Protein 3DAD (pdb70)

Nearest PDB structures (foldseek):
  3dad-assembly2_B  TM=1.003E+00  e=1.725E-46  Homo sapiens
  3dad-assembly1_A  TM=9.978E-01  e=1.145E-41  Homo sapiens
  6xf1-assembly1_B  TM=9.702E-01  e=5.766E-37  Homo sapiens
  6xf2-assembly2_D  TM=9.726E-01  e=6.032E-38  Homo sapiens
  3eg5-assembly1_D  TM=8.215E-01  e=2.370E-05  Mus musculus

GO terms:
  GO:0005737 cytoplasm (C, TAS)
  GO:0005515 protein binding (F, IPI)
  GO:0042802 identical protein binding (F, IPI)
  GO:0001725 stress fiber (C, IDA)
  GO:0005634 nucleus (C, IDA)
  GO:0045944 positive regulation of transcription by RNA polymerase II (P, IDA)
  GO:0051496 positive regulation of stress fiber assembly (P, IDA)
  GO:0005829 cytosol (C, IDA)
  GO:0045944 positive regulation of transcription by RNA polymerase II (P, IMP)
  GO:0051492 regulation of stress fiber assembly (P, IMP)
  GO:0016020 membrane (C, HDA)

CATH classification: 1.25.10.10

Secondary structure (DSSP, 8-state):
-EEEEEEEE---SSTTSPP---SSSS--EEEEETTS-GGGTHHHHHHHHT-SS-SSSEEEEETTT-PBP-TTS-TTTTTT--GGGTGGGT---EEEEEE-HHHHHHHHHHHHHH--HHHHHHHHHHHHHHHHT-TTHHHHHHHTTHHHHHHHHHTTS-HHHHHHHHHHHHHHTTSHHHHHHHHH-HHHHHHHHHGGG-S-HHHHHHHHHHHHHHHHH-GGGHHHHHHHHHHHHHHH-PPTTHHHHHHHTTTTS--HHHHHHHHHHHHHHHHH-SSHHHHHHHHHHHHHTTHHHHHHHHHS-TTS-HHHHHHHHHHHHHHHHHH-/----B-EEE---S-TTS-----SSSS---B---TTS-GGGTHHHHHHHTT-SS-STTEEEEESSS--B--TTS-SGGG---EEEEE-HHHHHHHHHHHHHH--HHHHHHHHHHHHHHHHS-TTHHHHHHHTTHHHHHHHHHTT--HHHHHHHHHHHHHHHTSHHHHHHHHT-HHHHHHHHHHTT-S-HHHHHHHHHHHHHHHHH-GGGHHHHHHHHHHHHHHH-PPTTHHHHHHHH-SSS--HHHHHHHHHHHHHHHHT-SSHHHHHHHHHHHHTTTHHHHHHHHHHSTT--HHHHHHHHHHHHHHHHHH-

Structure (mmCIF, N/CA/C/O backbone):
data_3DAD
#
_entry.id   3DAD
#
_cell.length_a   35.444
_cell.length_b   73.931
_cell.length_c   78.674
_cell.angle_alpha   78.24
_cell.angle_beta   86.17
_cell.angle_gamma   89.67
#
_symmetry.space_group_name_H-M   'P 1'
#
loop_
_entity.id
_entity.type
_entity.pdbx_description
1 polymer 'FH1/FH2 domain-containing protein 1'
2 water water
#
loop_
_atom_site.group_PDB
_atom_site.id
_atom_site.type_symbol
_atom_site.label_atom_id
_atom_site.label_alt_id
_atom_site.label_comp_id
_atom_site.label_asym_id
_atom_site.label_entity_id
_atom_site.label_seq_id
_atom_site.pdbx_PDB_ins_code
_atom_site.Cartn_x
_atom_site.Cartn_y
_atom_site.Cartn_z
_atom_site.occupancy
_atom_site.B_iso_or_equiv
_atom_site.auth_seq_id
_atom_site.auth_comp_id
_atom_site.auth_asym_id
_atom_site.auth_atom_id
_atom_site.pdbx_PDB_model_num
ATOM 1 N N . SER A 1 14 ? 52.284 -4.482 -38.198 1.00 78.82 14 SER A N 1
ATOM 2 C CA . SER A 1 14 ? 53.620 -4.897 -38.713 1.00 79.00 14 SER A CA 1
ATOM 3 C C . SER A 1 14 ? 54.293 -5.902 -37.784 1.00 78.63 14 SER A C 1
ATOM 4 O O . SER A 1 14 ? 53.653 -6.490 -36.912 1.00 78.63 14 SER A O 1
ATOM 7 N N . VAL A 1 15 ? 55.590 -6.099 -37.985 1.00 77.74 15 VAL A N 1
ATOM 8 C CA . VAL A 1 15 ? 56.355 -7.019 -37.163 1.00 77.02 15 VAL A CA 1
ATOM 9 C C . VAL A 1 15 ? 57.119 -6.202 -36.130 1.00 76.59 15 VAL A C 1
ATOM 10 O O . VAL A 1 15 ? 57.568 -5.089 -36.417 1.00 76.75 15 VAL A O 1
ATOM 14 N N . VAL A 1 16 ? 57.263 -6.752 -34.927 1.00 75.38 16 VAL A N 1
ATOM 15 C CA . VAL A 1 16 ? 57.945 -6.047 -33.848 1.00 72.95 16 VAL A CA 1
ATOM 16 C C . VAL A 1 16 ? 58.940 -6.907 -33.071 1.00 71.24 16 VAL A C 1
ATOM 17 O O . VAL A 1 16 ? 58.684 -8.075 -32.788 1.00 71.58 16 VAL A O 1
ATOM 21 N N . THR A 1 17 ? 60.076 -6.311 -32.724 1.00 69.59 17 THR A N 1
ATOM 22 C CA . THR A 1 17 ? 61.118 -7.005 -31.974 1.00 68.06 17 THR A CA 1
ATOM 23 C C . THR A 1 17 ? 61.201 -6.501 -30.535 1.00 67.81 17 THR A C 1
ATOM 24 O O . THR A 1 17 ? 61.224 -5.294 -30.286 1.00 68.02 17 THR A O 1
ATOM 28 N N . VAL A 1 18 ? 61.267 -7.433 -29.590 1.00 66.95 18 VAL A N 1
ATOM 29 C CA . VAL A 1 18 ? 61.324 -7.083 -28.177 1.00 65.70 18 VAL A CA 1
ATOM 30 C C . VAL A 1 18 ? 62.335 -7.916 -27.393 1.00 64.78 18 VAL A C 1
ATOM 31 O O . VAL A 1 18 ? 63.023 -8.772 -27.944 1.00 64.49 18 VAL A O 1
ATOM 35 N N . ARG A 1 19 ? 62.408 -7.65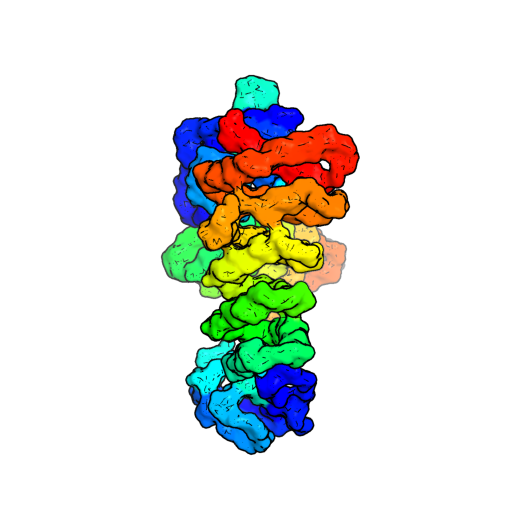2 -26.094 1.00 63.42 19 ARG A N 1
ATOM 36 C CA . ARG A 1 19 ? 63.312 -8.359 -25.198 1.00 63.27 19 ARG A CA 1
ATOM 37 C C . ARG A 1 19 ? 62.445 -9.175 -24.243 1.00 61.34 19 ARG A C 1
ATOM 38 O O . ARG A 1 19 ? 61.340 -8.760 -23.908 1.00 60.85 19 ARG A O 1
ATOM 46 N N . VAL A 1 20 ? 62.931 -10.330 -23.802 1.00 59.24 20 VAL A N 1
ATOM 47 C CA . VAL A 1 20 ? 62.131 -11.170 -22.919 1.00 57.44 20 VAL A CA 1
ATOM 48 C C . VAL A 1 20 ? 62.899 -11.782 -21.755 1.00 57.53 20 VAL A C 1
ATOM 49 O O . VAL A 1 20 ? 64.025 -12.244 -21.915 1.00 58.61 20 VAL A O 1
ATOM 53 N N . GLN A 1 21 ? 62.283 -11.778 -20.578 1.00 57.09 21 GLN A N 1
ATOM 54 C CA . GLN A 1 21 ? 62.902 -12.353 -19.388 1.00 57.67 21 GLN A CA 1
ATOM 55 C C . GLN A 1 21 ? 61.881 -13.183 -18.642 1.00 57.81 21 GLN A C 1
ATOM 56 O O . GLN A 1 21 ? 60.680 -13.065 -18.877 1.00 57.34 21 GLN A O 1
ATOM 62 N N . TYR A 1 22 ? 62.359 -14.020 -17.732 1.00 58.39 22 TYR A N 1
ATOM 63 C CA . TYR A 1 22 ? 61.470 -14.877 -16.964 1.00 59.55 22 TYR A CA 1
ATOM 64 C C . TYR A 1 22 ? 61.368 -14.455 -15.500 1.00 60.33 22 TYR A C 1
ATOM 65 O O . TYR A 1 22 ? 62.375 -14.257 -14.833 1.00 60.53 22 TYR A O 1
ATOM 74 N N . LEU A 1 23 ? 60.145 -14.328 -15.000 1.00 60.53 23 LEU A N 1
ATOM 75 C CA . LEU A 1 23 ? 59.942 -13.921 -13.617 1.00 60.46 23 LEU A CA 1
ATOM 76 C C . LEU A 1 23 ? 59.327 -15.060 -12.830 1.00 60.23 23 LEU A C 1
ATOM 77 O O . LEU A 1 23 ? 58.250 -15.541 -13.162 1.00 60.50 23 LEU A O 1
ATOM 82 N N . GLU A 1 24 ? 59.999 -15.472 -11.768 1.00 60.80 24 GLU A N 1
ATOM 83 C CA . GLU A 1 24 ? 59.508 -16.560 -10.940 1.00 63.29 24 GLU A CA 1
ATOM 84 C C . GLU A 1 24 ? 58.524 -16.153 -9.840 1.00 63.48 24 GLU A C 1
ATOM 85 O O . GLU A 1 24 ? 58.945 -15.863 -8.724 1.00 63.52 24 GLU A O 1
ATOM 91 N N . ASP A 1 25 ? 57.225 -16.135 -10.138 1.00 64.38 25 ASP A N 1
ATOM 92 C CA . ASP A 1 25 ? 56.235 -15.783 -9.121 1.00 65.25 25 ASP A CA 1
ATOM 93 C C . ASP A 1 25 ? 55.254 -16.911 -8.862 1.00 65.25 25 ASP A C 1
ATOM 94 O O . ASP A 1 25 ? 54.100 -16.679 -8.500 1.00 66.16 25 ASP A O 1
ATOM 99 N N . THR A 1 26 ? 55.734 -18.133 -9.039 1.00 64.42 26 THR A N 1
ATOM 100 C CA . THR A 1 26 ? 54.928 -19.315 -8.825 1.00 64.17 26 THR A CA 1
ATOM 101 C C . THR A 1 26 ? 54.278 -19.314 -7.443 1.00 63.08 26 THR A C 1
ATOM 102 O O . THR A 1 26 ? 53.086 -19.603 -7.303 1.00 63.30 26 THR A O 1
ATOM 106 N N . ASP A 1 27 ? 55.068 -19.003 -6.420 1.00 61.31 27 ASP A N 1
ATOM 107 C CA . ASP A 1 27 ? 54.550 -18.950 -5.059 1.00 59.75 27 ASP A CA 1
ATOM 108 C C . ASP A 1 27 ? 54.651 -17.511 -4.577 1.00 56.98 27 ASP A C 1
ATOM 109 O O . ASP A 1 27 ? 55.744 -17.022 -4.282 1.00 56.19 27 ASP A O 1
ATOM 114 N N . PRO A 1 28 ? 53.509 -16.810 -4.507 1.00 54.43 28 PRO A N 1
ATOM 115 C CA . PRO A 1 28 ? 53.441 -15.413 -4.064 1.00 53.28 28 PRO A CA 1
ATOM 116 C C . PRO A 1 28 ? 54.032 -15.200 -2.681 1.00 52.39 28 PRO A C 1
ATOM 117 O O . PRO A 1 28 ? 54.561 -14.132 -2.388 1.00 51.41 28 PRO A O 1
ATOM 121 N N . PHE A 1 29 ? 53.931 -16.217 -1.831 1.00 51.92 29 PHE A N 1
ATOM 122 C CA . PHE A 1 29 ? 54.458 -16.118 -0.479 1.00 52.23 29 PHE A CA 1
ATOM 123 C C . PHE A 1 29 ? 55.965 -16.308 -0.473 1.00 55.38 29 PHE A C 1
ATOM 124 O O . PHE A 1 29 ? 56.622 -16.123 0.553 1.00 55.80 29 PHE A O 1
ATOM 132 N N . ALA A 1 30 ? 56.510 -16.666 -1.632 1.00 58.41 30 ALA A N 1
ATOM 133 C CA . ALA A 1 30 ? 57.949 -16.875 -1.774 1.00 60.98 30 ALA A CA 1
ATOM 134 C C . ALA A 1 30 ? 58.685 -15.538 -1.720 1.00 61.80 30 ALA A C 1
ATOM 135 O O . ALA A 1 30 ? 58.074 -14.478 -1.832 1.00 62.07 30 ALA A O 1
ATOM 137 N N . SER A 1 31 ? 60.000 -15.599 -1.540 1.00 63.43 31 SER A N 1
ATOM 138 C CA . SER A 1 31 ? 60.822 -14.399 -1.484 1.00 64.66 31 SER A CA 1
ATOM 139 C C . SER A 1 31 ? 60.941 -13.752 -2.868 1.00 65.76 31 SER A C 1
ATOM 140 O O . SER A 1 31 ? 60.705 -14.387 -3.902 1.00 66.19 31 SER A O 1
ATOM 142 N N . ALA A 1 32 ? 61.306 -12.479 -2.880 1.00 66.72 32 ALA A N 1
ATOM 143 C CA . ALA A 1 32 ? 61.452 -11.750 -4.126 1.00 68.32 32 ALA A CA 1
ATOM 144 C C . ALA A 1 32 ? 62.557 -12.315 -5.008 1.00 69.62 32 ALA A C 1
ATOM 145 O O . ALA A 1 32 ? 63.692 -12.521 -4.560 1.00 69.52 32 ALA A O 1
ATOM 147 N N . ASN A 1 33 ? 62.205 -12.572 -6.264 1.00 70.30 33 ASN A N 1
ATOM 148 C CA . ASN A 1 33 ? 63.150 -13.077 -7.250 1.00 70.65 33 ASN A CA 1
ATOM 149 C C . ASN A 1 33 ? 63.340 -11.982 -8.291 1.00 70.51 33 ASN A C 1
ATOM 150 O O . ASN A 1 33 ? 62.443 -11.175 -8.529 1.00 70.43 33 ASN A O 1
ATOM 155 N N . PHE A 1 34 ? 64.517 -11.947 -8.899 1.00 70.28 34 PHE A N 1
ATOM 156 C CA . PHE A 1 34 ? 64.802 -10.933 -9.899 1.00 70.42 34 PHE A CA 1
ATOM 157 C C . PHE A 1 34 ? 64.340 -11.428 -11.265 1.00 70.00 34 PHE A C 1
ATOM 158 O O . PHE A 1 34 ? 64.009 -12.600 -11.413 1.00 70.37 34 PHE A O 1
ATOM 166 N N . PRO A 1 35 ? 64.306 -10.546 -12.260 1.00 68.87 35 PRO A N 1
ATOM 167 C CA . PRO A 1 35 ? 63.883 -10.954 -13.591 1.00 69.14 35 PRO A CA 1
ATOM 168 C C . PRO A 1 35 ? 64.846 -12.007 -14.132 1.00 70.36 35 PRO A C 1
ATOM 169 O O . PRO A 1 35 ? 65.689 -11.727 -14.996 1.00 70.61 35 PRO A O 1
ATOM 171 N N . GLU A 1 36 ? 64.698 -13.221 -13.598 1.00 72.68 36 GLU A N 1
ATOM 172 C CA . GLU A 1 36 ? 65.501 -14.428 -13.918 1.00 73.73 36 GLU A CA 1
ATOM 173 C C . GLU A 1 36 ? 66.524 -14.383 -15.061 1.00 73.88 36 GLU A C 1
ATOM 174 O O . GLU A 1 36 ? 67.718 -14.653 -14.824 1.00 74.65 36 GLU A O 1
ATOM 176 N N . PRO A 1 37 ? 66.078 -14.051 -16.278 1.00 73.56 37 PRO A N 1
ATOM 177 C CA . PRO A 1 37 ? 67.006 -14.022 -17.396 1.00 73.74 37 PRO A CA 1
ATOM 178 C C . PRO A 1 37 ? 68.175 -13.047 -17.303 1.00 74.34 37 PRO A C 1
ATOM 179 O O . PRO A 1 37 ? 68.035 -11.868 -17.628 1.00 73.66 37 PRO A O 1
ATOM 180 N N . ARG A 1 38 ? 69.335 -13.524 -16.860 1.00 75.41 38 ARG A N 1
ATOM 181 C CA . ARG A 1 38 ? 70.513 -12.665 -16.758 1.00 76.15 38 ARG A CA 1
ATOM 182 C C . ARG A 1 38 ? 70.919 -12.167 -18.139 1.00 76.82 38 ARG A C 1
ATOM 183 O O . ARG A 1 38 ? 71.449 -12.932 -18.945 1.00 77.35 38 ARG A O 1
ATOM 185 N N . ARG A 1 39 ? 70.667 -10.887 -18.404 1.00 76.81 39 ARG A N 1
ATOM 186 C CA . ARG A 1 39 ? 70.998 -10.326 -19.705 1.00 77.34 39 ARG A CA 1
ATOM 187 C C . ARG A 1 39 ? 69.738 -10.143 -20.530 1.00 77.29 39 ARG A C 1
ATOM 188 O O . ARG A 1 39 ? 69.425 -9.037 -20.979 1.00 77.55 39 ARG A O 1
ATOM 189 N N . ALA A 1 40 ? 69.015 -11.239 -20.733 1.00 76.64 40 ALA A N 1
ATOM 190 C CA . ALA A 1 40 ? 67.769 -11.179 -21.471 1.00 75.65 40 ALA A CA 1
ATOM 191 C C . ALA A 1 40 ? 67.877 -11.311 -22.974 1.00 74.82 40 ALA A C 1
ATOM 192 O O . ALA A 1 40 ? 68.359 -10.398 -23.642 1.00 75.29 40 ALA A O 1
ATOM 193 N N . PRO A 1 41 ? 67.430 -12.446 -23.538 1.00 74.13 41 PRO A N 1
ATOM 194 C CA . PRO A 1 41 ? 67.478 -12.681 -24.985 1.00 72.77 41 PRO A CA 1
ATOM 195 C C . PRO A 1 41 ? 66.468 -11.819 -25.738 1.00 71.65 41 PRO A C 1
ATOM 196 O O . PRO A 1 41 ? 65.618 -11.171 -25.132 1.00 72.13 41 PRO A O 1
ATOM 200 N N . THR A 1 42 ? 66.569 -11.812 -27.060 1.00 70.46 42 THR A N 1
ATOM 201 C CA . THR A 1 42 ? 65.661 -11.027 -27.886 1.00 69.73 42 THR A CA 1
ATOM 202 C C . THR A 1 42 ? 64.779 -11.948 -28.715 1.00 68.98 42 THR A C 1
ATOM 203 O O . THR A 1 42 ? 65.185 -13.046 -29.079 1.00 68.99 42 THR A O 1
ATOM 207 N N . CYS A 1 43 ? 63.565 -11.493 -29.003 1.00 68.02 43 CYS A N 1
ATOM 208 C CA . CYS A 1 43 ? 62.613 -12.266 -29.787 1.00 66.75 43 CYS A CA 1
ATOM 209 C C . CYS A 1 43 ? 61.845 -11.316 -30.696 1.00 65.07 43 CYS A C 1
ATOM 210 O O . CYS A 1 43 ? 61.552 -10.186 -30.307 1.00 65.00 43 CYS A O 1
ATOM 213 N N . SER A 1 44 ? 61.522 -11.770 -31.904 1.00 62.90 44 SER A N 1
ATOM 214 C CA . SER A 1 44 ? 60.801 -10.939 -32.861 1.00 61.39 44 SER A CA 1
ATOM 215 C C . SER A 1 44 ? 59.372 -11.425 -33.075 1.00 61.20 44 SER A C 1
ATOM 216 O O . SER A 1 44 ? 59.118 -12.281 -33.924 1.00 61.32 44 SER A O 1
ATOM 219 N N . LEU A 1 45 ? 58.442 -10.858 -32.310 1.00 60.52 45 LEU A N 1
ATOM 220 C CA . LEU A 1 45 ? 57.030 -11.222 -32.387 1.00 59.89 45 LEU A CA 1
ATOM 221 C C . LEU A 1 45 ? 56.308 -10.520 -33.531 1.00 59.61 45 LEU A C 1
ATOM 222 O O . LEU A 1 45 ? 56.772 -9.504 -34.047 1.00 59.71 45 LEU A O 1
ATOM 227 N N . ASP A 1 46 ? 55.162 -11.066 -33.920 1.00 59.66 46 ASP A N 1
ATOM 228 C CA . ASP A 1 46 ? 54.361 -10.477 -34.986 1.00 59.52 46 ASP A CA 1
ATOM 229 C C . ASP A 1 46 ? 53.206 -9.702 -34.355 1.00 58.43 46 ASP A C 1
ATOM 230 O O . ASP A 1 46 ? 52.450 -10.247 -33.546 1.00 58.31 46 ASP A O 1
ATOM 235 N N . GLY A 1 47 ? 53.073 -8.433 -34.734 1.00 56.11 47 GLY A N 1
ATOM 236 C CA . GLY A 1 47 ? 52.030 -7.592 -34.174 1.00 53.71 47 GLY A CA 1
ATOM 237 C C . GLY A 1 47 ? 50.581 -7.866 -34.538 1.00 52.16 47 GLY A C 1
ATOM 238 O O . GLY A 1 47 ? 49.688 -7.507 -33.773 1.00 53.92 47 GLY A O 1
ATOM 239 N N . ALA A 1 48 ? 50.329 -8.497 -35.681 1.00 50.41 48 ALA A N 1
ATOM 240 C CA . ALA A 1 48 ? 48.956 -8.769 -36.108 1.00 48.05 48 ALA A CA 1
ATOM 241 C C . ALA A 1 48 ? 48.357 -10.097 -35.644 1.00 46.92 48 ALA A C 1
ATOM 242 O O . ALA A 1 48 ? 47.149 -10.311 -35.790 1.00 47.46 48 ALA A O 1
ATOM 244 N N . LEU A 1 49 ? 49.180 -10.984 -35.088 1.00 44.62 49 LEU A N 1
ATOM 245 C CA . LEU A 1 49 ? 48.683 -12.276 -34.618 1.00 42.91 49 LEU A CA 1
ATOM 246 C C . LEU A 1 49 ? 48.575 -12.348 -33.097 1.00 42.70 49 LEU A C 1
ATOM 247 O O . LEU A 1 49 ? 49.437 -11.844 -32.379 1.00 41.19 49 LEU A O 1
ATOM 252 N N . PRO A 1 50 ? 47.509 -12.991 -32.589 1.00 42.84 50 PRO A N 1
ATOM 253 C CA . PRO A 1 50 ? 47.242 -13.157 -31.153 1.00 41.96 50 PRO A CA 1
ATOM 254 C C . PRO A 1 50 ? 48.446 -13.639 -30.351 1.00 42.30 50 PRO A C 1
ATOM 255 O O . PRO A 1 50 ? 49.119 -14.596 -30.732 1.00 42.97 50 PRO A O 1
ATOM 259 N N . LEU A 1 51 ? 48.710 -12.970 -29.232 1.00 41.76 51 LEU A N 1
ATOM 260 C CA . LEU A 1 51 ? 49.842 -13.312 -28.381 1.00 41.67 51 LEU A CA 1
ATOM 261 C C . LEU A 1 51 ? 49.832 -14.755 -27.912 1.00 40.99 51 LEU A C 1
ATOM 262 O O . LEU A 1 51 ? 50.882 -15.391 -27.839 1.00 42.24 51 LEU A O 1
ATOM 267 N N . GLY A 1 52 ? 48.650 -15.270 -27.595 1.00 39.85 52 GLY A N 1
ATOM 268 C CA . GLY A 1 52 ? 48.544 -16.647 -27.142 1.00 38.62 52 GLY A CA 1
ATOM 269 C C . GLY A 1 52 ? 49.219 -17.633 -28.081 1.00 36.90 52 GLY A C 1
ATOM 270 O O . GLY A 1 52 ? 49.779 -18.633 -27.649 1.00 36.05 52 GLY A O 1
ATOM 271 N N . ALA A 1 53 ? 49.176 -17.347 -29.375 1.00 36.00 53 ALA A N 1
ATOM 272 C CA . ALA A 1 53 ? 49.797 -18.224 -30.356 1.00 35.49 53 ALA A CA 1
ATOM 273 C C . ALA A 1 53 ? 51.304 -18.022 -30.434 1.00 35.40 53 ALA A C 1
ATOM 274 O O . ALA A 1 53 ? 51.993 -18.799 -31.086 1.00 36.73 53 ALA A O 1
ATOM 276 N N . GLN A 1 54 ? 51.820 -16.993 -29.765 1.00 33.95 54 GLN A N 1
ATOM 277 C CA . GLN A 1 54 ? 53.253 -16.714 -29.809 1.00 32.99 54 GLN A CA 1
ATOM 278 C C . GLN A 1 54 ? 54.016 -16.892 -28.494 1.00 33.60 54 GLN A C 1
ATOM 279 O O . GLN A 1 54 ? 55.244 -17.004 -28.495 1.00 32.99 54 GLN A O 1
ATOM 285 N N . ILE A 1 55 ? 53.294 -16.922 -27.376 1.00 33.48 55 ILE A N 1
ATOM 286 C CA . ILE A 1 55 ? 53.922 -17.102 -26.075 1.00 32.98 55 ILE A CA 1
ATOM 287 C C . ILE A 1 55 ? 54.776 -18.377 -26.025 1.00 32.66 55 ILE A C 1
ATOM 288 O O . ILE A 1 55 ? 55.826 -18.393 -25.382 1.00 33.78 55 ILE A O 1
ATOM 293 N N . PRO A 1 56 ? 54.346 -19.460 -26.703 1.00 32.14 56 PRO A N 1
ATOM 294 C CA . PRO A 1 56 ? 55.137 -20.698 -26.688 1.00 30.92 56 PRO A CA 1
ATOM 295 C C . PRO A 1 56 ? 56.580 -20.462 -27.116 1.00 32.41 56 PRO A C 1
ATOM 296 O O . PRO A 1 56 ? 57.505 -21.047 -26.552 1.00 32.74 56 PRO A O 1
ATOM 300 N N . ALA A 1 57 ? 56.768 -19.611 -28.122 1.00 32.94 57 ALA A N 1
ATOM 301 C CA . ALA A 1 57 ? 58.105 -19.299 -28.609 1.00 34.16 57 ALA A CA 1
ATOM 302 C C . ALA A 1 57 ? 58.904 -18.639 -27.502 1.00 35.88 57 ALA A C 1
ATOM 303 O O . ALA A 1 57 ? 60.092 -18.919 -27.328 1.00 37.44 57 ALA A O 1
ATOM 305 N N . VAL A 1 58 ? 58.252 -17.761 -26.749 1.00 36.94 58 VAL A N 1
ATOM 306 C CA . VAL A 1 58 ? 58.923 -17.074 -25.654 1.00 37.16 58 VAL A CA 1
ATOM 307 C C . VAL A 1 58 ? 59.218 -18.039 -24.513 1.00 37.99 58 VAL A C 1
ATOM 308 O O . VAL A 1 58 ? 60.295 -18.009 -23.921 1.00 39.15 58 VAL A O 1
ATOM 312 N N . HIS A 1 59 ? 58.262 -18.896 -24.200 1.00 37.80 59 HIS A N 1
ATOM 313 C CA . HIS A 1 59 ? 58.480 -19.869 -23.148 1.00 40.97 59 HIS A CA 1
ATOM 314 C C . HIS A 1 59 ? 59.713 -20.671 -23.565 1.00 41.34 59 HIS A C 1
ATOM 315 O O . HIS A 1 59 ? 60.687 -20.796 -22.821 1.00 41.10 59 HIS A O 1
ATOM 322 N N . ARG A 1 60 ? 59.648 -21.194 -24.784 1.00 40.78 60 ARG A N 1
ATOM 323 C CA . ARG A 1 60 ? 60.707 -22.000 -25.378 1.00 38.82 60 ARG A CA 1
ATOM 324 C C . ARG A 1 60 ? 62.055 -21.267 -25.363 1.00 39.00 60 ARG A C 1
ATOM 325 O O . ARG A 1 60 ? 63.085 -21.813 -24.949 1.00 36.58 60 ARG A O 1
ATOM 333 N N . LEU A 1 61 ? 62.040 -20.023 -25.818 1.00 39.36 61 LEU A N 1
ATOM 334 C CA . LEU A 1 61 ? 63.250 -19.224 -25.865 1.00 42.63 61 LEU A CA 1
ATOM 335 C C . LEU A 1 61 ? 63.943 -19.079 -24.513 1.00 46.52 61 LEU A C 1
ATOM 336 O O . LEU A 1 61 ? 65.161 -18.874 -24.450 1.00 47.47 61 LEU A O 1
ATOM 341 N N . LEU A 1 62 ? 63.170 -19.187 -23.435 1.00 48.90 62 LEU A N 1
ATOM 342 C CA . LEU A 1 62 ? 63.712 -19.044 -22.084 1.00 50.17 62 LEU A CA 1
ATOM 343 C C . LEU A 1 62 ? 63.758 -20.352 -21.305 1.00 52.44 62 LEU A C 1
ATOM 344 O O . LEU A 1 62 ? 64.181 -20.367 -20.147 1.00 52.64 62 LEU A O 1
ATOM 349 N N . GLY A 1 63 ? 63.323 -21.444 -21.929 1.00 54.36 63 GLY A N 1
ATOM 350 C CA . GLY A 1 63 ? 63.312 -22.722 -21.239 1.00 56.88 63 GLY A CA 1
ATOM 351 C C . GLY A 1 63 ? 62.746 -22.494 -19.849 1.00 59.85 63 GLY A C 1
ATOM 352 O O . GLY A 1 63 ? 63.043 -23.235 -18.914 1.00 60.72 63 GLY A O 1
ATOM 353 N N . ALA A 1 64 ? 61.924 -21.449 -19.735 1.00 61.66 64 ALA A N 1
ATOM 354 C CA . ALA A 1 64 ? 61.290 -21.037 -18.486 1.00 62.34 64 ALA A CA 1
ATOM 355 C C . ALA A 1 64 ? 60.712 -22.179 -17.673 1.00 63.18 64 ALA A C 1
ATOM 356 O O . ALA A 1 64 ? 59.944 -22.994 -18.182 1.00 62.85 64 ALA A O 1
ATOM 358 N N . PRO A 1 65 ? 61.085 -22.256 -16.387 1.00 64.41 65 PRO A N 1
ATOM 359 C CA . PRO A 1 65 ? 60.592 -23.313 -15.501 1.00 64.79 65 PRO A CA 1
ATOM 360 C C . PRO A 1 65 ? 59.201 -22.958 -15.014 1.00 63.66 65 PRO A C 1
ATOM 361 O O . PRO A 1 65 ? 58.981 -22.729 -13.826 1.00 64.64 65 PRO A O 1
ATOM 365 N N . LEU A 1 66 ? 58.260 -22.911 -15.945 1.00 62.42 66 LEU A N 1
ATOM 366 C CA . LEU A 1 66 ? 56.892 -22.564 -15.610 1.00 60.66 66 LEU A CA 1
ATOM 367 C C . LEU A 1 66 ? 55.961 -23.181 -16.635 1.00 59.55 66 LEU A C 1
ATOM 368 O O . LEU A 1 66 ? 56.261 -23.184 -17.827 1.00 59.57 66 LEU A O 1
ATOM 373 N N . LYS A 1 67 ? 54.841 -23.721 -16.173 1.00 58.38 67 LYS A N 1
ATOM 374 C CA . LYS A 1 67 ? 53.878 -24.319 -17.085 1.00 58.08 67 LYS A CA 1
ATOM 375 C C . LYS A 1 67 ? 53.485 -23.255 -18.107 1.00 57.95 67 LYS A C 1
ATOM 376 O O . LYS A 1 67 ? 53.497 -22.061 -17.806 1.00 57.30 67 LYS A O 1
ATOM 378 N N . LEU A 1 68 ? 53.156 -23.682 -19.319 1.00 57.50 68 LEU A N 1
ATOM 379 C CA . LEU A 1 68 ? 52.766 -22.738 -20.354 1.00 56.29 68 LEU A CA 1
ATOM 380 C C . LEU A 1 68 ? 51.273 -22.466 -20.251 1.00 55.08 68 LEU A C 1
ATOM 381 O O . LEU A 1 68 ? 50.762 -21.522 -20.841 1.00 55.83 68 LEU A O 1
ATOM 386 N N . GLU A 1 69 ? 50.575 -23.298 -19.490 1.00 54.96 69 GLU A N 1
ATOM 387 C CA . GLU A 1 69 ? 49.142 -23.116 -19.292 1.00 54.52 69 GLU A CA 1
ATOM 388 C C . GLU A 1 69 ? 48.941 -22.002 -18.269 1.00 52.67 69 GLU A C 1
ATOM 389 O O . GLU A 1 69 ? 47.881 -21.381 -18.213 1.00 53.02 69 GLU A O 1
ATOM 395 N N . ASP A 1 70 ? 49.966 -21.748 -17.460 1.00 50.25 70 ASP A N 1
ATOM 396 C CA . ASP A 1 70 ? 49.872 -20.719 -16.430 1.00 48.96 70 ASP A CA 1
ATOM 397 C C . ASP A 1 70 ? 50.690 -19.470 -16.738 1.00 47.24 70 ASP A C 1
ATOM 398 O O . ASP A 1 70 ? 50.804 -18.586 -15.901 1.00 46.50 70 ASP A O 1
ATOM 403 N N . SER A 1 71 ? 51.257 -19.389 -17.932 1.00 45.80 71 SER A N 1
ATOM 404 C CA . SER A 1 71 ? 52.080 -18.241 -18.268 1.00 45.34 71 SER A CA 1
ATOM 405 C C . SER A 1 71 ? 51.316 -17.008 -18.705 1.00 44.74 71 SER A C 1
ATOM 406 O O . SER A 1 71 ? 50.172 -17.083 -19.139 1.00 44.45 71 SER A O 1
ATOM 409 N N . ALA A 1 72 ? 51.977 -15.865 -18.585 1.00 44.96 72 ALA A N 1
ATOM 410 C CA . ALA A 1 72 ? 51.389 -14.595 -18.956 1.00 44.57 72 ALA A CA 1
ATOM 411 C C . ALA A 1 72 ? 52.506 -13.659 -19.383 1.00 44.41 72 ALA A C 1
ATOM 412 O O . ALA A 1 72 ? 53.670 -13.882 -19.057 1.00 43.97 72 ALA A O 1
ATOM 414 N N . LEU A 1 73 ? 52.146 -12.621 -20.126 1.00 45.36 73 LEU A N 1
ATOM 415 C CA . LEU A 1 73 ? 53.114 -11.638 -20.588 1.00 47.88 73 LEU A CA 1
ATOM 416 C C . LEU A 1 73 ? 52.798 -10.247 -20.046 1.00 47.98 73 LEU A C 1
ATOM 417 O O . LEU A 1 73 ? 51.707 -9.717 -20.263 1.00 47.10 73 LEU A O 1
ATOM 422 N N . GLN A 1 74 ? 53.763 -9.660 -19.346 1.00 49.09 74 GLN A N 1
ATOM 423 C CA . GLN A 1 74 ? 53.594 -8.326 -18.768 1.00 51.10 74 GLN A CA 1
ATOM 424 C C . GLN A 1 74 ? 54.726 -7.410 -19.201 1.00 53.10 74 GLN A C 1
ATOM 425 O O . GLN A 1 74 ? 55.895 -7.804 -19.170 1.00 54.88 74 GLN A O 1
ATOM 431 N N . VAL A 1 75 ? 54.391 -6.192 -19.615 1.00 55.72 75 VAL A N 1
ATOM 432 C CA . VAL A 1 75 ? 55.426 -5.251 -20.039 1.00 58.96 75 VAL A CA 1
ATOM 433 C C . VAL A 1 75 ? 56.186 -4.771 -18.803 1.00 61.13 75 VAL A C 1
ATOM 434 O O . VAL A 1 75 ? 55.583 -4.543 -17.754 1.00 61.54 75 VAL A O 1
ATOM 438 N N . SER A 1 76 ? 57.504 -4.632 -18.929 1.00 63.16 76 SER A N 1
ATOM 439 C CA . SER A 1 76 ? 58.347 -4.210 -17.811 1.00 66.34 76 SER A CA 1
ATOM 440 C C . SER A 1 76 ? 58.198 -2.744 -17.412 1.00 68.39 76 SER A C 1
ATOM 441 O O . SER A 1 76 ? 58.274 -2.398 -16.228 1.00 69.86 76 SER A O 1
ATOM 443 N N . PRO A 1 77 ? 57.992 -1.876 -18.391 1.00 69.25 77 PRO A N 1
ATOM 444 C CA . PRO A 1 77 ? 57.851 -0.460 -18.090 1.00 68.84 77 PRO A CA 1
ATOM 445 C C . PRO A 1 77 ? 56.582 -0.148 -17.295 1.00 67.35 77 PRO A C 1
ATOM 446 O O . PRO A 1 77 ? 56.647 0.390 -16.189 1.00 68.04 77 PRO A O 1
ATOM 448 N N . SER A 1 78 ? 55.435 -0.518 -17.854 1.00 65.10 78 SER A N 1
ATOM 449 C CA . SER A 1 78 ? 54.141 -0.233 -17.243 1.00 62.69 78 SER A CA 1
ATOM 450 C C . SER A 1 78 ? 53.495 -1.257 -16.308 1.00 61.01 78 SER A C 1
ATOM 451 O O . SER A 1 78 ? 52.594 -0.906 -15.544 1.00 60.41 78 SER A O 1
ATOM 454 N N . GLY A 1 79 ? 53.930 -2.511 -16.367 1.00 58.94 79 GLY A N 1
ATOM 455 C CA . GLY A 1 79 ? 53.329 -3.533 -15.524 1.00 56.04 79 GLY A CA 1
ATOM 456 C C . GLY A 1 79 ? 52.020 -4.036 -16.116 1.00 54.90 79 GLY A C 1
ATOM 457 O O . GLY A 1 79 ? 51.367 -4.918 -15.557 1.00 55.21 79 GLY A O 1
ATOM 458 N N . TYR A 1 80 ? 51.632 -3.470 -17.257 1.00 53.13 80 TYR A N 1
ATOM 459 C CA . TYR A 1 80 ? 50.395 -3.851 -17.941 1.00 51.90 80 TYR A CA 1
ATOM 460 C C . TYR A 1 80 ? 50.417 -5.305 -18.418 1.00 51.17 80 TYR A C 1
ATOM 461 O O . TYR A 1 80 ? 51.392 -5.750 -19.029 1.00 50.93 80 TYR A O 1
ATOM 470 N N . TYR A 1 81 ? 49.340 -6.037 -18.150 1.00 49.08 81 TYR A N 1
ATOM 471 C CA . TYR A 1 81 ? 49.258 -7.429 -18.572 1.00 48.10 81 TYR A CA 1
ATOM 472 C C . TYR A 1 81 ? 48.570 -7.560 -19.920 1.00 47.87 81 TYR A C 1
ATOM 473 O O . TYR A 1 81 ? 47.398 -7.220 -20.074 1.00 48.15 81 TYR A O 1
ATOM 482 N N . LEU A 1 82 ? 49.315 -8.066 -20.896 1.00 47.63 82 LEU A N 1
ATOM 483 C CA . LEU A 1 82 ? 48.796 -8.254 -22.245 1.00 46.90 82 LEU A CA 1
ATOM 484 C C . LEU A 1 82 ? 47.659 -9.275 -22.266 1.00 45.58 82 LEU A C 1
ATOM 485 O O . LEU A 1 82 ? 47.719 -10.297 -21.587 1.00 46.26 82 LEU A O 1
ATOM 490 N N . ASP A 1 83 ? 46.623 -8.986 -23.044 1.00 45.05 83 ASP A N 1
ATOM 491 C CA . ASP A 1 83 ? 45.484 -9.885 -23.178 1.00 45.12 83 ASP A CA 1
ATOM 492 C C . ASP A 1 83 ? 45.905 -10.928 -24.210 1.00 44.55 83 ASP A C 1
ATOM 493 O O . ASP A 1 83 ? 45.803 -10.707 -25.412 1.00 43.96 83 ASP A O 1
ATOM 498 N N . THR A 1 84 ? 46.379 -12.066 -23.720 1.00 44.72 84 THR A N 1
ATOM 499 C CA . THR A 1 84 ? 46.875 -13.136 -24.573 1.00 45.90 84 THR A CA 1
ATOM 500 C C . THR A 1 84 ? 45.969 -13.574 -25.713 1.00 46.58 84 THR A C 1
ATOM 501 O O . THR A 1 84 ? 46.392 -14.332 -26.583 1.00 46.51 84 THR A O 1
ATOM 505 N N . GLU A 1 85 ? 44.731 -13.100 -25.729 1.00 47.52 85 GLU A N 1
ATOM 506 C CA . GLU A 1 85 ? 43.824 -13.483 -26.800 1.00 48.02 85 GLU A CA 1
ATOM 507 C C . GLU A 1 85 ? 43.831 -12.522 -27.978 1.00 47.13 85 GLU A C 1
ATOM 508 O O . GLU A 1 85 ? 43.282 -12.828 -29.030 1.00 47.24 85 GLU A O 1
ATOM 514 N N . LEU A 1 86 ? 44.451 -11.363 -27.809 1.00 46.24 86 LEU A N 1
ATOM 515 C CA . LEU A 1 86 ? 44.496 -10.382 -28.883 1.00 46.93 86 LEU A CA 1
ATOM 516 C C . LEU A 1 86 ? 45.917 -10.097 -29.336 1.00 47.30 86 LEU A C 1
ATOM 517 O O . LEU A 1 86 ? 46.876 -10.419 -28.645 1.00 46.71 86 LEU A O 1
ATOM 522 N N . SER A 1 87 ? 46.048 -9.488 -30.507 1.00 48.62 87 SER A N 1
ATOM 523 C CA . SER A 1 87 ? 47.360 -9.152 -31.029 1.00 50.91 87 SER A CA 1
ATOM 524 C C . SER A 1 87 ? 47.916 -7.940 -30.282 1.00 52.48 87 SER A C 1
ATOM 525 O O . SER A 1 87 ? 47.199 -7.269 -29.540 1.00 51.17 87 SER A O 1
ATOM 528 N N . LEU A 1 88 ? 49.204 -7.677 -30.473 1.00 54.56 88 LEU A N 1
ATOM 529 C CA . LEU A 1 88 ? 49.857 -6.546 -29.833 1.00 55.59 88 LEU A CA 1
ATOM 530 C C . LEU A 1 88 ? 49.159 -5.262 -30.227 1.00 58.67 88 LEU A C 1
ATOM 531 O O . LEU A 1 88 ? 48.986 -4.359 -29.412 1.00 59.79 88 LEU A O 1
ATOM 536 N N . GLU A 1 89 ? 48.747 -5.191 -31.484 1.00 60.70 89 GLU A N 1
ATOM 537 C CA . GLU A 1 89 ? 48.097 -3.999 -31.993 1.00 62.70 89 GLU A CA 1
ATOM 538 C C . GLU A 1 89 ? 46.606 -3.918 -31.702 1.00 63.57 89 GLU A C 1
ATOM 539 O O . GLU A 1 89 ? 46.062 -2.823 -31.593 1.00 64.58 89 GLU A O 1
ATOM 545 N N . GLU A 1 90 ? 45.938 -5.059 -31.561 1.00 64.60 90 GLU A N 1
ATOM 546 C CA . GLU A 1 90 ? 44.509 -5.035 -31.254 1.00 65.47 90 GLU A CA 1
ATOM 547 C C . GLU A 1 90 ? 44.317 -4.335 -29.915 1.00 66.55 90 GLU A C 1
ATOM 548 O O . GLU A 1 90 ? 43.214 -3.911 -29.577 1.00 67.37 90 GLU A O 1
ATOM 554 N N . GLN A 1 91 ? 45.401 -4.232 -29.153 1.00 67.04 91 GLN A N 1
ATOM 555 C CA . GLN A 1 91 ? 45.379 -3.603 -27.837 1.00 67.37 91 GLN A CA 1
ATOM 556 C C . GLN A 1 91 ? 46.492 -2.569 -27.732 1.00 68.66 91 GLN A C 1
ATOM 557 O O . GLN A 1 91 ? 47.129 -2.439 -26.683 1.00 68.60 91 GLN A O 1
ATOM 563 N N . ARG A 1 92 ? 46.738 -1.847 -28.822 1.00 69.99 92 ARG A N 1
ATOM 564 C CA . ARG A 1 92 ? 47.788 -0.834 -28.832 1.00 70.87 92 ARG A CA 1
ATOM 565 C C . ARG A 1 92 ? 47.412 0.349 -27.952 1.00 71.17 92 ARG A C 1
ATOM 566 O O . ARG A 1 92 ? 48.287 1.068 -27.464 1.00 70.32 92 ARG A O 1
ATOM 574 N N . GLU A 1 93 ? 46.109 0.537 -27.744 1.00 71.90 93 GLU A N 1
ATOM 575 C CA . GLU A 1 93 ? 45.605 1.616 -26.898 1.00 73.04 93 GLU A CA 1
ATOM 576 C C . GLU A 1 93 ? 46.344 1.645 -25.566 1.00 72.84 93 GLU A C 1
ATOM 577 O O . GLU A 1 93 ? 46.360 2.665 -24.880 1.00 73.02 93 GLU A O 1
ATOM 583 N N . MET A 1 94 ? 46.951 0.519 -25.206 1.00 72.83 94 MET A N 1
ATOM 584 C CA . MET A 1 94 ? 47.709 0.416 -23.967 1.00 72.27 94 MET A CA 1
ATOM 585 C C . MET A 1 94 ? 49.199 0.438 -24.313 1.00 71.99 94 MET A C 1
ATOM 586 O O . MET A 1 94 ? 50.021 -0.142 -23.604 1.00 71.24 94 MET A O 1
ATOM 591 N N . GLY A 1 97 ? 51.204 3.685 -25.876 1.00 67.03 97 GLY A N 1
ATOM 592 C CA . GLY A 1 97 ? 52.454 4.177 -25.332 1.00 67.50 97 GLY A CA 1
ATOM 593 C C . GLY A 1 97 ? 53.533 3.113 -25.320 1.00 69.17 97 GLY A C 1
ATOM 594 O O . GLY A 1 97 ? 54.692 3.410 -25.030 1.00 67.95 97 GLY A O 1
ATOM 595 N N . PHE A 1 98 ? 53.154 1.875 -25.639 1.00 71.03 98 PHE A N 1
ATOM 596 C CA . PHE A 1 98 ? 54.092 0.749 -25.661 1.00 72.32 98 PHE A CA 1
ATOM 597 C C . PHE A 1 98 ? 55.178 0.846 -26.734 1.00 73.43 98 PHE A C 1
ATOM 598 O O . PHE A 1 98 ? 56.331 0.472 -26.500 1.00 73.25 98 PHE A O 1
ATOM 606 N N . TYR A 1 99 ? 54.812 1.341 -27.908 1.00 74.78 99 TYR A N 1
ATOM 607 C CA . TYR A 1 99 ? 55.764 1.453 -29.003 1.00 77.48 99 TYR A CA 1
ATOM 608 C C . TYR A 1 99 ? 56.816 2.555 -28.838 1.00 78.15 99 TYR A C 1
ATOM 609 O O . TYR A 1 99 ? 57.514 2.899 -29.794 1.00 77.77 99 TYR A O 1
ATOM 618 N N . GLU A 1 100 ? 56.946 3.100 -27.631 1.00 79.00 100 GLU A N 1
ATOM 619 C CA . GLU A 1 100 ? 57.924 4.154 -27.411 1.00 80.31 100 GLU A CA 1
ATOM 620 C C . GLU A 1 100 ? 59.334 3.672 -27.757 1.00 81.25 100 GLU A C 1
ATOM 621 O O . GLU A 1 100 ? 59.981 4.245 -28.631 1.00 81.38 100 GLU A O 1
ATOM 627 N N . GLU A 1 101 ? 59.803 2.613 -27.097 1.00 81.92 101 GLU A N 1
ATOM 628 C CA . GLU A 1 101 ? 61.143 2.091 -27.363 1.00 82.63 101 GLU A CA 1
ATOM 629 C C . GLU A 1 101 ? 61.305 1.578 -28.792 1.00 82.88 101 GLU A C 1
ATOM 630 O O . GLU A 1 101 ? 62.287 1.901 -29.465 1.00 82.78 101 GLU A O 1
ATOM 636 N N . ILE A 1 102 ? 60.354 0.769 -29.248 1.00 82.89 102 ILE A N 1
ATOM 637 C CA . ILE A 1 102 ? 60.415 0.231 -30.600 1.00 82.92 102 ILE A CA 1
ATOM 638 C C . ILE A 1 102 ? 60.642 1.393 -31.556 1.00 83.04 102 ILE A C 1
ATOM 639 O O . ILE A 1 102 ? 61.672 1.462 -32.234 1.00 82.59 102 ILE A O 1
ATOM 641 N N . SER A 1 103 ? 59.676 2.310 -31.590 1.00 82.99 103 SER A N 1
ATOM 642 C CA . SER A 1 103 ? 59.751 3.490 -32.447 1.00 83.11 103 SER A CA 1
ATOM 643 C C . SER A 1 103 ? 60.816 4.459 -31.932 1.00 82.83 103 SER A C 1
ATOM 644 O O . SER A 1 103 ? 60.590 5.667 -31.847 1.00 82.37 103 SER A O 1
ATOM 647 N N . LYS A 1 104 ? 61.976 3.911 -31.589 1.00 82.41 104 LYS A N 1
ATOM 648 C CA . LYS A 1 104 ? 63.096 4.694 -31.087 1.00 82.13 104 LYS A CA 1
ATOM 649 C C . LYS A 1 104 ? 64.351 3.830 -31.183 1.00 82.26 104 LYS A C 1
ATOM 650 O O . LYS A 1 104 ? 65.322 4.027 -30.451 1.00 82.31 104 LYS A O 1
ATOM 656 N N . GLY A 1 105 ? 64.312 2.867 -32.101 1.00 82.20 105 GLY A N 1
ATOM 657 C CA . GLY A 1 105 ? 65.443 1.980 -32.311 1.00 82.11 105 GLY A CA 1
ATOM 658 C C . GLY A 1 105 ? 65.833 1.176 -31.087 1.00 81.76 105 GLY A C 1
ATOM 659 O O . GLY A 1 105 ? 66.933 0.627 -31.018 1.00 82.32 105 GLY A O 1
ATOM 660 N N . ARG A 1 106 ? 64.932 1.103 -30.117 1.00 80.62 106 ARG A N 1
ATOM 661 C CA . ARG A 1 106 ? 65.202 0.363 -28.897 1.00 79.60 106 ARG A CA 1
ATOM 662 C C . ARG A 1 106 ? 64.194 -0.773 -28.807 1.00 78.35 106 ARG A C 1
ATOM 663 O O . ARG A 1 106 ? 63.129 -0.715 -29.418 1.00 78.48 106 ARG A O 1
ATOM 671 N N . LYS A 1 107 ? 64.529 -1.810 -28.050 1.00 77.02 107 LYS A N 1
ATOM 672 C CA . LYS A 1 107 ? 63.642 -2.959 -27.917 1.00 75.44 107 LYS A CA 1
ATOM 673 C C . LYS A 1 107 ? 62.971 -3.060 -26.551 1.00 73.31 107 LYS A C 1
ATOM 674 O O . LYS A 1 107 ? 63.629 -3.331 -25.543 1.00 73.16 107 LYS A O 1
ATOM 676 N N . PRO A 1 108 ? 61.645 -2.846 -26.502 1.00 70.96 108 PRO A N 1
ATOM 677 C CA . PRO A 1 108 ? 60.904 -2.925 -25.238 1.00 68.71 108 PRO A CA 1
ATOM 678 C C . PRO A 1 108 ? 61.036 -4.301 -24.584 1.00 67.37 108 PRO A C 1
ATOM 679 O O . PRO A 1 108 ? 61.135 -5.318 -25.270 1.00 68.27 108 PRO A O 1
ATOM 683 N N . THR A 1 109 ? 61.053 -4.326 -23.255 1.00 65.30 109 THR A N 1
ATOM 684 C CA . THR A 1 109 ? 61.181 -5.578 -22.513 1.00 62.82 109 THR A CA 1
ATOM 685 C C . THR A 1 109 ? 59.822 -6.186 -22.145 1.00 60.96 109 THR A C 1
ATOM 686 O O . THR A 1 109 ? 58.839 -5.478 -21.912 1.00 60.58 109 THR A O 1
ATOM 690 N N . LEU A 1 110 ? 59.782 -7.513 -22.102 1.00 58.22 110 LEU A N 1
ATOM 691 C CA . LEU A 1 110 ? 58.568 -8.246 -21.776 1.00 53.90 110 LEU A CA 1
ATOM 692 C C . LEU A 1 110 ? 58.905 -9.272 -20.713 1.00 52.66 110 LEU A C 1
ATOM 693 O O . LEU A 1 110 ? 60.002 -9.835 -20.710 1.00 53.15 110 LEU A O 1
ATOM 698 N N . ILE A 1 111 ? 57.968 -9.514 -19.803 1.00 50.58 111 ILE A N 1
ATOM 699 C CA . ILE A 1 111 ? 58.203 -10.483 -18.745 1.00 47.10 111 ILE A CA 1
ATOM 700 C C . ILE A 1 111 ? 57.187 -11.606 -18.764 1.00 45.50 111 ILE A C 1
ATOM 701 O O . ILE A 1 111 ? 55.976 -11.378 -18.864 1.00 44.55 111 ILE A O 1
ATOM 706 N N . LEU A 1 112 ? 57.710 -12.823 -18.677 1.00 42.83 112 LEU A N 1
ATOM 707 C CA . LEU A 1 112 ? 56.905 -14.022 -18.671 1.00 41.45 112 LEU A CA 1
ATOM 708 C C . LEU A 1 112 ? 56.771 -14.437 -17.218 1.00 41.58 112 LEU A C 1
ATOM 709 O O . LEU A 1 112 ? 57.764 -14.691 -16.543 1.00 40.35 112 LEU A O 1
ATOM 714 N N . ARG A 1 113 ? 55.539 -14.504 -16.735 1.00 42.04 113 ARG A N 1
ATOM 715 C CA . ARG A 1 113 ? 55.305 -14.887 -15.354 1.00 42.45 113 ARG A CA 1
ATOM 716 C C . ARG A 1 113 ? 53.948 -15.559 -15.226 1.00 41.79 113 ARG A C 1
ATOM 717 O O . ARG A 1 113 ? 53.144 -15.538 -16.159 1.00 42.33 113 ARG A O 1
ATOM 725 N N . THR A 1 114 ? 53.703 -16.149 -14.064 1.00 41.06 114 THR A N 1
ATOM 726 C CA . THR A 1 114 ? 52.450 -16.827 -13.780 1.00 40.96 114 THR A CA 1
ATOM 727 C C . THR A 1 114 ? 51.246 -15.892 -13.957 1.00 41.31 114 THR A C 1
ATOM 728 O O . THR A 1 114 ? 51.316 -14.707 -13.652 1.00 40.96 114 THR A O 1
ATOM 732 N N . GLN A 1 115 ? 50.140 -16.432 -14.456 1.00 42.15 115 GLN A N 1
ATOM 733 C CA . GLN A 1 115 ? 48.936 -15.635 -14.664 1.00 41.78 115 GLN A CA 1
ATOM 734 C C . GLN A 1 115 ? 48.427 -15.136 -13.322 1.00 40.92 115 GLN A C 1
ATOM 735 O O . GLN A 1 115 ? 48.677 -15.747 -12.281 1.00 39.52 115 GLN A O 1
ATOM 741 N N . LEU A 1 116 ? 47.713 -14.018 -13.358 1.00 40.33 116 LEU A N 1
ATOM 742 C CA . LEU A 1 116 ? 47.160 -13.433 -12.155 1.00 39.00 116 LEU A CA 1
ATOM 743 C C . LEU A 1 116 ? 46.243 -14.436 -11.480 1.00 38.38 116 LEU A C 1
ATOM 744 O O . LEU A 1 116 ? 46.265 -14.586 -10.262 1.00 39.00 116 LEU A O 1
ATOM 749 N N . SER A 1 117 ? 45.469 -15.162 -12.274 1.00 37.43 117 SER A N 1
ATOM 750 C CA . SER A 1 117 ? 44.545 -16.136 -11.712 1.00 38.90 117 SER A CA 1
ATOM 751 C C . SER A 1 117 ? 45.210 -17.284 -10.955 1.00 38.34 117 SER A C 1
ATOM 752 O O . SER A 1 117 ? 44.719 -17.706 -9.904 1.00 38.72 117 SER A O 1
ATOM 755 N N . VAL A 1 118 ? 46.327 -17.783 -11.477 1.00 37.91 118 VAL A N 1
ATOM 756 C CA . VAL A 1 118 ? 47.030 -18.895 -10.832 1.00 36.54 118 VAL A CA 1
ATOM 757 C C . VAL A 1 118 ? 47.649 -18.512 -9.488 1.00 35.36 118 VAL A C 1
ATOM 758 O O . VAL A 1 118 ? 47.649 -19.315 -8.545 1.00 34.52 118 VAL A O 1
ATOM 762 N N . ARG A 1 119 ? 48.183 -17.295 -9.407 1.00 33.75 119 ARG A N 1
ATOM 763 C CA . ARG A 1 119 ? 48.787 -16.810 -8.171 1.00 32.79 119 ARG A CA 1
ATOM 764 C C . ARG A 1 119 ? 47.721 -16.674 -7.099 1.00 33.53 119 ARG A C 1
ATOM 765 O O . ARG A 1 119 ? 47.957 -16.987 -5.926 1.00 33.87 119 ARG A O 1
ATOM 773 N N . VAL A 1 120 ? 46.537 -16.229 -7.510 1.00 33.70 120 VAL A N 1
ATOM 774 C CA . VAL A 1 120 ? 45.430 -16.093 -6.581 1.00 33.93 120 VAL A CA 1
ATOM 775 C C . VAL A 1 120 ? 44.979 -17.465 -6.085 1.00 35.46 120 VAL A C 1
ATOM 776 O O . VAL A 1 120 ? 44.721 -17.639 -4.884 1.00 35.45 120 VAL A O 1
ATOM 780 N N . ASN A 1 121 ? 44.887 -18.444 -6.988 1.00 37.50 121 ASN A N 1
ATOM 781 C CA . ASN A 1 121 ? 44.492 -19.785 -6.560 1.00 38.61 121 ASN A CA 1
ATOM 782 C C . ASN A 1 121 ? 45.530 -20.324 -5.580 1.00 38.79 121 ASN A C 1
ATOM 783 O O . ASN A 1 121 ? 45.203 -21.117 -4.699 1.00 38.85 121 ASN A O 1
ATOM 788 N N . ALA A 1 122 ? 46.778 -19.883 -5.731 1.00 38.48 122 ALA A N 1
ATOM 789 C CA . ALA A 1 122 ? 47.846 -20.311 -4.835 1.00 39.27 122 ALA A CA 1
ATOM 790 C C . ALA A 1 122 ? 47.698 -19.661 -3.450 1.00 40.21 122 ALA A C 1
ATOM 791 O O . ALA A 1 122 ? 47.885 -20.318 -2.427 1.00 40.22 122 ALA A O 1
ATOM 793 N N . ILE A 1 123 ? 47.373 -18.369 -3.421 1.00 39.57 123 ILE A N 1
ATOM 794 C CA . ILE A 1 123 ? 47.192 -17.659 -2.153 1.00 38.99 123 ILE A CA 1
ATOM 795 C C . ILE A 1 123 ? 46.035 -18.296 -1.375 1.00 39.09 123 ILE A C 1
ATOM 796 O O . ILE A 1 123 ? 46.143 -18.578 -0.175 1.00 37.76 123 ILE A O 1
ATOM 801 N N . LEU A 1 124 ? 44.927 -18.524 -2.072 1.00 39.41 124 LEU A N 1
ATOM 802 C CA . LEU A 1 124 ? 43.755 -19.125 -1.454 1.00 39.89 124 LEU A CA 1
ATOM 803 C C . LEU A 1 124 ? 44.040 -20.516 -0.900 1.00 40.42 124 LEU A C 1
ATOM 804 O O . LEU A 1 124 ? 43.528 -20.891 0.155 1.00 39.63 124 LEU A O 1
ATOM 809 N N . GLU A 1 125 ? 44.858 -21.284 -1.608 1.00 40.95 125 GLU A N 1
ATOM 810 C CA . GLU A 1 125 ? 45.178 -22.624 -1.149 1.00 42.96 125 GLU A CA 1
ATOM 811 C C . GLU A 1 125 ? 46.078 -22.578 0.071 1.00 41.30 125 GLU A C 1
ATOM 812 O O . GLU A 1 125 ? 45.938 -23.393 0.984 1.00 40.14 125 GLU A O 1
ATOM 818 N N . LYS A 1 126 ? 47.010 -21.632 0.082 1.00 39.51 126 LYS A N 1
ATOM 819 C CA . LYS A 1 126 ? 47.929 -21.515 1.203 1.00 40.19 126 LYS A CA 1
ATOM 820 C C . LYS A 1 126 ? 47.180 -21.150 2.485 1.00 40.75 126 LYS A C 1
ATOM 821 O O . LYS A 1 126 ? 47.391 -21.758 3.535 1.00 41.71 126 LYS A O 1
ATOM 827 N N . LEU A 1 127 ? 46.296 -20.163 2.393 1.00 39.35 127 LEU A N 1
ATOM 828 C CA . LEU A 1 127 ? 45.532 -19.736 3.554 1.00 38.13 127 LEU A CA 1
ATOM 829 C C . LEU A 1 127 ? 44.572 -20.811 4.054 1.00 37.53 127 LEU A C 1
ATOM 830 O O . LEU A 1 127 ? 44.427 -21.001 5.262 1.00 36.76 127 LEU A O 1
ATOM 835 N N . TYR A 1 128 ? 43.923 -21.515 3.130 1.00 36.78 128 TYR A N 1
ATOM 836 C CA . TYR A 1 128 ? 42.972 -22.561 3.495 1.00 37.12 128 TYR A CA 1
ATOM 837 C C . TYR A 1 128 ? 43.601 -23.824 4.064 1.00 39.02 128 TYR A C 1
ATOM 838 O O . TYR A 1 128 ? 42.940 -24.580 4.774 1.00 40.43 128 TYR A O 1
ATOM 847 N N . SER A 1 129 ? 44.872 -24.064 3.760 1.00 40.21 129 SER A N 1
ATOM 848 C CA . SER A 1 129 ? 45.526 -25.278 4.237 1.00 40.66 129 SER A CA 1
ATOM 849 C C . SER A 1 129 ? 46.601 -25.080 5.286 1.00 41.76 129 SER A C 1
ATOM 850 O O . SER A 1 129 ? 47.156 -26.063 5.774 1.00 42.50 129 SER A O 1
ATOM 853 N N . SER A 1 130 ? 46.902 -23.830 5.637 1.00 41.83 130 SER A N 1
ATOM 854 C CA . SER A 1 130 ? 47.943 -23.566 6.630 1.00 41.53 130 SER A CA 1
ATOM 855 C C . SER A 1 130 ? 47.437 -23.457 8.059 1.00 41.45 130 SER A C 1
ATOM 856 O O . SER A 1 130 ? 46.242 -23.284 8.304 1.00 41.69 130 SER A O 1
ATOM 859 N N . SER A 1 131 ? 48.370 -23.561 8.997 1.00 42.00 131 SER A N 1
ATOM 860 C CA . SER A 1 131 ? 48.071 -23.461 10.420 1.00 42.66 131 SER A CA 1
ATOM 861 C C . SER A 1 131 ? 49.375 -23.081 11.114 1.00 43.28 131 SER A C 1
ATOM 862 O O . SER A 1 131 ? 50.450 -23.219 10.534 1.00 43.28 131 SER A O 1
ATOM 864 N N . GLY A 1 132 ? 49.282 -22.590 12.344 1.00 44.32 132 GLY A N 1
ATOM 865 C CA . GLY A 1 132 ? 50.483 -22.216 13.068 1.00 45.44 132 GLY A CA 1
ATOM 866 C C . GLY A 1 132 ? 51.354 -21.180 12.374 1.00 47.00 132 GLY A C 1
ATOM 867 O O . GLY A 1 132 ? 50.859 -20.367 11.587 1.00 47.93 132 GLY A O 1
ATOM 868 N N . PRO A 1 133 ? 52.671 -21.198 12.636 1.00 47.25 133 PRO A N 1
ATOM 869 C CA . PRO A 1 133 ? 53.633 -20.261 12.051 1.00 45.98 133 PRO A CA 1
ATOM 870 C C . PRO A 1 133 ? 53.476 -20.039 10.559 1.00 45.57 133 PRO A C 1
ATOM 871 O O . PRO A 1 133 ? 53.605 -18.913 10.082 1.00 46.02 133 PRO A O 1
ATOM 875 N N . GLU A 1 134 ? 53.182 -21.101 9.821 1.00 45.00 134 GLU A N 1
ATOM 876 C CA . GLU A 1 134 ? 53.041 -20.974 8.379 1.00 45.69 134 GLU A CA 1
ATOM 877 C C . GLU A 1 134 ? 51.842 -20.118 7.976 1.00 44.60 134 GLU A C 1
ATOM 878 O O . GLU A 1 134 ? 51.890 -19.421 6.955 1.00 43.82 134 GLU A O 1
ATOM 884 N N . LEU A 1 135 ? 50.765 -20.184 8.760 1.00 42.54 135 LEU A N 1
ATOM 885 C CA . LEU A 1 135 ? 49.578 -19.384 8.476 1.00 41.54 135 LEU A CA 1
ATOM 886 C C . LEU A 1 135 ? 49.905 -17.953 8.890 1.00 41.50 135 LEU A C 1
ATOM 887 O O . LEU A 1 135 ? 49.725 -17.008 8.116 1.00 41.44 135 LEU A O 1
ATOM 892 N N . ARG A 1 136 ? 50.413 -17.803 10.109 1.00 39.91 136 ARG A N 1
ATOM 893 C CA . ARG A 1 136 ? 50.783 -16.488 10.617 1.00 38.97 136 ARG A CA 1
ATOM 894 C C . ARG A 1 136 ? 51.625 -15.760 9.579 1.00 38.07 136 ARG A C 1
ATOM 895 O O . ARG A 1 136 ? 51.378 -14.600 9.249 1.00 37.19 136 ARG A O 1
ATOM 903 N N . ARG A 1 137 ? 52.617 -16.474 9.065 1.00 36.05 137 ARG A N 1
ATOM 904 C CA . ARG A 1 137 ? 53.535 -15.948 8.075 1.00 35.97 137 ARG A CA 1
ATOM 905 C C . ARG A 1 137 ? 52.837 -15.549 6.774 1.00 35.20 137 ARG A C 1
ATOM 906 O O . ARG A 1 137 ? 53.099 -14.483 6.223 1.00 34.05 137 ARG A O 1
ATOM 914 N N . SER A 1 138 ? 51.940 -16.402 6.295 1.00 33.63 138 SER A N 1
ATOM 915 C CA . SER A 1 138 ? 51.225 -16.144 5.049 1.00 32.95 138 SER A CA 1
ATOM 916 C C . SER A 1 138 ? 50.245 -14.985 5.143 1.00 32.01 138 SER A C 1
ATOM 917 O O . SER A 1 138 ? 50.118 -14.194 4.201 1.00 30.70 138 SER A O 1
ATOM 920 N N . LEU A 1 139 ? 49.548 -14.887 6.273 1.00 30.47 139 LEU A N 1
ATOM 921 C CA . LEU A 1 139 ? 48.599 -13.801 6.487 1.00 27.21 139 LEU A CA 1
ATOM 922 C C . LEU A 1 139 ? 49.326 -12.466 6.551 1.00 26.87 139 LEU A C 1
ATOM 923 O O . LEU A 1 139 ? 48.870 -11.466 5.981 1.00 25.29 139 LEU A O 1
ATOM 928 N N . PHE A 1 140 ? 50.463 -12.451 7.242 1.00 25.49 140 PHE A N 1
ATOM 929 C CA . PHE A 1 140 ? 51.232 -11.228 7.389 1.00 24.21 140 PHE A CA 1
ATOM 930 C C . PHE A 1 140 ? 51.709 -10.753 6.020 1.00 26.29 140 PHE A C 1
ATOM 931 O O . PHE A 1 140 ? 51.684 -9.565 5.720 1.00 25.74 140 PHE A O 1
ATOM 939 N N . SER A 1 141 ? 52.132 -11.691 5.186 1.00 26.60 141 SER A N 1
ATOM 940 C CA . SER A 1 141 ? 52.636 -11.346 3.855 1.00 27.66 141 SER A CA 1
ATOM 941 C C . SER A 1 141 ? 51.591 -10.777 2.903 1.00 27.15 141 SER A C 1
ATOM 942 O O . SER A 1 141 ? 51.921 -10.062 1.957 1.00 27.55 141 SER A O 1
ATOM 945 N N . LEU A 1 142 ? 50.330 -11.091 3.169 1.00 28.66 142 LEU A N 1
ATOM 946 C CA . LEU A 1 142 ? 49.227 -10.645 2.333 1.00 29.90 142 LEU A CA 1
ATOM 947 C C . LEU A 1 142 ? 49.275 -9.181 1.898 1.00 31.81 142 LEU A C 1
ATOM 948 O O . LEU A 1 142 ? 49.207 -8.880 0.700 1.00 32.13 142 LEU A O 1
ATOM 953 N N . LYS A 1 143 ? 49.399 -8.271 2.860 1.00 31.67 143 LYS A N 1
ATOM 954 C CA . LYS A 1 143 ? 49.451 -6.849 2.548 1.00 32.09 143 LYS A CA 1
ATOM 955 C C . LYS A 1 143 ? 50.467 -6.536 1.462 1.00 33.43 143 LYS A C 1
ATOM 956 O O . LYS A 1 143 ? 50.130 -5.890 0.470 1.00 34.30 143 LYS A O 1
ATOM 962 N N . GLN A 1 144 ? 51.708 -6.984 1.655 1.00 33.15 144 GLN A N 1
ATOM 963 C CA . GLN A 1 144 ? 52.778 -6.747 0.689 1.00 34.69 144 GLN A CA 1
ATOM 964 C C . GLN A 1 144 ? 52.458 -7.349 -0.687 1.00 36.31 144 GLN A C 1
ATOM 965 O O . GLN A 1 144 ? 52.732 -6.734 -1.719 1.00 36.45 144 GLN A O 1
ATOM 971 N N . ILE A 1 145 ? 51.886 -8.552 -0.697 1.00 36.34 145 ILE A N 1
ATOM 972 C CA . ILE A 1 145 ? 51.531 -9.222 -1.949 1.00 37.31 145 ILE A CA 1
ATOM 973 C C . ILE A 1 145 ? 50.560 -8.376 -2.771 1.00 36.73 145 ILE A C 1
ATOM 974 O O . ILE A 1 145 ? 50.742 -8.198 -3.973 1.00 36.63 145 ILE A O 1
ATOM 979 N N . PHE A 1 146 ? 49.524 -7.854 -2.128 1.00 36.91 146 PHE A N 1
ATOM 980 C CA . PHE A 1 146 ? 48.565 -7.015 -2.838 1.00 37.67 146 PHE A CA 1
ATOM 981 C C . PHE A 1 146 ? 49.175 -5.661 -3.136 1.00 38.82 146 PHE A C 1
ATOM 982 O O . PHE A 1 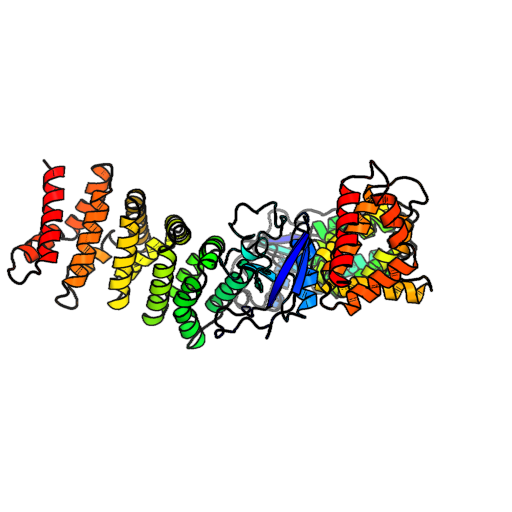146 ? 48.822 -5.010 -4.113 1.00 38.99 146 PHE A O 1
ATOM 990 N N . GLN A 1 147 ? 50.089 -5.229 -2.283 1.00 39.61 147 GLN A N 1
ATOM 991 C CA . GLN A 1 147 ? 50.713 -3.938 -2.484 1.00 43.70 147 GLN A CA 1
ATOM 992 C C . GLN A 1 147 ? 51.681 -3.987 -3.662 1.00 45.28 147 GLN A C 1
ATOM 993 O O . GLN A 1 147 ? 51.768 -3.040 -4.450 1.00 44.20 147 GLN A O 1
ATOM 999 N N . GLU A 1 148 ? 52.390 -5.103 -3.789 1.00 47.31 148 GLU A N 1
ATOM 1000 C CA . GLU A 1 148 ? 53.365 -5.264 -4.857 1.00 49.37 148 GLU A CA 1
ATOM 1001 C C . GLU A 1 148 ? 52.812 -5.861 -6.148 1.00 49.91 148 GLU A C 1
ATOM 1002 O O . GLU A 1 148 ? 53.572 -6.329 -6.994 1.00 51.04 148 GLU A O 1
ATOM 1008 N N . ASP A 1 149 ? 51.489 -5.847 -6.291 1.00 50.23 149 ASP A N 1
ATOM 1009 C CA . ASP A 1 149 ? 50.838 -6.331 -7.505 1.00 49.05 149 ASP A CA 1
ATOM 1010 C C . ASP A 1 149 ? 49.336 -6.120 -7.429 1.00 47.67 149 ASP A C 1
ATOM 1011 O O . ASP A 1 149 ? 48.561 -7.066 -7.291 1.00 44.74 149 ASP A O 1
ATOM 1016 N N . LYS A 1 150 ? 48.943 -4.854 -7.531 1.00 47.88 150 LYS A N 1
ATOM 1017 C CA . LYS A 1 150 ? 47.548 -4.457 -7.460 1.00 47.34 150 LYS A CA 1
ATOM 1018 C C . LYS A 1 150 ? 46.640 -5.286 -8.353 1.00 45.89 150 LYS A C 1
ATOM 1019 O O . LYS A 1 150 ? 45.514 -5.599 -7.971 1.00 46.85 150 LYS A O 1
ATOM 1025 N N . ASP A 1 151 ? 47.126 -5.653 -9.533 1.00 43.47 151 ASP A N 1
ATOM 1026 C CA . ASP A 1 151 ? 46.321 -6.437 -10.459 1.00 41.82 151 ASP A CA 1
ATOM 1027 C C . ASP A 1 151 ? 45.772 -7.717 -9.834 1.00 39.69 151 ASP A C 1
ATOM 1028 O O . ASP A 1 151 ? 44.816 -8.293 -10.342 1.00 38.71 151 ASP A O 1
ATOM 1033 N N . LEU A 1 152 ? 46.367 -8.157 -8.729 1.00 38.54 152 LEU A N 1
ATOM 1034 C CA . LEU A 1 152 ? 45.901 -9.360 -8.039 1.00 36.66 152 LEU A CA 1
ATOM 1035 C C . LEU A 1 152 ? 44.576 -9.134 -7.318 1.00 36.13 152 LEU A C 1
ATOM 1036 O O . LEU A 1 152 ? 43.819 -10.075 -7.093 1.00 36.41 152 LEU A O 1
ATOM 1041 N N . VAL A 1 153 ? 44.289 -7.884 -6.970 1.00 35.27 153 VAL A N 1
ATOM 1042 C CA . VAL A 1 153 ? 43.070 -7.564 -6.238 1.00 33.46 153 VAL A CA 1
ATOM 1043 C C . VAL A 1 153 ? 41.763 -7.892 -6.945 1.00 34.07 153 VAL A C 1
ATOM 1044 O O . VAL A 1 153 ? 40.918 -8.591 -6.381 1.00 33.79 153 VAL A O 1
ATOM 1048 N N . PRO A 1 154 ? 41.558 -7.384 -8.174 1.00 34.18 154 PRO A N 1
ATOM 1049 C CA . PRO A 1 154 ? 40.289 -7.727 -8.822 1.00 33.82 154 PRO A CA 1
ATOM 1050 C C . PRO A 1 154 ? 40.129 -9.233 -9.007 1.00 35.44 154 PRO A C 1
ATOM 1051 O O . PRO A 1 154 ? 39.009 -9.751 -9.020 1.00 35.18 154 PRO A O 1
ATOM 1055 N N . GLU A 1 155 ? 41.254 -9.936 -9.123 1.00 36.42 155 GLU A N 1
ATOM 1056 C CA . GLU A 1 155 ? 41.238 -11.385 -9.293 1.00 38.41 155 GLU A CA 1
ATOM 1057 C C . GLU A 1 155 ? 40.948 -12.077 -7.966 1.00 38.25 155 GLU A C 1
ATOM 1058 O O . GLU A 1 155 ? 40.218 -13.075 -7.911 1.00 36.60 155 GLU A O 1
ATOM 1064 N N . PHE A 1 156 ? 41.527 -11.542 -6.896 1.00 37.87 156 PHE A N 1
ATOM 1065 C CA . PHE A 1 156 ? 41.323 -12.101 -5.565 1.00 37.48 156 PHE A CA 1
ATOM 1066 C C . PHE A 1 156 ? 39.837 -11.996 -5.227 1.00 38.49 156 PHE A C 1
ATOM 1067 O O . PHE A 1 156 ? 39.219 -12.955 -4.757 1.00 37.14 156 PHE A O 1
ATOM 1075 N N . VAL A 1 157 ? 39.272 -10.820 -5.483 1.00 38.89 157 VAL A N 1
ATOM 1076 C CA . VAL A 1 157 ? 37.860 -10.563 -5.218 1.00 40.30 157 VAL A CA 1
ATOM 1077 C C . VAL A 1 157 ? 36.951 -11.515 -5.988 1.00 41.38 157 VAL A C 1
ATOM 1078 O O . VAL A 1 157 ? 36.094 -12.174 -5.407 1.00 39.50 157 VAL A O 1
ATOM 1082 N N . HIS A 1 158 ? 37.151 -11.573 -7.301 1.00 43.39 158 HIS A N 1
ATOM 1083 C CA . HIS A 1 158 ? 36.356 -12.422 -8.181 1.00 45.43 158 HIS A CA 1
ATOM 1084 C C . HIS A 1 158 ? 36.522 -13.918 -7.914 1.00 44.13 158 HIS A C 1
ATOM 1085 O O . HIS A 1 158 ? 35.737 -14.725 -8.410 1.00 44.30 158 HIS A O 1
ATOM 1092 N N . SER A 1 159 ? 37.532 -14.284 -7.131 1.00 42.94 159 SER A N 1
ATOM 1093 C CA . SER A 1 159 ? 37.782 -15.686 -6.806 1.00 43.17 159 SER A CA 1
ATOM 1094 C C . SER A 1 159 ? 37.333 -16.033 -5.392 1.00 43.06 159 SER A C 1
ATOM 1095 O O . SER A 1 159 ? 37.848 -16.969 -4.785 1.00 42.61 159 SER A O 1
ATOM 1098 N N . GLU A 1 160 ? 36.371 -15.272 -4.878 1.00 43.09 160 GLU A N 1
ATOM 1099 C CA . GLU A 1 160 ? 35.842 -15.479 -3.533 1.00 42.14 160 GLU A CA 1
ATOM 1100 C C . GLU A 1 160 ? 36.932 -15.327 -2.465 1.00 39.10 160 GLU A C 1
ATOM 1101 O O . GLU A 1 160 ? 36.949 -16.042 -1.460 1.00 38.87 160 GLU A O 1
ATOM 1107 N N . GLY A 1 161 ? 37.834 -14.378 -2.689 1.00 36.70 161 GLY A N 1
ATOM 1108 C CA . GLY A 1 161 ? 38.922 -14.142 -1.758 1.00 34.26 161 GLY A CA 1
ATOM 1109 C C . GLY A 1 161 ? 38.505 -13.617 -0.392 1.00 33.00 161 GLY A C 1
ATOM 1110 O O . GLY A 1 161 ? 39.047 -14.027 0.639 1.00 31.32 161 GLY A O 1
ATOM 1111 N N . LEU A 1 162 ? 37.538 -12.709 -0.378 1.00 30.62 162 LEU A N 1
ATOM 1112 C CA . LEU A 1 162 ? 37.069 -12.133 0.871 1.00 30.13 162 LEU A CA 1
ATOM 1113 C C . LEU A 1 162 ? 36.492 -13.202 1.792 1.00 31.26 162 LEU A C 1
ATOM 1114 O O . LEU A 1 162 ? 36.703 -13.172 3.007 1.00 31.20 162 LEU A O 1
ATOM 1119 N N . SER A 1 163 ? 35.779 -14.158 1.211 1.00 30.74 163 SER A N 1
ATOM 1120 C CA . SER A 1 163 ? 35.189 -15.214 2.000 1.00 30.68 163 SER A CA 1
ATOM 1121 C C . SER A 1 163 ? 36.304 -15.949 2.699 1.00 30.73 163 SER A C 1
ATOM 1122 O O . SER A 1 163 ? 36.241 -16.207 3.905 1.00 31.61 163 SER A O 1
ATOM 1125 N N . CYS A 1 164 ? 37.338 -16.271 1.937 1.00 30.35 164 CYS A N 1
ATOM 1126 C CA . CYS A 1 164 ? 38.492 -16.955 2.494 1.00 30.26 164 CYS A CA 1
ATOM 1127 C C . CYS A 1 164 ? 39.027 -16.174 3.709 1.00 29.78 164 CYS A C 1
ATOM 1128 O O . CYS A 1 164 ? 39.260 -16.745 4.780 1.00 29.75 164 CYS A O 1
ATOM 1131 N N . LEU A 1 165 ? 39.216 -14.869 3.538 1.00 27.62 165 LEU A N 1
ATOM 1132 C CA . LEU A 1 165 ? 39.727 -14.047 4.618 1.00 28.08 165 LEU A CA 1
ATOM 1133 C C . LEU A 1 165 ? 38.827 -14.182 5.837 1.00 30.06 165 LEU A C 1
ATOM 1134 O O . LEU A 1 165 ? 39.313 -14.410 6.946 1.00 30.94 165 LEU A O 1
ATOM 1139 N N . ILE A 1 166 ? 37.517 -14.054 5.636 1.00 30.97 166 ILE A N 1
ATOM 1140 C CA . ILE A 1 166 ? 36.587 -14.178 6.743 1.00 32.28 166 ILE A CA 1
ATOM 1141 C C . ILE A 1 166 ? 36.657 -15.573 7.356 1.00 34.02 166 ILE A C 1
ATOM 1142 O O . ILE A 1 166 ? 36.724 -15.719 8.580 1.00 35.09 166 ILE A O 1
ATOM 1147 N N . ARG A 1 167 ? 36.636 -16.601 6.512 1.00 33.66 167 ARG A N 1
ATOM 1148 C CA . ARG A 1 167 ? 36.683 -17.974 7.005 1.00 36.61 167 ARG A CA 1
ATOM 1149 C C . ARG A 1 167 ? 37.945 -18.284 7.801 1.00 37.53 167 ARG A C 1
ATOM 1150 O O . ARG A 1 167 ? 37.891 -18.927 8.850 1.00 38.23 167 ARG A O 1
ATOM 1158 N N . VAL A 1 168 ? 39.080 -17.813 7.311 1.00 37.63 168 VAL A N 1
ATOM 1159 C CA . VAL A 1 168 ? 40.342 -18.049 7.989 1.00 38.47 168 VAL A CA 1
ATOM 1160 C C . VAL A 1 168 ? 40.533 -17.130 9.205 1.00 38.78 168 VAL A C 1
ATOM 1161 O O . VAL A 1 168 ? 41.343 -17.424 10.081 1.00 38.05 168 VAL A O 1
ATOM 1165 N N . GLY A 1 169 ? 39.783 -16.031 9.271 1.00 37.17 169 GLY A N 1
ATOM 1166 C CA . GLY A 1 169 ? 39.954 -15.111 10.387 1.00 38.93 169 GLY A CA 1
ATOM 1167 C C . GLY A 1 169 ? 38.914 -15.058 11.507 1.00 40.26 169 GLY A C 1
ATOM 1168 O O . GLY A 1 169 ? 39.220 -14.609 12.625 1.00 40.01 169 GLY A O 1
ATOM 1169 N N . ALA A 1 170 ? 37.693 -15.501 11.223 1.00 39.11 170 ALA A N 1
ATOM 1170 C CA . ALA A 1 170 ? 36.626 -15.462 12.210 1.00 39.94 170 ALA A CA 1
ATOM 1171 C C . ALA A 1 170 ? 37.024 -16.035 13.569 1.00 40.57 170 ALA A C 1
ATOM 1172 O O . ALA A 1 170 ? 36.693 -15.469 14.606 1.00 40.95 170 ALA A O 1
ATOM 1174 N N . ALA A 1 171 ? 37.737 -17.150 13.575 1.00 41.26 171 ALA A N 1
ATOM 1175 C CA . ALA A 1 171 ? 38.136 -17.752 14.843 1.00 43.41 171 ALA A CA 1
ATOM 1176 C C . ALA A 1 171 ? 39.648 -17.813 15.017 1.00 43.59 171 ALA A C 1
ATOM 1177 O O . ALA A 1 171 ? 40.176 -18.794 15.544 1.00 45.81 171 ALA A O 1
ATOM 1179 N N . ALA A 1 172 ? 40.346 -16.765 14.593 1.00 42.30 172 ALA A N 1
ATOM 1180 C CA . ALA A 1 172 ? 41.801 -16.748 14.692 1.00 40.68 172 ALA A CA 1
ATOM 1181 C C . ALA A 1 172 ? 42.309 -15.811 15.768 1.00 39.28 172 ALA A C 1
ATOM 1182 O O . ALA A 1 172 ? 41.569 -14.976 16.280 1.00 38.90 172 ALA A O 1
ATOM 1184 N N . ASP A 1 173 ? 43.583 -15.959 16.102 1.00 38.71 173 ASP A N 1
ATOM 1185 C CA . ASP A 1 173 ? 44.207 -15.117 17.108 1.00 40.29 173 ASP A CA 1
ATOM 1186 C C . ASP A 1 173 ? 44.211 -13.656 16.675 1.00 38.49 173 ASP A C 1
ATOM 1187 O O . ASP A 1 173 ? 44.287 -13.343 15.480 1.00 36.26 173 ASP A O 1
ATOM 1192 N N . HIS A 1 174 ? 44.129 -12.767 17.659 1.00 35.84 174 HIS A N 1
ATOM 1193 C CA . HIS A 1 174 ? 44.121 -11.335 17.407 1.00 35.26 174 HIS A CA 1
ATOM 1194 C C . HIS A 1 174 ? 45.165 -10.898 16.382 1.00 35.53 174 HIS A C 1
ATOM 1195 O O . HIS A 1 174 ? 44.889 -10.036 15.542 1.00 32.71 174 HIS A O 1
ATOM 1202 N N . ASN A 1 175 ? 46.357 -11.494 16.449 1.00 36.63 175 ASN A N 1
ATOM 1203 C CA . ASN A 1 175 ? 47.425 -11.158 15.514 1.00 38.51 175 ASN A CA 1
ATOM 1204 C C . ASN A 1 175 ? 47.067 -11.548 14.084 1.00 37.91 175 ASN A C 1
ATOM 1205 O O . ASN A 1 175 ? 47.363 -10.807 13.142 1.00 37.57 175 ASN A O 1
ATOM 1210 N N . TYR A 1 176 ? 46.439 -12.710 13.918 1.00 36.57 176 TYR A N 1
ATOM 1211 C CA . TYR A 1 176 ? 46.042 -13.164 12.589 1.00 36.44 176 TYR A CA 1
ATOM 1212 C C . TYR A 1 176 ? 44.957 -12.239 12.048 1.00 35.12 176 TYR A C 1
ATOM 1213 O O . TYR A 1 176 ? 45.029 -11.780 10.908 1.00 37.30 176 TYR A O 1
ATOM 1222 N N . GLN A 1 177 ? 43.949 -11.966 12.867 1.00 32.53 177 GLN A N 1
ATOM 1223 C CA . GLN A 1 177 ? 42.869 -11.091 12.442 1.00 32.25 177 GLN A CA 1
ATOM 1224 C C . GLN A 1 177 ? 43.470 -9.768 12.005 1.00 32.35 177 GLN A C 1
ATOM 1225 O O . GLN A 1 177 ? 43.161 -9.265 10.923 1.00 33.71 177 GLN A O 1
ATOM 1231 N N . SER A 1 178 ? 44.354 -9.221 12.827 1.00 30.59 178 SER A N 1
ATOM 1232 C CA . SER A 1 178 ? 44.982 -7.955 12.489 1.00 30.71 178 SER A CA 1
ATOM 1233 C C . SER A 1 178 ? 45.687 -8.003 11.138 1.00 31.75 178 SER A C 1
ATOM 1234 O O . SER A 1 178 ? 45.610 -7.054 10.356 1.00 30.92 178 SER A O 1
ATOM 1237 N N . TYR A 1 179 ? 46.381 -9.103 10.861 1.00 31.47 179 TYR A N 1
ATOM 1238 C CA . TYR A 1 179 ? 47.090 -9.216 9.594 1.00 30.66 179 TYR A CA 1
ATOM 1239 C C . TYR A 1 179 ? 46.072 -9.215 8.461 1.00 28.83 179 TYR A C 1
ATOM 1240 O O . TYR A 1 179 ? 46.335 -8.678 7.375 1.00 26.41 179 TYR A O 1
ATOM 1249 N N . ILE A 1 180 ? 44.903 -9.797 8.726 1.00 28.41 180 ILE A N 1
ATOM 1250 C CA . ILE A 1 180 ? 43.840 -9.849 7.724 1.00 29.28 180 ILE A CA 1
ATOM 1251 C C . ILE A 1 180 ? 43.268 -8.461 7.483 1.00 28.35 180 ILE A C 1
ATOM 1252 O O . ILE A 1 180 ? 43.001 -8.079 6.346 1.00 28.25 180 ILE A O 1
ATOM 1257 N N . LEU A 1 181 ? 43.098 -7.704 8.560 1.00 29.28 181 LEU A N 1
ATOM 1258 C CA . LEU A 1 181 ? 42.576 -6.345 8.459 1.00 30.79 181 LEU A CA 1
ATOM 1259 C C . LEU A 1 181 ? 43.548 -5.443 7.700 1.00 31.62 181 LEU A C 1
ATOM 1260 O O . LEU A 1 181 ? 43.128 -4.571 6.937 1.00 32.56 181 LEU A O 1
ATOM 1265 N N . ARG A 1 182 ? 44.846 -5.653 7.910 1.00 30.74 182 ARG A N 1
ATOM 1266 C CA . ARG A 1 182 ? 45.862 -4.876 7.217 1.00 29.60 182 ARG A CA 1
ATOM 1267 C C . ARG A 1 182 ? 45.749 -5.160 5.721 1.00 28.09 182 ARG A C 1
ATOM 1268 O O . ARG A 1 182 ? 45.751 -4.244 4.903 1.00 26.46 182 ARG A O 1
ATOM 1276 N N . ALA A 1 183 ? 45.641 -6.437 5.369 1.00 27.49 183 ALA A N 1
ATOM 1277 C CA . ALA A 1 183 ? 45.513 -6.818 3.964 1.00 27.75 183 ALA A CA 1
ATOM 1278 C C . ALA A 1 183 ? 44.206 -6.245 3.415 1.00 29.28 183 ALA A C 1
ATOM 1279 O O . ALA A 1 183 ? 44.162 -5.684 2.317 1.00 31.10 183 ALA A O 1
ATOM 1281 N N . LEU A 1 184 ? 43.143 -6.381 4.193 1.00 27.51 184 LEU A N 1
ATOM 1282 C CA . LEU A 1 184 ? 41.848 -5.876 3.789 1.00 28.79 184 LEU A CA 1
ATOM 1283 C C . LEU A 1 184 ? 41.930 -4.369 3.526 1.00 29.21 184 LEU A C 1
ATOM 1284 O O . LEU A 1 184 ? 41.353 -3.871 2.556 1.00 26.90 184 LEU A O 1
ATOM 1289 N N . GLY A 1 185 ? 42.652 -3.648 4.387 1.00 28.91 185 GLY A N 1
ATOM 1290 C CA . GLY A 1 185 ? 42.788 -2.207 4.221 1.00 27.37 185 GLY A CA 1
ATOM 1291 C C . GLY A 1 185 ? 43.528 -1.832 2.945 1.00 29.96 185 GLY A C 1
ATOM 1292 O O . GLY A 1 185 ? 43.186 -0.852 2.269 1.00 30.05 185 GLY A O 1
ATOM 1293 N N . GLN A 1 186 ? 44.545 -2.625 2.618 1.00 29.68 186 GLN A N 1
ATOM 1294 C CA . GLN A 1 186 ? 45.364 -2.413 1.429 1.00 31.35 186 GLN A CA 1
ATOM 1295 C C . GLN A 1 186 ? 44.526 -2.616 0.172 1.00 32.13 186 GLN A C 1
ATOM 1296 O O . GLN A 1 186 ? 44.655 -1.893 -0.823 1.00 31.22 186 GLN A O 1
ATOM 1302 N N . LEU A 1 187 ? 43.670 -3.623 0.240 1.00 33.71 187 LEU A N 1
ATOM 1303 C CA . LEU A 1 187 ? 42.782 -3.995 -0.846 1.00 34.68 187 LEU A CA 1
ATOM 1304 C C . LEU A 1 187 ? 41.770 -2.880 -1.109 1.00 34.71 187 LEU A C 1
ATOM 1305 O O . LEU A 1 187 ? 41.390 -2.610 -2.254 1.00 31.71 187 LEU A O 1
ATOM 1310 N N . MET A 1 188 ? 41.357 -2.212 -0.038 1.00 35.53 188 MET A N 1
ATOM 1311 C CA . MET A 1 188 ? 40.369 -1.144 -0.148 1.00 36.46 188 MET A CA 1
ATOM 1312 C C . MET A 1 188 ? 40.896 0.181 -0.665 1.00 35.67 188 MET A C 1
ATOM 1313 O O . MET A 1 188 ? 40.144 1.157 -0.765 1.00 35.81 188 MET A O 1
ATOM 1318 N N . LEU A 1 189 ? 42.185 0.211 -0.986 1.00 35.91 189 LEU A N 1
ATOM 1319 C CA . LEU A 1 189 ? 42.806 1.411 -1.532 1.00 36.75 189 LEU A CA 1
ATOM 1320 C C . LEU A 1 189 ? 42.554 1.427 -3.037 1.00 37.94 189 LEU A C 1
ATOM 1321 O O . LEU A 1 189 ? 42.744 2.451 -3.691 1.00 40.11 189 LEU A O 1
ATOM 1326 N N . PHE A 1 190 ? 42.137 0.280 -3.576 1.00 37.68 190 PHE A N 1
ATOM 1327 C CA . PHE A 1 190 ? 41.856 0.134 -5.003 1.00 38.64 190 PHE A CA 1
ATOM 1328 C C . PHE A 1 190 ? 40.352 0.065 -5.247 1.00 37.17 190 PHE A C 1
ATOM 1329 O O . PHE A 1 190 ? 39.628 -0.600 -4.512 1.00 36.48 190 PHE A O 1
ATOM 1337 N N . VAL A 1 191 ? 39.886 0.748 -6.284 1.00 37.03 191 VAL A N 1
ATOM 1338 C CA . VAL A 1 191 ? 38.467 0.756 -6.597 1.00 37.37 191 VAL A CA 1
ATOM 1339 C C . VAL A 1 191 ? 37.902 -0.652 -6.683 1.00 37.30 191 VAL A C 1
ATOM 1340 O O . VAL A 1 191 ? 36.804 -0.923 -6.194 1.00 36.76 191 VAL A O 1
ATOM 1344 N N . ASP A 1 192 ? 38.651 -1.548 -7.310 1.00 37.46 192 ASP A N 1
ATOM 1345 C CA . ASP A 1 192 ? 38.195 -2.915 -7.446 1.00 38.09 192 ASP A CA 1
ATOM 1346 C C . ASP A 1 192 ? 38.139 -3.597 -6.088 1.00 37.15 192 ASP A C 1
ATOM 1347 O O . ASP A 1 192 ? 37.348 -4.501 -5.874 1.00 36.70 192 ASP A O 1
ATOM 1352 N N . GLY A 1 193 ? 38.975 -3.151 -5.163 1.00 35.76 193 GLY A N 1
ATOM 1353 C CA . GLY A 1 193 ? 38.953 -3.745 -3.844 1.00 35.99 193 GLY A CA 1
ATOM 1354 C C . GLY A 1 193 ? 37.708 -3.281 -3.120 1.00 35.68 193 GLY A C 1
ATOM 1355 O O . GLY A 1 193 ? 36.963 -4.088 -2.554 1.00 35.11 193 GLY A O 1
ATOM 1356 N N . MET A 1 194 ? 37.482 -1.970 -3.148 1.00 34.42 194 MET A N 1
ATOM 1357 C CA . MET A 1 194 ? 36.326 -1.375 -2.495 1.00 35.18 194 MET A CA 1
ATOM 1358 C C . MET A 1 194 ? 35.049 -2.026 -2.999 1.00 35.68 194 MET A C 1
ATOM 1359 O O . MET A 1 194 ? 34.280 -2.606 -2.220 1.00 34.71 194 MET A O 1
ATOM 1364 N N . LEU A 1 195 ? 34.833 -1.934 -4.309 1.00 34.84 195 LEU A N 1
ATOM 1365 C CA . LEU A 1 195 ? 33.651 -2.513 -4.924 1.00 35.42 195 LEU A CA 1
A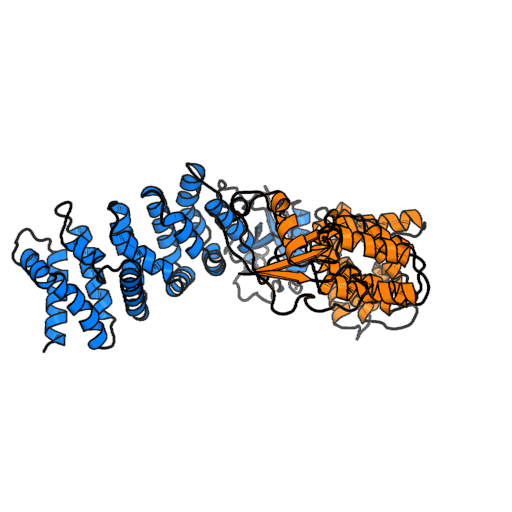TOM 1366 C C . LEU A 1 195 ? 33.483 -3.963 -4.480 1.00 34.98 195 LEU A C 1
ATOM 1367 O O . LEU A 1 195 ? 32.356 -4.430 -4.280 1.00 36.00 195 LEU A O 1
ATOM 1372 N N . GLY A 1 196 ? 34.599 -4.670 -4.321 1.00 30.43 196 GLY A N 1
ATOM 1373 C CA . GLY A 1 196 ? 34.524 -6.049 -3.889 1.00 28.59 196 GLY A CA 1
ATOM 1374 C C . GLY A 1 196 ? 33.914 -6.144 -2.503 1.00 29.15 196 GLY A C 1
ATOM 1375 O O . GLY A 1 196 ? 33.080 -7.006 -2.238 1.00 30.31 196 GLY A O 1
ATOM 1376 N N . VAL A 1 197 ? 34.316 -5.245 -1.612 1.00 28.02 197 VAL A N 1
ATOM 1377 C CA . VAL A 1 197 ? 33.794 -5.254 -0.254 1.00 26.56 197 VAL A CA 1
ATOM 1378 C C . VAL A 1 197 ? 32.346 -4.757 -0.260 1.00 26.45 197 VAL A C 1
ATOM 1379 O O . VAL A 1 197 ? 31.507 -5.247 0.493 1.00 26.42 197 VAL A O 1
ATOM 1383 N N . VAL A 1 198 ? 32.063 -3.781 -1.118 1.00 25.36 198 VAL A N 1
ATOM 1384 C CA . VAL A 1 198 ? 30.727 -3.221 -1.239 1.00 25.17 198 VAL A CA 1
ATOM 1385 C C . VAL A 1 198 ? 29.763 -4.340 -1.575 1.00 26.70 198 VAL A C 1
ATOM 1386 O O . VAL A 1 198 ? 28.599 -4.305 -1.187 1.00 29.66 198 VAL A O 1
ATOM 1390 N N . ALA A 1 199 ? 30.246 -5.353 -2.278 1.00 26.46 199 ALA A N 1
ATOM 1391 C CA . ALA A 1 199 ? 29.379 -6.468 -2.644 1.00 28.53 199 ALA A CA 1
ATOM 1392 C C . ALA A 1 199 ? 29.452 -7.639 -1.662 1.00 29.48 199 ALA A C 1
ATOM 1393 O O . ALA A 1 199 ? 28.573 -8.500 -1.661 1.00 32.91 199 ALA A O 1
ATOM 1395 N N . HIS A 1 200 ? 30.479 -7.668 -0.818 1.00 29.24 200 HIS A N 1
ATOM 1396 C CA . HIS A 1 200 ? 30.643 -8.766 0.138 1.00 30.47 200 HIS A CA 1
ATOM 1397 C C . HIS A 1 200 ? 30.183 -8.396 1.554 1.00 31.29 200 HIS A C 1
ATOM 1398 O O . HIS A 1 200 ? 30.978 -8.047 2.439 1.00 31.01 200 HIS A O 1
ATOM 1405 N N . SER A 1 201 ? 28.874 -8.477 1.746 1.00 30.66 201 SER A N 1
ATOM 1406 C CA . SER A 1 201 ? 28.245 -8.172 3.023 1.00 31.17 201 SER A CA 1
ATOM 1407 C C . SER A 1 201 ? 28.884 -8.862 4.225 1.00 28.47 201 SER A C 1
ATOM 1408 O O . SER A 1 201 ? 29.033 -8.253 5.284 1.00 28.00 201 SER A O 1
ATOM 1411 N N . ASP A 1 202 ? 29.256 -10.128 4.085 1.00 25.52 202 ASP A N 1
ATOM 1412 C CA . ASP A 1 202 ? 29.858 -10.800 5.225 1.00 26.30 202 ASP A CA 1
ATOM 1413 C C . ASP A 1 202 ? 31.093 -10.062 5.737 1.00 24.43 202 ASP A C 1
ATOM 1414 O O . ASP A 1 202 ? 31.405 -10.127 6.933 1.00 21.93 202 ASP A O 1
ATOM 1419 N N . THR A 1 203 ? 31.789 -9.351 4.852 1.00 20.48 203 THR A N 1
ATOM 1420 C CA . THR A 1 203 ? 32.980 -8.623 5.277 1.00 20.84 203 THR A CA 1
ATOM 1421 C C . THR A 1 203 ? 32.614 -7.462 6.195 1.00 21.59 203 THR A C 1
ATOM 1422 O O . THR A 1 203 ? 33.280 -7.214 7.199 1.00 22.63 203 THR A O 1
ATOM 1426 N N . ILE A 1 204 ? 31.549 -6.748 5.856 1.00 22.62 204 ILE A N 1
ATOM 1427 C CA . ILE A 1 204 ? 31.136 -5.612 6.666 1.00 21.31 204 ILE A CA 1
ATOM 1428 C C . ILE A 1 204 ? 30.606 -6.134 8.001 1.00 20.76 204 ILE A C 1
ATOM 1429 O O . ILE A 1 204 ? 30.818 -5.520 9.058 1.00 17.43 204 ILE A O 1
ATOM 1434 N N . GLN A 1 205 ? 29.921 -7.271 7.947 1.00 20.14 205 GLN A N 1
ATOM 1435 C CA . GLN A 1 205 ? 29.383 -7.886 9.161 1.00 22.19 205 GLN A CA 1
ATOM 1436 C C . GLN A 1 205 ? 30.543 -8.268 10.057 1.00 21.20 205 GLN A C 1
ATOM 1437 O O . GLN A 1 205 ? 30.543 -7.970 11.252 1.00 21.53 205 GLN A O 1
ATOM 1443 N N . TRP A 1 206 ? 31.561 -8.887 9.471 1.00 22.92 206 TRP A N 1
ATOM 1444 C CA . TRP A 1 206 ? 32.730 -9.265 10.252 1.00 22.81 206 TRP A CA 1
ATOM 1445 C C . TRP A 1 206 ? 33.373 -8.036 10.903 1.00 22.07 206 TRP A C 1
ATOM 1446 O O . TRP A 1 206 ? 33.743 -8.071 12.075 1.00 21.31 206 TRP A O 1
ATOM 1457 N N . LEU A 1 207 ? 33.507 -6.946 10.156 1.00 20.93 207 LEU A N 1
ATOM 1458 C CA . LEU A 1 207 ? 34.094 -5.738 10.732 1.00 23.65 207 LEU A CA 1
ATOM 1459 C C . LEU A 1 207 ? 33.325 -5.236 11.955 1.00 23.38 207 LEU A C 1
ATOM 1460 O O . LEU A 1 207 ? 33.935 -4.829 12.955 1.00 22.98 207 LEU A O 1
ATOM 1465 N N . TYR A 1 208 ? 31.993 -5.240 11.875 1.00 22.37 208 TYR A N 1
ATOM 1466 C CA . TYR A 1 208 ? 31.197 -4.785 13.004 1.00 21.58 208 TYR A CA 1
ATOM 1467 C C . TYR A 1 208 ? 31.416 -5.759 14.149 1.00 22.99 208 TYR A C 1
ATOM 1468 O O . TYR A 1 208 ? 31.605 -5.357 15.299 1.00 23.22 208 TYR A O 1
ATOM 1477 N N . THR A 1 209 ? 31.396 -7.043 13.826 1.00 22.82 209 THR A N 1
ATOM 1478 C CA . THR A 1 209 ? 31.621 -8.069 14.832 1.00 25.95 209 THR A CA 1
ATOM 1479 C C . THR A 1 209 ? 32.943 -7.788 15.566 1.00 27.00 209 THR A C 1
ATOM 1480 O O . THR A 1 209 ? 32.985 -7.727 16.808 1.00 27.83 209 THR A O 1
ATOM 1484 N N . LEU A 1 210 ? 34.011 -7.584 14.800 1.00 24.65 210 LEU A N 1
ATOM 1485 C CA . LEU A 1 210 ? 35.322 -7.332 15.390 1.00 27.50 210 LEU A CA 1
ATOM 1486 C C . LEU A 1 210 ? 35.346 -6.109 16.296 1.00 27.73 210 LEU A C 1
ATOM 1487 O O . LEU A 1 210 ? 36.318 -5.894 17.021 1.00 29.18 210 LEU A O 1
ATOM 1492 N N . CYS A 1 211 ? 34.297 -5.297 16.264 1.00 26.47 211 CYS A N 1
ATOM 1493 C CA . CYS A 1 211 ? 34.293 -4.128 17.134 1.00 27.89 211 CYS A CA 1
ATOM 1494 C C . CYS A 1 211 ? 34.075 -4.528 18.596 1.00 29.27 211 CYS A C 1
ATOM 1495 O O . CYS A 1 211 ? 34.346 -3.739 19.507 1.00 30.12 211 CYS A O 1
ATOM 1498 N N . ALA A 1 212 ? 33.600 -5.756 18.814 1.00 29.05 212 ALA A N 1
ATOM 1499 C CA . ALA A 1 212 ? 33.376 -6.263 20.171 1.00 29.81 212 ALA A CA 1
ATOM 1500 C C . ALA A 1 212 ? 34.595 -7.060 20.620 1.00 31.07 212 ALA A C 1
ATOM 1501 O O . ALA A 1 212 ? 34.533 -7.791 21.605 1.00 34.18 212 ALA A O 1
ATOM 1503 N N . SER A 1 213 ? 35.701 -6.918 19.897 1.00 31.24 213 SER A N 1
ATOM 1504 C CA . SER A 1 213 ? 36.916 -7.652 20.217 1.00 32.42 213 SER A CA 1
ATOM 1505 C C . SER A 1 213 ? 37.630 -7.113 21.455 1.00 35.09 213 SER A C 1
ATOM 1506 O O . SER A 1 213 ? 37.571 -5.921 21.752 1.00 34.14 213 SER A O 1
ATOM 1509 N N . LEU A 1 214 ? 38.299 -8.013 22.174 1.00 38.56 214 LEU A N 1
ATOM 1510 C CA . LEU A 1 214 ? 39.065 -7.664 23.374 1.00 39.16 214 LEU A CA 1
ATOM 1511 C C . LEU A 1 214 ? 40.391 -7.031 22.956 1.00 38.26 214 LEU A C 1
ATOM 1512 O O . LEU A 1 214 ? 41.041 -6.344 23.749 1.00 40.02 214 LEU A O 1
ATOM 1517 N N . SER A 1 215 ? 40.793 -7.276 21.711 1.00 35.32 215 SER A N 1
ATOM 1518 C CA . SER A 1 215 ? 42.033 -6.716 21.200 1.00 32.69 215 SER A CA 1
ATOM 1519 C C . SER A 1 215 ? 41.760 -5.309 20.707 1.00 31.11 215 SER A C 1
ATOM 1520 O O . SER A 1 215 ? 40.968 -5.118 19.788 1.00 29.75 215 SER A O 1
ATOM 1523 N N . ARG A 1 216 ? 42.415 -4.328 21.321 1.00 30.02 216 ARG A N 1
ATOM 1524 C CA . ARG A 1 216 ? 42.236 -2.934 20.937 1.00 28.47 216 ARG A CA 1
ATOM 1525 C C . ARG A 1 216 ? 42.745 -2.638 19.536 1.00 28.03 216 ARG A C 1
ATOM 1526 O O . ARG A 1 216 ? 42.211 -1.779 18.840 1.00 26.62 216 ARG A O 1
ATOM 1534 N N . LEU A 1 217 ? 43.798 -3.335 19.139 1.00 27.84 217 LEU A N 1
ATOM 1535 C CA . LEU A 1 217 ? 44.383 -3.122 17.823 1.00 29.40 217 LEU A CA 1
ATOM 1536 C C . LEU A 1 217 ? 43.361 -3.499 16.758 1.00 28.29 217 LEU A C 1
ATOM 1537 O O . LEU A 1 217 ? 43.197 -2.795 15.762 1.00 26.73 217 LEU A O 1
ATOM 1542 N N . VAL A 1 218 ? 42.679 -4.614 16.996 1.00 26.59 218 VAL A N 1
ATOM 1543 C CA . VAL A 1 218 ? 41.654 -5.105 16.101 1.00 25.94 218 VAL A CA 1
ATOM 1544 C C . VAL A 1 218 ? 40.421 -4.200 16.078 1.00 27.52 218 VAL A C 1
ATOM 1545 O O . VAL A 1 218 ? 39.842 -3.958 15.018 1.00 27.32 218 VAL A O 1
ATOM 1549 N N . VAL A 1 219 ? 40.006 -3.706 17.240 1.00 28.35 219 VAL A N 1
ATOM 1550 C CA . VAL A 1 219 ? 38.833 -2.830 17.291 1.00 29.83 219 VAL A CA 1
ATOM 1551 C C . VAL A 1 219 ? 39.129 -1.505 16.609 1.00 30.27 219 VAL A C 1
ATOM 1552 O O . VAL A 1 219 ? 38.298 -0.994 15.858 1.00 31.81 219 VAL A O 1
ATOM 1556 N N . LYS A 1 220 ? 40.311 -0.957 16.870 1.00 29.10 220 LYS A N 1
ATOM 1557 C CA . LYS A 1 220 ? 40.704 0.306 16.274 1.00 30.03 220 LYS A CA 1
ATOM 1558 C C . LYS A 1 220 ? 40.803 0.152 14.761 1.00 29.28 220 LYS A C 1
ATOM 1559 O O . LYS A 1 220 ? 40.348 1.002 14.005 1.00 28.89 220 LYS A O 1
ATOM 1565 N N . THR A 1 221 ? 41.387 -0.951 14.323 1.00 27.89 221 THR A N 1
ATOM 1566 C CA . THR A 1 221 ? 41.551 -1.191 12.903 1.00 26.79 221 THR A CA 1
ATOM 1567 C C . THR A 1 221 ? 40.207 -1.399 12.193 1.00 26.22 221 THR A C 1
ATOM 1568 O O . THR A 1 221 ? 39.990 -0.869 11.097 1.00 26.09 221 THR A O 1
ATOM 1572 N N . ALA A 1 222 ? 39.308 -2.153 12.819 1.00 24.26 222 ALA A N 1
ATOM 1573 C CA . ALA A 1 222 ? 37.981 -2.392 12.246 1.00 23.61 222 ALA A CA 1
ATOM 1574 C C . ALA A 1 222 ? 37.232 -1.070 12.055 1.00 21.37 222 ALA A C 1
ATOM 1575 O O . ALA A 1 222 ? 36.686 -0.795 10.988 1.00 19.22 222 ALA A O 1
ATOM 1577 N N . LEU A 1 223 ? 37.227 -0.247 13.095 1.00 21.88 223 LEU A N 1
ATOM 1578 C CA . LEU A 1 223 ? 36.568 1.054 13.051 1.00 21.46 223 LEU A CA 1
ATOM 1579 C C . LEU A 1 223 ? 37.055 1.952 11.904 1.00 24.30 223 LEU A C 1
ATOM 1580 O O . LEU A 1 223 ? 36.241 2.596 11.227 1.00 22.48 223 LEU A O 1
ATOM 1585 N N . LYS A 1 224 ? 38.372 2.013 11.696 1.00 23.36 224 LYS A N 1
ATOM 1586 C CA . LYS A 1 224 ? 38.915 2.841 10.628 1.00 25.30 224 LYS A CA 1
ATOM 1587 C C . LYS A 1 224 ? 38.559 2.264 9.269 1.00 24.81 224 LYS A C 1
ATOM 1588 O O . LYS A 1 224 ? 38.325 3.001 8.327 1.00 27.47 224 LYS A O 1
ATOM 1594 N N . LEU A 1 225 ? 38.507 0.943 9.170 1.00 26.31 225 LEU A N 1
ATOM 1595 C CA . LEU A 1 225 ? 38.145 0.301 7.916 1.00 26.55 225 LEU A CA 1
ATOM 1596 C C . LEU A 1 225 ? 36.679 0.603 7.619 1.00 28.47 225 LEU A C 1
ATOM 1597 O O . LEU A 1 225 ? 36.323 0.893 6.478 1.00 29.55 225 LEU A O 1
ATOM 1602 N N . LEU A 1 226 ? 35.829 0.553 8.645 1.00 27.34 226 LEU A N 1
ATOM 1603 C CA . LEU A 1 226 ? 34.403 0.843 8.452 1.00 26.33 226 LEU A CA 1
ATOM 1604 C C . LEU A 1 226 ? 34.223 2.302 8.079 1.00 25.73 226 LEU A C 1
ATOM 1605 O O . LEU A 1 226 ? 33.365 2.656 7.266 1.00 23.63 226 LEU A O 1
ATOM 1610 N N . LEU A 1 227 ? 35.064 3.136 8.680 1.00 26.95 227 LEU A N 1
ATOM 1611 C CA . LEU A 1 227 ? 35.046 4.577 8.480 1.00 27.36 227 LEU A CA 1
ATOM 1612 C C . LEU A 1 227 ? 35.430 4.872 7.024 1.00 28.41 227 LEU A C 1
ATOM 1613 O O . LEU A 1 227 ? 34.837 5.723 6.365 1.00 28.16 227 LEU A O 1
ATOM 1618 N N . VAL A 1 228 ? 36.417 4.152 6.514 1.00 27.75 228 VAL A N 1
ATOM 1619 C CA . VAL A 1 228 ? 36.820 4.335 5.130 1.00 27.18 228 VAL A CA 1
ATOM 1620 C C . VAL A 1 228 ? 35.684 3.829 4.236 1.00 27.58 228 VAL A C 1
ATOM 1621 O O . VAL A 1 228 ? 35.391 4.405 3.179 1.00 25.42 228 VAL A O 1
ATOM 1625 N N . PHE A 1 229 ? 35.045 2.749 4.679 1.00 26.34 229 PHE A N 1
ATOM 1626 C CA . PHE A 1 229 ? 33.945 2.139 3.942 1.00 27.12 229 PHE A CA 1
ATOM 1627 C C . PHE A 1 229 ? 32.817 3.130 3.749 1.00 27.63 229 PHE A C 1
ATOM 1628 O O . PHE A 1 229 ? 32.382 3.376 2.632 1.00 29.37 229 PHE A O 1
ATOM 1636 N N . VAL A 1 230 ? 32.346 3.702 4.848 1.00 28.79 230 VAL A N 1
ATOM 1637 C CA . VAL A 1 230 ? 31.252 4.658 4.793 1.00 29.54 230 VAL A CA 1
ATOM 1638 C C . VAL A 1 230 ? 31.602 5.931 4.033 1.00 31.22 230 VAL A C 1
ATOM 1639 O O . VAL A 1 230 ? 30.771 6.468 3.304 1.00 31.22 230 VAL A O 1
ATOM 1643 N N . GLU A 1 231 ? 32.827 6.415 4.210 1.00 32.19 231 GLU A N 1
ATOM 1644 C CA . GLU A 1 231 ? 33.261 7.636 3.540 1.00 33.35 231 GLU A CA 1
ATOM 1645 C C . GLU A 1 231 ? 33.427 7.532 2.020 1.00 31.44 231 GLU A C 1
ATOM 1646 O O . GLU A 1 231 ? 33.286 8.518 1.307 1.00 32.46 231 GLU A O 1
ATOM 1652 N N . TYR A 1 232 ? 33.716 6.341 1.523 1.00 29.95 232 TYR A N 1
ATOM 1653 C CA . TYR A 1 232 ? 33.903 6.151 0.094 1.00 31.95 232 TYR A CA 1
ATOM 1654 C C . TYR A 1 232 ? 32.671 6.559 -0.723 1.00 32.22 232 TYR A C 1
ATOM 1655 O O . TYR A 1 232 ? 32.792 7.114 -1.815 1.00 31.98 232 TYR A O 1
ATOM 1664 N N . SER A 1 233 ? 31.488 6.279 -0.188 1.00 32.18 233 SER A N 1
ATOM 1665 C CA . SER A 1 233 ? 30.245 6.595 -0.870 1.00 31.17 233 SER A CA 1
ATOM 1666 C C . SER A 1 233 ? 29.029 6.576 0.049 1.00 33.44 233 SER A C 1
ATOM 1667 O O . SER A 1 233 ? 28.902 5.707 0.920 1.00 33.67 233 SER A O 1
ATOM 1670 N N . GLU A 1 234 ? 28.120 7.522 -0.170 1.00 34.05 234 GLU A N 1
ATOM 1671 C CA . GLU A 1 234 ? 26.921 7.617 0.642 1.00 35.04 234 GLU A CA 1
ATOM 1672 C C . GLU A 1 234 ? 26.106 6.336 0.543 1.00 34.54 234 GLU A C 1
ATOM 1673 O O . GLU A 1 234 ? 25.383 5.981 1.476 1.00 33.63 234 GLU A O 1
ATOM 1679 N N . ASN A 1 235 ? 26.245 5.631 -0.576 1.00 33.29 235 ASN A N 1
ATOM 1680 C CA . ASN A 1 235 ? 25.524 4.381 -0.761 1.00 34.52 235 ASN A CA 1
ATOM 1681 C C . ASN A 1 235 ? 26.007 3.277 0.174 1.00 33.13 235 ASN A C 1
ATOM 1682 O O . ASN A 1 235 ? 25.345 2.256 0.313 1.00 35.27 235 ASN A O 1
ATOM 1687 N N . ASN A 1 236 ? 27.158 3.471 0.807 1.00 31.34 236 ASN A N 1
ATOM 1688 C CA . ASN A 1 236 ? 27.686 2.458 1.713 1.00 30.61 236 ASN A CA 1
ATOM 1689 C C . ASN A 1 236 ? 27.092 2.521 3.122 1.00 29.75 236 ASN A C 1
ATOM 1690 O O . ASN A 1 236 ? 27.110 1.524 3.843 1.00 29.56 236 ASN A O 1
ATOM 1695 N N . ALA A 1 237 ? 26.567 3.677 3.520 1.00 29.07 237 ALA A N 1
ATOM 1696 C CA . ALA A 1 237 ? 25.993 3.800 4.861 1.00 28.59 237 ALA A CA 1
ATOM 1697 C C . ALA A 1 237 ? 24.859 2.792 5.078 1.00 28.34 237 ALA A C 1
ATOM 1698 O O . ALA A 1 237 ? 24.863 2.040 6.050 1.00 27.82 237 ALA A O 1
ATOM 1700 N N . PRO A 1 238 ? 23.878 2.750 4.165 1.00 28.87 238 PRO A N 1
ATOM 1701 C CA . PRO A 1 238 ? 22.796 1.782 4.376 1.00 27.99 238 PRO A CA 1
ATOM 1702 C C . PRO A 1 238 ? 23.281 0.334 4.283 1.00 27.61 238 PRO A C 1
ATOM 1703 O O . PRO A 1 238 ? 22.571 -0.590 4.693 1.00 25.86 238 PRO A O 1
ATOM 1707 N N . LEU A 1 239 ? 24.492 0.137 3.754 1.00 27.32 239 LEU A N 1
ATOM 1708 C CA . LEU A 1 239 ? 25.073 -1.206 3.671 1.00 24.47 239 LEU A CA 1
ATOM 1709 C C . LEU A 1 239 ? 25.701 -1.570 5.026 1.00 20.80 239 LEU A C 1
ATOM 1710 O O . LEU A 1 239 ? 25.666 -2.722 5.446 1.00 20.00 239 LEU A O 1
ATOM 1715 N N . PHE A 1 240 ? 26.257 -0.575 5.706 1.00 19.30 240 PHE A N 1
ATOM 1716 C CA . PHE A 1 240 ? 26.871 -0.760 7.023 1.00 17.87 240 PHE A CA 1
ATOM 1717 C C . PHE A 1 240 ? 25.699 -1.085 7.964 1.00 18.27 240 PHE A C 1
ATOM 1718 O O . PHE A 1 240 ? 25.699 -2.104 8.672 1.00 16.27 240 PHE A O 1
ATOM 1726 N N . ILE A 1 241 ? 24.671 -0.238 7.915 1.00 18.65 241 ILE A N 1
ATOM 1727 C CA . ILE A 1 241 ? 23.471 -0.428 8.726 1.00 17.11 241 ILE A CA 1
ATOM 1728 C C . ILE A 1 241 ? 22.857 -1.821 8.564 1.00 18.39 241 ILE A C 1
ATOM 1729 O O . ILE A 1 241 ? 22.544 -2.493 9.564 1.00 19.02 241 ILE A O 1
ATOM 1734 N N . ARG A 1 242 ? 22.693 -2.273 7.326 1.00 16.34 242 ARG A N 1
ATOM 1735 C CA . ARG A 1 242 ? 22.142 -3.604 7.102 1.00 18.01 242 ARG A CA 1
ATOM 1736 C C . ARG A 1 242 ? 23.068 -4.655 7.742 1.00 20.99 242 ARG A C 1
ATOM 1737 O O . ARG A 1 242 ? 22.592 -5.630 8.345 1.00 20.20 242 ARG A O 1
ATOM 1745 N N . ALA A 1 243 ? 24.386 -4.459 7.611 1.00 20.23 243 ALA A N 1
ATOM 1746 C CA . ALA A 1 243 ? 25.355 -5.392 8.194 1.00 19.67 243 ALA A CA 1
ATOM 1747 C C . ALA A 1 243 ? 25.181 -5.454 9.720 1.00 20.56 243 ALA A C 1
ATOM 1748 O O . ALA A 1 243 ? 25.161 -6.532 10.311 1.00 22.44 243 ALA A O 1
ATOM 1750 N N . VAL A 1 244 ? 25.053 -4.292 10.349 1.00 18.36 244 VAL A N 1
ATOM 1751 C CA . VAL A 1 244 ? 24.867 -4.231 11.787 1.00 19.72 244 VAL A CA 1
ATOM 1752 C C . VAL A 1 244 ? 23.581 -4.940 12.219 1.00 21.64 244 VAL A C 1
ATOM 1753 O O . VAL A 1 244 ? 23.599 -5.713 13.181 1.00 22.61 244 VAL A O 1
ATOM 1757 N N . ASN A 1 245 ? 22.471 -4.680 11.522 1.00 22.71 245 ASN A N 1
ATOM 1758 C CA . ASN A 1 245 ? 21.207 -5.330 11.870 1.00 24.90 245 ASN A CA 1
ATOM 1759 C C . ASN A 1 245 ? 21.305 -6.824 11.584 1.00 25.56 245 ASN A C 1
ATOM 1760 O O . ASN A 1 245 ? 20.637 -7.638 12.231 1.00 28.13 245 ASN A O 1
ATOM 1765 N N . SER A 1 246 ? 22.119 -7.204 10.612 1.00 24.09 246 SER A N 1
ATOM 1766 C CA . SER A 1 246 ? 22.214 -8.626 10.331 1.00 25.53 246 SER A CA 1
ATOM 1767 C C . SER A 1 246 ? 22.949 -9.336 11.464 1.00 23.74 246 SER A C 1
ATOM 1768 O O . SER A 1 246 ? 22.620 -10.470 11.822 1.00 22.98 246 SER A O 1
ATOM 1771 N N . VAL A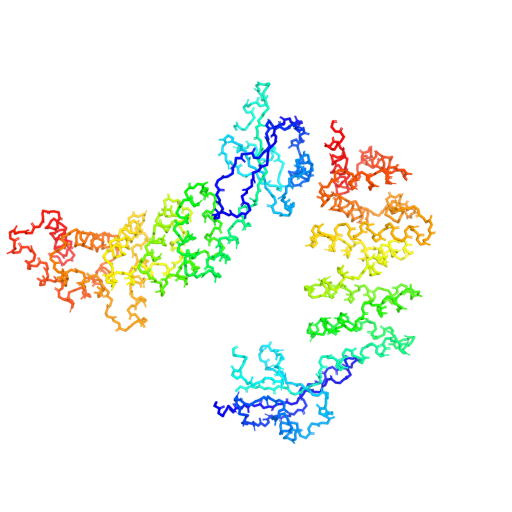 1 247 ? 23.941 -8.670 12.032 1.00 22.35 247 VAL A N 1
ATOM 1772 C CA . VAL A 1 247 ? 24.677 -9.276 13.125 1.00 24.54 247 VAL A CA 1
ATOM 1773 C C . VAL A 1 247 ? 23.796 -9.344 14.367 1.00 24.79 247 VAL A C 1
ATOM 1774 O O . VAL A 1 247 ? 23.846 -10.320 15.111 1.00 24.49 247 VAL A O 1
ATOM 1778 N N . ALA A 1 248 ? 22.975 -8.324 14.584 1.00 25.37 248 ALA A N 1
ATOM 1779 C CA . ALA A 1 248 ? 22.091 -8.333 15.745 1.00 27.16 248 ALA A CA 1
ATOM 1780 C C . ALA A 1 248 ? 21.124 -9.497 15.594 1.00 28.02 248 ALA A C 1
ATOM 1781 O O . ALA A 1 248 ? 20.784 -10.176 16.565 1.00 28.16 248 ALA A O 1
ATOM 1783 N N . SER A 1 249 ? 20.685 -9.723 14.363 1.00 28.84 249 SER A N 1
ATOM 1784 C CA . SER A 1 249 ? 19.760 -10.806 14.076 1.00 30.55 249 SER A CA 1
ATOM 1785 C C . SER A 1 249 ? 20.394 -12.139 14.406 1.00 31.05 249 SER A C 1
ATOM 1786 O O . SER A 1 249 ? 19.792 -12.977 15.059 1.00 32.56 249 SER A O 1
ATOM 1789 N N . THR A 1 250 ? 21.625 -12.322 13.952 1.00 32.50 250 THR A N 1
ATOM 1790 C CA . THR A 1 250 ? 22.345 -13.564 14.169 1.00 33.03 250 THR A CA 1
ATOM 1791 C C . THR A 1 250 ? 22.729 -13.854 15.617 1.00 33.17 250 THR A C 1
ATOM 1792 O O . THR A 1 250 ? 22.651 -14.999 16.056 1.00 34.38 250 THR A O 1
ATOM 1796 N N . THR A 1 251 ? 23.122 -12.825 16.358 1.00 30.87 251 THR A N 1
ATOM 1797 C CA . THR A 1 251 ? 23.543 -12.992 17.744 1.00 30.22 251 THR A CA 1
ATOM 1798 C C . THR A 1 251 ? 22.447 -12.713 18.759 1.00 31.83 251 THR A C 1
ATOM 1799 O O . THR A 1 251 ? 22.621 -12.967 19.949 1.00 32.36 251 THR A O 1
ATOM 1803 N N . GLY A 1 252 ? 21.327 -12.171 18.295 1.00 32.94 252 GLY A N 1
ATOM 1804 C CA . GLY A 1 252 ? 20.238 -11.857 19.200 1.00 31.17 252 GLY A CA 1
ATOM 1805 C C . GLY A 1 252 ? 20.490 -10.604 20.021 1.00 30.29 252 GLY A C 1
ATOM 1806 O O . GLY A 1 252 ? 19.673 -10.241 20.858 1.00 32.29 252 GLY A O 1
ATOM 1807 N N . ALA A 1 253 ? 21.615 -9.938 19.791 1.00 27.81 253 ALA A N 1
ATOM 1808 C CA . ALA A 1 253 ? 21.935 -8.719 20.523 1.00 27.33 253 ALA A CA 1
ATOM 1809 C C . ALA A 1 253 ? 21.276 -7.501 19.875 1.00 27.19 253 ALA A C 1
ATOM 1810 O O . ALA A 1 253 ? 20.808 -7.567 18.737 1.00 26.74 253 ALA A O 1
ATOM 1812 N N . PRO A 1 254 ? 21.200 -6.379 20.607 1.00 26.22 254 PRO A N 1
ATOM 1813 C CA . PRO A 1 254 ? 20.588 -5.188 20.015 1.00 24.82 254 PRO A CA 1
ATOM 1814 C C . PRO A 1 254 ? 21.547 -4.541 19.009 1.00 24.75 254 PRO A C 1
ATOM 1815 O O . PRO A 1 254 ? 22.755 -4.429 19.256 1.00 23.78 254 PRO A O 1
ATOM 1819 N N . PRO A 1 255 ? 21.019 -4.128 17.851 1.00 22.85 255 PRO A N 1
ATOM 1820 C CA . PRO A 1 255 ? 21.858 -3.496 16.837 1.00 22.09 255 PRO A CA 1
ATOM 1821 C C . PRO A 1 255 ? 22.626 -2.316 17.430 1.00 21.57 255 PRO A C 1
ATOM 1822 O O . PRO A 1 255 ? 22.073 -1.547 18.203 1.00 21.20 255 PRO A O 1
ATOM 1826 N N . TRP A 1 256 ? 23.903 -2.197 17.073 1.00 22.12 256 TRP A N 1
ATOM 1827 C CA . TRP A 1 256 ? 24.769 -1.114 17.542 1.00 22.46 256 TRP A CA 1
ATOM 1828 C C . TRP A 1 256 ? 25.347 -1.330 18.930 1.00 23.77 256 TRP A C 1
ATOM 1829 O O . TRP A 1 256 ? 26.041 -0.458 19.451 1.00 26.44 256 TRP A O 1
ATOM 1840 N N . ALA A 1 257 ? 25.068 -2.484 19.533 1.00 21.94 257 ALA A N 1
ATOM 1841 C CA . ALA A 1 257 ? 25.589 -2.776 20.866 1.00 22.31 257 ALA A CA 1
ATOM 1842 C C . ALA A 1 257 ? 27.119 -2.715 20.912 1.00 22.89 257 ALA A C 1
ATOM 1843 O O . ALA A 1 257 ? 27.701 -2.239 21.892 1.00 21.22 257 ALA A O 1
ATOM 1845 N N . ASN A 1 258 ? 27.781 -3.191 19.861 1.00 23.53 258 ASN A N 1
ATOM 1846 C CA . ASN A 1 258 ? 29.248 -3.170 19.836 1.00 25.11 258 ASN A CA 1
ATOM 1847 C C . ASN A 1 258 ? 29.829 -1.757 19.817 1.00 24.87 258 ASN A C 1
ATOM 1848 O O . ASN A 1 258 ? 30.936 -1.539 20.318 1.00 26.05 258 ASN A O 1
ATOM 1853 N N . LEU A 1 259 ? 29.098 -0.798 19.251 1.00 22.40 259 LEU A N 1
ATOM 1854 C CA . LEU A 1 259 ? 29.599 0.574 19.217 1.00 21.81 259 LEU A CA 1
ATOM 1855 C C . LEU A 1 259 ? 29.320 1.258 20.540 1.00 21.45 259 LEU A C 1
ATOM 1856 O O . LEU A 1 259 ? 30.153 2.001 21.051 1.00 23.04 259 LEU A O 1
ATOM 1861 N N . VAL A 1 260 ? 28.142 1.015 21.096 1.00 22.86 260 VAL A N 1
ATOM 1862 C CA . VAL A 1 260 ? 27.800 1.611 22.380 1.00 24.30 260 VAL A CA 1
ATOM 1863 C C . VAL A 1 260 ? 28.741 1.037 23.434 1.00 25.22 260 VAL A C 1
ATOM 1864 O O . VAL A 1 260 ? 29.197 1.739 24.340 1.00 26.16 260 VAL A O 1
ATOM 1868 N N . SER A 1 261 ? 29.032 -0.250 23.308 1.00 25.71 261 SER A N 1
ATOM 1869 C CA . SER A 1 261 ? 29.924 -0.912 24.247 1.00 27.59 261 SER A CA 1
ATOM 1870 C C . SER A 1 261 ? 31.264 -0.192 24.323 1.00 29.10 261 SER A C 1
ATOM 1871 O O . SER A 1 261 ? 31.827 -0.007 25.405 1.00 28.66 261 SER A O 1
ATOM 1874 N N . ILE A 1 262 ? 31.775 0.205 23.162 1.00 29.65 262 ILE A N 1
ATOM 1875 C CA . ILE A 1 262 ? 33.048 0.910 23.083 1.00 27.30 262 ILE A CA 1
ATOM 1876 C C . ILE A 1 262 ? 32.948 2.290 23.711 1.00 26.62 262 ILE A C 1
ATOM 1877 O O . ILE A 1 262 ? 33.900 2.772 24.306 1.00 26.63 262 ILE A O 1
ATOM 1882 N N . LEU A 1 263 ? 31.796 2.931 23.572 1.00 28.08 263 LEU A N 1
ATOM 1883 C CA . LEU A 1 263 ? 31.621 4.272 24.117 1.00 31.43 263 LEU A CA 1
ATOM 1884 C C . LEU A 1 263 ? 31.546 4.276 25.646 1.00 34.81 263 LEU A C 1
ATOM 1885 O O . LEU A 1 263 ? 31.679 5.325 26.276 1.00 35.39 263 LEU A O 1
ATOM 1890 N N . GLU A 1 264 ? 31.345 3.101 26.240 1.00 38.22 264 GLU A N 1
ATOM 1891 C CA . GLU A 1 264 ? 31.254 2.982 27.694 1.00 41.74 264 GLU A CA 1
ATOM 1892 C C . GLU A 1 264 ? 32.624 2.906 28.370 1.00 42.62 264 GLU A C 1
ATOM 1893 O O . GLU A 1 264 ? 32.721 2.861 29.594 1.00 42.05 264 GLU A O 1
ATOM 1899 N N . GLU A 1 265 ? 33.676 2.901 27.557 1.00 43.96 265 GLU A N 1
ATOM 1900 C CA . GLU A 1 265 ? 35.054 2.835 28.040 1.00 45.91 265 GLU A CA 1
ATOM 1901 C C . GLU A 1 265 ? 35.209 1.803 29.157 1.00 47.42 265 GLU A C 1
ATOM 1902 O O . GLU A 1 265 ? 35.594 2.139 30.281 1.00 47.40 265 GLU A O 1
ATOM 1908 N N . LYS A 1 266 ? 34.925 0.545 28.832 1.00 48.35 266 LYS A N 1
ATOM 1909 C CA . LYS A 1 266 ? 35.006 -0.542 29.798 1.00 49.69 266 LYS A CA 1
ATOM 1910 C C . LYS A 1 266 ? 36.413 -0.816 30.313 1.00 50.55 266 LYS A C 1
ATOM 1911 O O . LYS A 1 266 ? 36.586 -1.217 31.463 1.00 50.78 266 LYS A O 1
ATOM 1917 N N . ASN A 1 267 ? 37.414 -0.582 29.469 1.00 50.66 267 ASN A N 1
ATOM 1918 C CA . ASN A 1 267 ? 38.808 -0.821 29.842 1.00 50.07 267 ASN A CA 1
ATOM 1919 C C . ASN A 1 267 ? 39.529 0.482 30.207 1.00 49.71 267 ASN A C 1
ATOM 1920 O O . ASN A 1 267 ? 40.762 0.560 30.135 1.00 49.12 267 ASN A O 1
ATOM 1925 N N . GLY A 1 268 ? 38.763 1.501 30.595 1.00 48.27 268 GLY A N 1
ATOM 1926 C CA . GLY A 1 268 ? 39.359 2.779 30.959 1.00 46.98 268 GLY A CA 1
ATOM 1927 C C . GLY A 1 268 ? 39.273 3.828 29.857 1.00 46.79 268 GLY A C 1
ATOM 1928 O O . GLY A 1 268 ? 38.859 3.530 28.734 1.00 44.67 268 GLY A O 1
ATOM 1929 N N . ALA A 1 269 ? 39.670 5.059 30.177 1.00 45.92 269 ALA A N 1
ATOM 1930 C CA . ALA A 1 269 ? 39.628 6.159 29.213 1.00 46.40 269 ALA A CA 1
ATOM 1931 C C . ALA A 1 269 ? 40.333 5.794 27.909 1.00 46.03 269 ALA A C 1
ATOM 1932 O O . ALA A 1 269 ? 41.436 5.247 27.923 1.00 46.79 269 ALA A O 1
ATOM 1934 N N . ASP A 1 270 ? 39.694 6.103 26.785 1.00 45.32 270 ASP A N 1
ATOM 1935 C CA . ASP A 1 270 ? 40.258 5.807 25.469 1.00 44.60 270 ASP A CA 1
ATOM 1936 C C . ASP A 1 270 ? 39.629 6.732 24.427 1.00 43.00 270 ASP A C 1
ATOM 1937 O O . ASP A 1 270 ? 38.990 6.278 23.476 1.00 42.02 270 ASP A O 1
ATOM 1942 N N . PRO A 1 271 ? 39.819 8.045 24.587 1.00 41.98 271 PRO A N 1
ATOM 1943 C CA . PRO A 1 271 ? 39.257 9.021 23.652 1.00 42.08 271 PRO A CA 1
ATOM 1944 C C . PRO A 1 271 ? 39.438 8.697 22.161 1.00 41.45 271 PRO A C 1
ATOM 1945 O O . PRO A 1 271 ? 38.514 8.894 21.364 1.00 41.59 271 PRO A O 1
ATOM 1949 N N . GLU A 1 272 ? 40.615 8.193 21.792 1.00 39.87 272 GLU A N 1
ATOM 1950 C CA . GLU A 1 272 ? 40.907 7.879 20.395 1.00 39.01 272 GLU A CA 1
ATOM 1951 C C . GLU A 1 272 ? 39.863 6.971 19.758 1.00 36.71 272 GLU A C 1
ATOM 1952 O O . GLU A 1 272 ? 39.456 7.199 18.616 1.00 35.35 272 GLU A O 1
ATOM 1958 N N . LEU A 1 273 ? 39.439 5.943 20.492 1.00 34.51 273 LEU A N 1
ATOM 1959 C CA . LEU A 1 273 ? 38.443 5.003 19.981 1.00 32.91 273 LEU A CA 1
ATOM 1960 C C . LEU A 1 273 ? 37.049 5.603 19.996 1.00 31.21 273 LEU A C 1
ATOM 1961 O O . LEU A 1 273 ? 36.199 5.230 19.195 1.00 29.46 273 LEU A O 1
ATOM 1966 N N . LEU A 1 274 ? 36.806 6.521 20.923 1.00 31.22 274 LEU A N 1
ATOM 1967 C CA . LEU A 1 274 ? 35.491 7.146 20.999 1.00 32.16 274 LEU A CA 1
ATOM 1968 C C . LEU A 1 274 ? 35.333 8.111 19.834 1.00 29.61 274 LEU A C 1
ATOM 1969 O O . LEU A 1 274 ? 34.245 8.266 19.279 1.00 29.28 274 LEU A O 1
ATOM 1974 N N . VAL A 1 275 ? 36.431 8.747 19.452 1.00 28.13 275 VAL A N 1
ATOM 1975 C CA . VAL A 1 275 ? 36.385 9.680 18.335 1.00 28.10 275 VAL A CA 1
ATOM 1976 C C . VAL A 1 275 ? 36.019 8.912 17.067 1.00 28.34 275 VAL A C 1
ATOM 1977 O O . VAL A 1 275 ? 35.083 9.290 16.348 1.00 28.11 275 VAL A O 1
ATOM 1981 N N . TYR A 1 276 ? 36.743 7.819 16.818 1.00 27.44 276 TYR A N 1
ATOM 1982 C CA . TYR A 1 276 ? 36.486 6.972 15.655 1.00 27.36 276 TYR A CA 1
ATOM 1983 C C . TYR A 1 276 ? 35.037 6.527 15.663 1.00 27.12 276 TYR A C 1
ATOM 1984 O O . TYR A 1 276 ? 34.315 6.692 14.677 1.00 28.83 276 TYR A O 1
ATOM 1993 N N . THR A 1 277 ? 34.613 5.978 16.796 1.00 23.42 277 THR A N 1
ATOM 1994 C CA . THR A 1 277 ? 33.261 5.474 16.950 1.00 21.11 277 THR A CA 1
ATOM 1995 C C . THR A 1 277 ? 32.160 6.505 16.727 1.00 21.40 277 THR A C 1
ATOM 1996 O O . THR A 1 277 ? 31.203 6.243 15.991 1.00 20.52 277 THR A O 1
ATOM 2000 N N . VAL A 1 278 ? 32.272 7.660 17.383 1.00 21.56 278 VAL A N 1
ATOM 2001 C CA . VAL A 1 278 ? 31.267 8.699 17.219 1.00 20.35 278 VAL A CA 1
ATOM 2002 C C . VAL A 1 278 ? 31.366 9.284 15.802 1.00 22.72 278 VAL A C 1
ATOM 2003 O O . VAL A 1 278 ? 30.353 9.630 15.198 1.00 24.72 278 VAL A O 1
ATOM 2007 N N . THR A 1 279 ? 32.573 9.384 15.252 1.00 21.19 279 THR A N 1
ATOM 2008 C CA . THR A 1 279 ? 32.697 9.915 13.891 1.00 22.64 279 THR A CA 1
ATOM 2009 C C . THR A 1 279 ? 32.023 8.957 12.920 1.00 22.72 279 THR A C 1
ATOM 2010 O O . THR A 1 279 ? 31.399 9.380 11.952 1.00 22.29 279 THR A O 1
ATOM 2014 N N . LEU A 1 280 ? 32.161 7.660 13.188 1.00 23.60 280 LEU A N 1
ATOM 2015 C CA . LEU A 1 280 ? 31.574 6.635 12.329 1.00 23.10 280 LEU A CA 1
ATOM 2016 C C . LEU A 1 280 ? 30.052 6.687 12.411 1.00 23.94 280 LEU A C 1
ATOM 2017 O O . LEU A 1 280 ? 29.361 6.550 11.399 1.00 23.77 280 LEU A O 1
ATOM 2022 N N . ILE A 1 281 ? 29.520 6.891 13.611 1.00 24.89 281 ILE A N 1
ATOM 2023 C CA . ILE A 1 281 ? 28.068 6.991 13.742 1.00 26.23 281 ILE A CA 1
ATOM 2024 C C . ILE A 1 281 ? 27.564 8.258 13.028 1.00 25.98 281 ILE A C 1
ATOM 2025 O O . ILE A 1 281 ? 26.589 8.196 12.273 1.00 26.75 281 ILE A O 1
ATOM 2030 N N . ASN A 1 282 ? 28.215 9.400 13.262 1.00 24.48 282 ASN A N 1
ATOM 2031 C CA . ASN A 1 282 ? 27.797 10.646 12.609 1.00 25.97 282 ASN A CA 1
ATOM 2032 C C . ASN A 1 282 ? 27.814 10.524 11.077 1.00 26.96 282 ASN A C 1
ATOM 2033 O O . ASN A 1 282 ? 26.818 10.815 10.410 1.00 28.13 282 ASN A O 1
ATOM 2038 N N . LYS A 1 283 ? 28.943 10.087 10.526 1.00 26.35 283 LYS A N 1
ATOM 2039 C CA . LYS A 1 283 ? 29.082 9.938 9.076 1.00 28.37 283 LYS A CA 1
ATOM 2040 C C . LYS A 1 283 ? 28.042 8.994 8.487 1.00 27.90 283 LYS A C 1
ATOM 2041 O O . LYS A 1 283 ? 27.585 9.187 7.365 1.00 31.25 283 LYS A O 1
ATOM 2047 N N . THR A 1 284 ? 27.673 7.968 9.238 1.00 26.88 284 THR A N 1
ATOM 2048 C CA . THR A 1 284 ? 26.668 7.025 8.765 1.00 25.85 284 THR A CA 1
ATOM 2049 C C . THR A 1 284 ? 25.337 7.755 8.711 1.00 24.43 284 THR A C 1
ATOM 2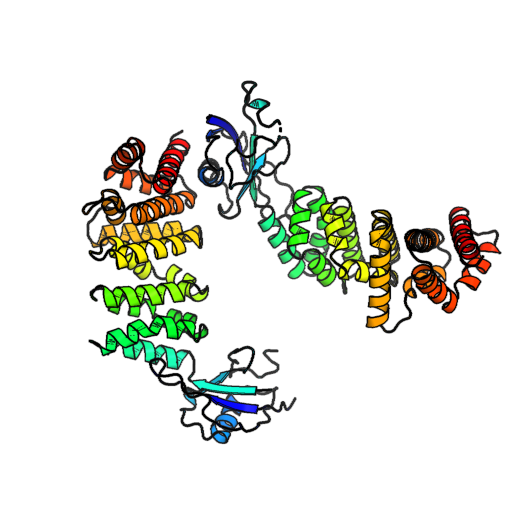050 O O . THR A 1 284 ? 24.599 7.676 7.726 1.00 24.53 284 THR A O 1
ATOM 2054 N N . LEU A 1 285 ? 25.044 8.486 9.773 1.00 24.49 285 LEU A N 1
ATOM 2055 C CA . LEU A 1 285 ? 23.798 9.237 9.850 1.00 27.26 285 LEU A CA 1
ATOM 2056 C C . LEU A 1 285 ? 23.750 10.377 8.813 1.00 27.86 285 LEU A C 1
ATOM 2057 O O . LEU A 1 285 ? 22.683 10.752 8.326 1.00 28.50 285 LEU A O 1
ATOM 2062 N N . ALA A 1 286 ? 24.905 10.910 8.448 1.00 29.46 286 ALA A N 1
ATOM 2063 C CA . ALA A 1 286 ? 24.928 11.986 7.463 1.00 31.28 286 ALA A CA 1
ATOM 2064 C C . ALA A 1 286 ? 24.503 11.513 6.077 1.00 32.23 286 ALA A C 1
ATOM 2065 O O . ALA A 1 286 ? 23.876 12.255 5.332 1.00 35.44 286 ALA A O 1
ATOM 2067 N N . ALA A 1 287 ? 24.821 10.269 5.736 1.00 33.46 287 ALA A N 1
ATOM 2068 C CA . ALA A 1 287 ? 24.485 9.740 4.420 1.00 34.46 287 ALA A CA 1
ATOM 2069 C C . ALA A 1 287 ? 23.043 9.276 4.231 1.00 35.81 287 ALA A C 1
ATOM 2070 O O . ALA A 1 287 ? 22.594 9.103 3.100 1.00 37.75 287 ALA A O 1
ATOM 2072 N N . LEU A 1 288 ? 22.316 9.074 5.322 1.00 36.77 288 LEU A N 1
ATOM 2073 C CA . LEU A 1 288 ? 20.942 8.599 5.217 1.00 35.67 288 LEU A CA 1
ATOM 2074 C C . LEU A 1 288 ? 20.006 9.603 4.536 1.00 36.73 288 LEU A C 1
ATOM 2075 O O . LEU A 1 288 ? 19.922 10.771 4.925 1.00 35.24 288 LEU A O 1
ATOM 2080 N N . PRO A 1 289 ? 19.285 9.140 3.504 1.00 38.17 289 PRO A N 1
ATOM 2081 C CA . PRO A 1 289 ? 18.329 9.886 2.681 1.00 40.16 289 PRO A CA 1
ATOM 2082 C C . PRO A 1 289 ? 17.032 10.266 3.385 1.00 42.07 289 PRO A C 1
ATOM 2083 O O . PRO A 1 289 ? 16.561 11.391 3.246 1.00 42.66 289 PRO A O 1
ATOM 2087 N N . ASP A 1 290 ? 16.451 9.326 4.128 1.00 43.76 290 ASP A N 1
ATOM 2088 C CA . ASP A 1 290 ? 15.206 9.592 4.836 1.00 45.37 290 ASP A CA 1
ATOM 2089 C C . ASP A 1 290 ? 15.323 9.633 6.350 1.00 45.89 290 ASP A C 1
ATOM 2090 O O . ASP A 1 290 ? 16.185 8.997 6.960 1.00 45.01 290 ASP A O 1
ATOM 2095 N N . GLN A 1 291 ? 14.415 10.391 6.948 1.00 45.70 291 GLN A N 1
ATOM 2096 C CA . GLN A 1 291 ? 14.370 10.574 8.383 1.00 45.80 291 GLN A CA 1
ATOM 2097 C C . GLN A 1 291 ? 14.166 9.231 9.081 1.00 45.63 291 GLN A C 1
ATOM 2098 O O . GLN A 1 291 ? 14.778 8.967 10.113 1.00 45.04 291 GLN A O 1
ATOM 2104 N N . ASP A 1 292 ? 13.316 8.382 8.509 1.00 44.72 292 ASP A N 1
ATOM 2105 C CA . ASP A 1 292 ? 13.066 7.068 9.086 1.00 45.40 292 ASP A CA 1
ATOM 2106 C C . ASP A 1 292 ? 14.369 6.315 9.385 1.00 44.66 292 ASP A C 1
ATOM 2107 O O . ASP A 1 292 ? 14.606 5.896 10.522 1.00 45.65 292 ASP A O 1
ATOM 2112 N N . SER A 1 293 ? 15.211 6.146 8.370 1.00 40.83 293 SER A N 1
ATOM 2113 C CA . SER A 1 293 ? 16.472 5.441 8.544 1.00 38.50 293 SER A CA 1
ATOM 2114 C C . SER A 1 293 ? 17.330 6.070 9.626 1.00 36.47 293 SER A C 1
ATOM 2115 O O . SER A 1 293 ? 17.982 5.368 10.396 1.00 35.97 293 SER A O 1
ATOM 2118 N N . PHE A 1 294 ? 17.319 7.394 9.682 1.00 34.85 294 PHE A N 1
ATOM 2119 C CA . PHE A 1 294 ? 18.086 8.133 10.675 1.00 33.73 294 PHE A CA 1
ATOM 2120 C C . PHE A 1 294 ? 17.617 7.771 12.085 1.00 34.80 294 PHE A C 1
ATOM 2121 O O . PHE A 1 294 ? 18.428 7.477 12.963 1.00 34.07 294 PHE A O 1
ATOM 2129 N N . TYR A 1 295 ? 16.302 7.787 12.296 1.00 35.19 295 TYR A N 1
ATOM 2130 C CA . TYR A 1 295 ? 15.730 7.470 13.605 1.00 34.96 295 TYR A CA 1
ATOM 2131 C C . TYR A 1 295 ? 15.861 5.995 14.000 1.00 35.27 295 TYR A C 1
ATOM 2132 O O . TYR A 1 295 ? 15.975 5.674 15.191 1.00 33.08 295 TYR A O 1
ATOM 2141 N N . ASP A 1 296 ? 15.840 5.107 13.005 1.00 33.79 296 ASP A N 1
ATOM 2142 C CA . ASP A 1 296 ? 16.025 3.683 13.261 1.00 35.27 296 ASP A CA 1
ATOM 2143 C C . ASP A 1 296 ? 17.331 3.522 14.034 1.00 34.31 296 ASP A C 1
ATOM 2144 O O . ASP A 1 296 ? 17.418 2.758 14.996 1.00 35.17 296 ASP A O 1
ATOM 2149 N N . VAL A 1 297 ? 18.354 4.246 13.595 1.00 30.32 297 VAL A N 1
ATOM 2150 C CA . VAL A 1 297 ? 19.650 4.158 14.230 1.00 28.40 297 VAL A CA 1
ATOM 2151 C C . VAL A 1 297 ? 19.691 4.912 15.547 1.00 29.98 297 VAL A C 1
ATOM 2152 O O . VAL A 1 297 ? 20.057 4.338 16.575 1.00 30.85 297 VAL A O 1
ATOM 2156 N N . THR A 1 298 ? 19.294 6.181 15.540 1.00 29.86 298 THR A N 1
ATOM 2157 C CA . THR A 1 298 ? 19.356 6.958 16.771 1.00 31.71 298 THR A CA 1
ATOM 2158 C C . THR A 1 298 ? 18.477 6.442 17.902 1.00 31.86 298 THR A C 1
ATOM 2159 O O . THR A 1 298 ? 18.851 6.574 19.069 1.00 31.04 298 THR A O 1
ATOM 2163 N N . ASP A 1 299 ? 17.315 5.880 17.569 1.00 31.79 299 ASP A N 1
ATOM 2164 C CA . ASP A 1 299 ? 16.425 5.348 18.598 1.00 33.20 299 ASP A CA 1
ATOM 2165 C C . ASP A 1 299 ? 17.039 4.096 19.212 1.00 32.89 299 ASP A C 1
ATOM 2166 O O . ASP A 1 299 ? 16.819 3.804 20.389 1.00 34.51 299 ASP A O 1
ATOM 2171 N N . ALA A 1 300 ? 17.810 3.358 18.416 1.00 31.46 300 ALA A N 1
ATOM 2172 C CA . ALA A 1 300 ? 18.474 2.160 18.918 1.00 30.53 300 ALA A CA 1
ATOM 2173 C C . ALA A 1 300 ? 19.554 2.601 19.895 1.00 30.63 300 ALA A C 1
ATOM 2174 O O . ALA A 1 300 ? 19.695 2.046 20.982 1.00 31.69 300 ALA A O 1
ATOM 2176 N N . LEU A 1 301 ? 20.312 3.616 19.503 1.00 31.02 301 LEU A N 1
ATOM 2177 C CA . LEU A 1 301 ? 21.382 4.122 20.350 1.00 32.86 301 LEU A CA 1
ATOM 2178 C C . LEU A 1 301 ? 20.799 4.701 21.633 1.00 34.09 301 LEU A C 1
ATOM 2179 O O . LEU A 1 301 ? 21.347 4.509 22.721 1.00 34.62 301 LEU A O 1
ATOM 2184 N N . GLU A 1 302 ? 19.675 5.396 21.498 1.00 33.67 302 GLU A N 1
ATOM 2185 C CA . GLU A 1 302 ? 19.020 6.016 22.632 1.00 34.39 302 GLU A CA 1
ATOM 2186 C C . GLU A 1 302 ? 18.598 4.966 23.651 1.00 33.84 302 GLU A C 1
ATOM 2187 O O . GLU A 1 302 ? 18.801 5.145 24.853 1.00 32.42 302 GLU A O 1
ATOM 2193 N N . GLN A 1 303 ? 18.016 3.873 23.162 1.00 33.13 303 GLN A N 1
ATOM 2194 C CA . GLN A 1 303 ? 17.556 2.790 24.024 1.00 33.79 303 GLN A CA 1
ATOM 2195 C C . GLN A 1 303 ? 18.688 2.123 24.804 1.00 34.21 303 GLN A C 1
ATOM 2196 O O . GLN A 1 303 ? 18.449 1.508 25.850 1.00 35.27 303 GLN A O 1
ATOM 2202 N N . GLN A 1 304 ? 19.915 2.244 24.302 1.00 32.33 304 GLN A N 1
ATOM 2203 C CA . GLN A 1 304 ? 21.059 1.646 24.966 1.00 29.76 304 GLN A CA 1
ATOM 2204 C C . GLN A 1 304 ? 21.869 2.670 25.747 1.00 30.32 304 GLN A C 1
ATOM 2205 O O . GLN A 1 304 ? 23.038 2.443 26.049 1.00 32.04 304 GLN A O 1
ATOM 2211 N N . GLY A 1 305 ? 21.248 3.802 26.067 1.00 31.30 305 GLY A N 1
ATOM 2212 C CA . GLY A 1 305 ? 21.922 4.821 26.861 1.00 33.05 305 GLY A CA 1
ATOM 2213 C C . GLY A 1 305 ? 22.774 5.886 26.191 1.00 35.44 305 GLY A C 1
ATOM 2214 O O . GLY A 1 305 ? 23.573 6.549 26.862 1.00 34.84 305 GLY A O 1
ATOM 2215 N N . MET A 1 306 ? 22.606 6.081 24.887 1.00 36.48 306 MET A N 1
ATOM 2216 C CA . MET A 1 306 ? 23.396 7.088 24.183 1.00 39.00 306 MET A CA 1
ATOM 2217 C C . MET A 1 306 ? 23.298 8.479 24.815 1.00 40.99 306 MET A C 1
ATOM 2218 O O . MET A 1 306 ? 24.309 9.071 25.190 1.00 41.15 306 MET A O 1
ATOM 2223 N N . GLU A 1 307 ? 22.077 8.994 24.924 1.00 44.78 307 GLU A N 1
ATOM 2224 C CA . GLU A 1 307 ? 21.824 10.315 25.503 1.00 48.97 307 GLU A CA 1
ATOM 2225 C C . GLU A 1 307 ? 22.641 10.517 26.777 1.00 49.43 307 GLU A C 1
ATOM 2226 O O . GLU A 1 307 ? 23.426 11.464 26.880 1.00 49.33 307 GLU A O 1
ATOM 2232 N N . ALA A 1 308 ? 22.461 9.619 27.740 1.00 49.68 308 ALA A N 1
ATOM 2233 C CA . ALA A 1 308 ? 23.189 9.699 28.996 1.00 50.63 308 ALA A CA 1
ATOM 2234 C C . ALA A 1 308 ? 24.691 9.724 28.725 1.00 51.76 308 ALA A C 1
ATOM 2235 O O . ALA A 1 308 ? 25.438 10.465 29.368 1.00 53.71 308 ALA A O 1
ATOM 2237 N N . LEU A 1 309 ? 25.127 8.908 27.771 1.00 51.18 309 LEU A N 1
ATOM 2238 C CA . LEU A 1 309 ? 26.536 8.830 27.405 1.00 50.52 309 LEU A CA 1
ATOM 2239 C C . LEU A 1 309 ? 27.081 10.161 26.933 1.00 49.46 309 LEU A C 1
ATOM 2240 O O . LEU A 1 309 ? 28.120 10.610 27.400 1.00 49.33 309 LEU A O 1
ATOM 2245 N N . VAL A 1 310 ? 26.374 10.788 26.001 1.00 49.17 310 VAL A N 1
ATOM 2246 C CA . VAL A 1 310 ? 26.797 12.072 25.463 1.00 51.04 310 VAL A CA 1
ATOM 2247 C C . VAL A 1 310 ? 26.924 13.152 26.540 1.00 53.27 310 VAL A C 1
ATOM 2248 O O . VAL A 1 310 ? 27.874 13.940 26.528 1.00 53.98 310 VAL A O 1
ATOM 2252 N N . GLN A 1 311 ? 25.969 13.187 27.466 1.00 55.21 311 GLN A N 1
ATOM 2253 C CA . GLN A 1 311 ? 25.984 14.166 28.549 1.00 56.67 311 GLN A CA 1
ATOM 2254 C C . GLN A 1 311 ? 27.198 13.961 29.446 1.00 56.89 311 GLN A C 1
ATOM 2255 O O . GLN A 1 311 ? 27.971 14.886 29.677 1.00 58.15 311 GLN A O 1
ATOM 2261 N N . ARG A 1 312 ? 27.362 12.743 29.946 1.00 56.93 312 ARG A N 1
ATOM 2262 C CA . ARG A 1 312 ? 28.478 12.423 30.819 1.00 58.47 312 ARG A CA 1
ATOM 2263 C C . ARG A 1 312 ? 29.800 12.913 30.239 1.00 58.82 312 ARG A C 1
ATOM 2264 O O . ARG A 1 312 ? 30.661 13.411 30.967 1.00 59.87 312 ARG A O 1
ATOM 2272 N N . HIS A 1 313 ? 29.958 12.773 28.926 1.00 57.87 313 HIS A N 1
ATOM 2273 C CA . HIS A 1 313 ? 31.183 13.194 28.253 1.00 56.78 313 HIS A CA 1
ATOM 2274 C C . HIS A 1 313 ? 31.237 14.694 27.990 1.00 57.71 313 HIS A C 1
ATOM 2275 O O . HIS A 1 313 ? 32.319 15.267 27.875 1.00 56.60 313 HIS A O 1
ATOM 2282 N N . LEU A 1 314 ? 30.075 15.329 27.881 1.00 59.10 314 LEU A N 1
ATOM 2283 C CA . LEU A 1 314 ? 30.042 16.766 27.632 1.00 62.11 314 LEU A CA 1
ATOM 2284 C C . LEU A 1 314 ? 30.088 17.561 28.930 1.00 64.09 314 LEU A C 1
ATOM 2285 O O . LEU A 1 314 ? 30.577 18.689 28.957 1.00 64.45 314 LEU A O 1
ATOM 2290 N N . GLY A 1 315 ? 29.589 16.963 30.006 1.00 65.96 315 GLY A N 1
ATOM 2291 C CA . GLY A 1 315 ? 29.595 17.634 31.293 1.00 68.85 315 GLY A CA 1
ATOM 2292 C C . GLY A 1 315 ? 30.898 17.416 32.040 1.00 70.86 315 GLY A C 1
ATOM 2293 O O . GLY A 1 315 ? 30.965 17.570 33.265 1.00 71.29 315 GLY A O 1
ATOM 2294 N N . THR A 1 316 ? 31.935 17.056 31.290 1.00 72.20 316 THR A N 1
ATOM 2295 C CA . THR A 1 316 ? 33.258 16.804 31.849 1.00 73.31 316 THR A CA 1
ATOM 2296 C C . THR A 1 316 ? 34.317 17.638 31.134 1.00 74.49 316 THR A C 1
ATOM 2297 O O . THR A 1 316 ? 34.417 17.611 29.906 1.00 75.25 316 THR A O 1
ATOM 2301 N N . ALA A 1 317 ? 35.111 18.372 31.909 1.00 74.79 317 ALA A N 1
ATOM 2302 C CA . ALA A 1 317 ? 36.162 19.214 31.347 1.00 74.02 317 ALA A CA 1
ATOM 2303 C C . ALA A 1 317 ? 37.321 18.399 30.766 1.00 73.36 317 ALA A C 1
ATOM 2304 O O . ALA A 1 317 ? 37.914 18.782 29.756 1.00 73.35 317 ALA A O 1
ATOM 2306 N N . GLY A 1 318 ? 37.638 17.276 31.405 1.00 72.05 318 GLY A N 1
ATOM 2307 C CA . GLY A 1 318 ? 38.728 16.437 30.935 1.00 71.10 318 GLY A CA 1
ATOM 2308 C C . GLY A 1 318 ? 38.517 15.851 29.549 1.00 69.68 318 GLY A C 1
ATOM 2309 O O . GLY A 1 318 ? 39.428 15.245 28.976 1.00 69.45 318 GLY A O 1
ATOM 2310 N N . THR A 1 319 ? 37.318 16.048 29.008 1.00 68.13 319 THR A N 1
ATOM 2311 C CA . THR A 1 319 ? 36.962 15.533 27.691 1.00 66.25 319 THR A CA 1
ATOM 2312 C C . THR A 1 319 ? 37.799 16.099 26.546 1.00 64.83 319 THR A C 1
ATOM 2313 O O . THR A 1 319 ? 37.947 17.313 26.394 1.00 64.85 319 THR A O 1
ATOM 2317 N N . ASP A 1 320 ? 38.331 15.188 25.739 1.00 62.29 320 ASP A N 1
ATOM 2318 C CA . ASP A 1 320 ? 39.157 15.521 24.589 1.00 59.75 320 ASP A CA 1
ATOM 2319 C C . ASP A 1 320 ? 38.427 16.479 23.650 1.00 57.80 320 ASP A C 1
ATOM 2320 O O . ASP A 1 320 ? 37.225 16.354 23.425 1.00 57.13 320 ASP A O 1
ATOM 2325 N N . VAL A 1 321 ? 39.164 17.441 23.110 1.00 56.12 321 VAL A N 1
ATOM 2326 C CA . VAL A 1 321 ? 38.610 18.425 22.182 1.00 54.17 321 VAL A CA 1
ATOM 2327 C C . VAL A 1 321 ? 37.929 17.757 20.993 1.00 52.80 321 VAL A C 1
ATOM 2328 O O . VAL A 1 321 ? 36.773 18.039 20.691 1.00 54.71 321 VAL A O 1
ATOM 2332 N N . ASP A 1 322 ? 38.652 16.871 20.321 1.00 50.21 322 ASP A N 1
ATOM 2333 C CA . ASP A 1 322 ? 38.118 16.174 19.159 1.00 48.20 322 ASP A CA 1
ATOM 2334 C C . ASP A 1 322 ? 36.853 15.362 19.441 1.00 44.36 322 ASP A C 1
ATOM 2335 O O . ASP A 1 322 ? 35.955 15.303 18.604 1.00 42.32 322 ASP A O 1
ATOM 2340 N N . LEU A 1 323 ? 36.786 14.735 20.611 1.00 41.11 323 LEU A N 1
ATOM 2341 C CA . LEU A 1 323 ? 35.616 13.942 20.990 1.00 39.72 323 LEU A CA 1
ATOM 2342 C C . LEU A 1 323 ? 34.420 14.863 21.219 1.00 40.46 323 LEU A C 1
ATOM 2343 O O . LEU A 1 323 ? 33.331 14.649 20.677 1.00 39.15 323 LEU A O 1
ATOM 2348 N N . ARG A 1 324 ? 34.638 15.892 22.029 1.00 41.60 324 ARG A N 1
ATOM 2349 C CA . ARG A 1 324 ? 33.601 16.860 22.337 1.00 43.91 324 ARG A CA 1
ATOM 2350 C C . ARG A 1 324 ? 32.969 17.374 21.048 1.00 42.92 324 ARG A C 1
ATOM 2351 O O . ARG A 1 324 ? 31.744 17.482 20.942 1.00 43.80 324 ARG A O 1
ATOM 2359 N N . THR A 1 325 ? 33.811 17.685 20.069 1.00 40.54 325 THR A N 1
ATOM 2360 C CA . THR A 1 325 ? 33.326 18.181 18.794 1.00 40.05 325 THR A CA 1
ATOM 2361 C C . THR A 1 325 ? 32.383 17.190 18.130 1.00 39.28 325 THR A C 1
ATOM 2362 O O . THR A 1 325 ? 31.297 17.563 17.678 1.00 38.73 325 THR A O 1
ATOM 2366 N N . GLN A 1 326 ? 32.795 15.926 18.064 1.00 38.71 326 GLN A N 1
ATOM 2367 C CA . GLN A 1 326 ? 31.956 14.901 17.451 1.00 36.75 326 GLN A CA 1
ATOM 2368 C C . GLN A 1 326 ? 30.644 14.736 18.214 1.00 35.62 326 GLN A C 1
ATOM 2369 O O . GLN A 1 326 ? 29.586 14.581 17.611 1.00 34.10 326 GLN A O 1
ATOM 2375 N N . LEU A 1 327 ? 30.714 14.769 19.541 1.00 35.65 327 LEU A N 1
ATOM 2376 C CA . LEU A 1 327 ? 29.517 14.624 20.357 1.00 36.26 327 LEU A CA 1
ATOM 2377 C C . LEU A 1 327 ? 28.531 15.734 20.027 1.00 38.52 327 LEU A C 1
ATOM 2378 O O . LEU A 1 327 ? 27.355 15.470 19.763 1.00 38.73 327 LEU A O 1
ATOM 2383 N N . VAL A 1 328 ? 29.010 16.975 20.033 1.00 39.10 328 VAL A N 1
ATOM 2384 C CA . VAL A 1 328 ? 28.152 18.104 19.710 1.00 38.26 328 VAL A CA 1
ATOM 2385 C C . VAL A 1 328 ? 27.565 17.948 18.311 1.00 37.89 328 VAL A C 1
ATOM 2386 O O . VAL A 1 328 ? 26.389 18.249 18.093 1.00 39.24 328 VAL A O 1
ATOM 2390 N N . LEU A 1 329 ? 28.359 17.481 17.352 1.00 35.99 329 LEU A N 1
ATOM 2391 C CA . LEU A 1 329 ? 27.802 17.301 16.016 1.00 36.88 329 LEU A CA 1
ATOM 2392 C C . LEU A 1 329 ? 26.660 16.312 16.142 1.00 37.81 329 LEU A C 1
ATOM 2393 O O . LEU A 1 329 ? 25.603 16.481 15.526 1.00 40.25 329 LEU A O 1
ATOM 2398 N N . TYR A 1 330 ? 26.859 15.288 16.968 1.00 37.14 330 TYR A N 1
ATOM 2399 C CA . TYR A 1 330 ? 25.827 14.274 17.163 1.00 37.21 330 TYR A CA 1
ATOM 2400 C C . TYR A 1 330 ? 24.564 14.887 17.750 1.00 38.38 330 TYR A C 1
ATOM 2401 O O . TYR A 1 330 ? 23.462 14.695 17.237 1.00 37.29 330 TYR A O 1
ATOM 2410 N N . GLU A 1 331 ? 24.733 15.628 18.836 1.00 39.97 331 GLU A N 1
ATOM 2411 C CA . GLU A 1 331 ? 23.596 16.254 19.499 1.00 42.77 331 GLU A CA 1
ATOM 2412 C C . GLU A 1 331 ? 22.921 17.257 18.563 1.00 42.70 331 GLU A C 1
ATOM 2413 O O . GLU A 1 331 ? 21.699 17.426 18.601 1.00 42.08 331 GLU A O 1
ATOM 2419 N N . ASN A 1 332 ? 23.715 17.884 17.693 1.00 42.39 332 ASN A N 1
ATOM 2420 C CA . ASN A 1 332 ? 23.192 18.870 16.747 1.00 40.65 332 ASN A CA 1
ATOM 2421 C C . ASN A 1 332 ? 22.397 18.257 15.598 1.00 38.52 332 ASN A C 1
ATOM 2422 O O . ASN A 1 332 ? 21.372 18.798 15.188 1.00 38.29 332 ASN A O 1
ATOM 2427 N N . ALA A 1 333 ? 22.878 17.139 15.069 1.00 36.79 333 ALA A N 1
ATOM 2428 C CA . ALA A 1 333 ? 22.189 16.455 13.981 1.00 35.57 333 ALA A CA 1
ATOM 2429 C C . ALA A 1 333 ? 20.797 16.023 14.443 1.00 36.27 333 ALA A C 1
ATOM 2430 O O . ALA A 1 333 ? 19.841 15.988 13.665 1.00 36.52 333 ALA A O 1
ATOM 2432 N N . LEU A 1 334 ? 20.705 15.695 15.726 1.00 36.94 334 LEU A N 1
ATOM 2433 C CA . LEU A 1 334 ? 19.472 15.243 16.347 1.00 38.83 334 LEU A CA 1
ATOM 2434 C C . LEU A 1 334 ? 18.446 16.383 16.487 1.00 40.19 334 LEU A C 1
ATOM 2435 O O . LEU A 1 334 ? 17.252 16.179 16.245 1.00 38.35 334 LEU A O 1
ATOM 2440 N N . LYS A 1 335 ? 18.911 17.573 16.875 1.00 41.73 335 LYS A N 1
ATOM 2441 C CA . LYS A 1 335 ? 18.027 18.731 17.016 1.00 44.03 335 LYS A CA 1
ATOM 2442 C C . LYS A 1 335 ? 17.394 19.100 15.686 1.00 44.67 335 LYS A C 1
ATOM 2443 O O . LYS A 1 335 ? 16.202 19.377 15.633 1.00 46.19 335 LYS A O 1
ATOM 2449 N N . LEU A 1 336 ? 18.190 19.116 14.617 1.00 44.98 336 LEU A N 1
ATOM 2450 C CA . LEU A 1 336 ? 17.677 19.478 13.292 1.00 46.02 336 LEU A CA 1
ATOM 2451 C C . LEU A 1 336 ? 16.576 18.562 12.794 1.00 47.67 336 LEU A C 1
ATOM 2452 O O . LEU A 1 336 ? 15.636 19.012 12.138 1.00 47.89 336 LEU A O 1
ATOM 2457 N N . GLU A 1 337 ? 16.700 17.273 13.083 1.00 49.38 337 GLU A N 1
ATOM 2458 C CA . GLU A 1 337 ? 15.693 16.325 12.643 1.00 51.52 337 GLU A CA 1
ATOM 2459 C C . GLU A 1 337 ? 14.430 16.422 13.493 1.00 53.21 337 GLU A C 1
ATOM 2460 O O . GLU A 1 337 ? 13.310 16.321 12.981 1.00 52.44 337 GLU A O 1
ATOM 2466 N N . ASP A 1 338 ? 14.611 16.622 14.793 1.00 54.59 338 ASP A N 1
ATOM 2467 C CA . ASP A 1 338 ? 13.469 16.723 15.684 1.00 57.62 338 ASP A CA 1
ATOM 2468 C C . ASP A 1 338 ? 12.657 17.977 15.382 1.00 59.57 338 ASP A C 1
ATOM 2469 O O . ASP A 1 338 ? 11.429 17.911 15.267 1.00 60.87 338 ASP A O 1
ATOM 2474 N N . GLY A 1 339 ? 13.335 19.114 15.238 1.00 60.81 339 GLY A N 1
ATOM 2475 C CA . GLY A 1 339 ? 12.629 20.348 14.942 1.00 61.83 339 GLY A CA 1
ATOM 2476 C C . GLY A 1 339 ? 12.469 21.250 16.150 1.00 63.45 339 GLY A C 1
ATOM 2477 O O . GLY A 1 339 ? 12.513 22.487 15.977 1.00 64.51 339 GLY A O 1
ATOM 2479 N N . SER B 1 14 ? 24.618 -42.587 17.119 1.00 71.79 14 SER B N 1
ATOM 2480 C CA . SER B 1 14 ? 23.147 -42.483 17.333 1.00 71.79 14 SER B CA 1
ATOM 2481 C C . SER B 1 14 ? 22.387 -43.477 16.475 1.00 71.30 14 SER B C 1
ATOM 2482 O O . SER B 1 14 ? 22.866 -43.890 15.425 1.00 71.74 14 SER B O 1
ATOM 2485 N N . VAL B 1 15 ? 21.193 -43.845 16.920 1.00 71.11 15 VAL B N 1
ATOM 2486 C CA . VAL B 1 15 ? 20.366 -44.794 16.189 1.00 70.97 15 VAL B CA 1
ATOM 2487 C C . VAL B 1 15 ? 19.548 -44.110 15.096 1.00 69.94 15 VAL B C 1
ATOM 2488 O O . VAL B 1 15 ? 18.359 -43.847 15.268 1.00 70.21 15 VAL B O 1
ATOM 2492 N N . VAL B 1 16 ? 20.193 -43.837 13.967 1.00 68.81 16 VAL B N 1
ATOM 2493 C CA . VAL B 1 16 ? 19.539 -43.185 12.836 1.00 67.19 16 VAL B CA 1
ATOM 2494 C C . VAL B 1 16 ? 18.421 -44.003 12.198 1.00 66.81 16 VAL B C 1
ATOM 2495 O O . VAL B 1 16 ? 18.573 -45.193 11.941 1.00 67.06 16 VAL B O 1
ATOM 2499 N N . THR B 1 17 ? 17.299 -43.342 11.936 1.00 67.26 17 THR B N 1
ATOM 2500 C CA . THR B 1 17 ? 16.143 -43.972 11.301 1.00 67.17 17 THR B CA 1
ATOM 2501 C C . THR B 1 17 ? 16.058 -43.433 9.873 1.00 67.17 17 THR B C 1
ATOM 2502 O O . THR B 1 17 ? 16.226 -42.232 9.656 1.00 68.08 17 THR B O 1
ATOM 2506 N N . VAL B 1 18 ? 15.800 -44.312 8.906 1.00 66.04 18 VAL B N 1
ATOM 2507 C CA . VAL B 1 18 ? 15.728 -43.899 7.503 1.00 64.61 18 VAL B CA 1
ATOM 2508 C C . VAL B 1 18 ? 14.667 -44.643 6.696 1.00 63.86 18 VAL B C 1
ATOM 2509 O O . VAL B 1 18 ? 13.991 -45.528 7.202 1.00 64.48 18 VAL B O 1
ATOM 2513 N N . ARG B 1 19 ? 14.533 -44.278 5.428 1.00 63.44 19 ARG B N 1
ATOM 2514 C CA . ARG B 1 19 ? 13.564 -44.913 4.543 1.00 62.96 19 ARG B CA 1
ATOM 2515 C C . ARG B 1 19 ? 14.320 -45.651 3.448 1.00 62.50 19 ARG B C 1
ATOM 2516 O O . ARG B 1 19 ? 14.880 -45.031 2.549 1.00 63.85 19 ARG B O 1
ATOM 2518 N N . VAL B 1 20 ? 14.339 -46.974 3.518 1.00 61.38 20 VAL B N 1
ATOM 2519 C CA . VAL B 1 20 ? 15.051 -47.759 2.517 1.00 59.06 20 VAL B CA 1
ATOM 2520 C C . VAL B 1 20 ? 14.152 -48.157 1.366 1.00 57.27 20 VAL B C 1
ATOM 2521 O O . VAL B 1 20 ? 12.944 -48.298 1.527 1.00 55.41 20 VAL B O 1
ATOM 2525 N N . GLN B 1 21 ? 14.757 -48.333 0.199 1.00 56.92 21 GLN B N 1
ATOM 2526 C CA . GLN B 1 21 ? 14.024 -48.728 -0.990 1.00 57.13 21 GLN B CA 1
ATOM 2527 C C . GLN B 1 21 ? 14.966 -49.455 -1.926 1.00 57.02 21 GLN B C 1
ATOM 2528 O O . GLN B 1 21 ? 16.170 -49.190 -1.953 1.00 56.16 21 GLN B O 1
ATOM 2534 N N . TYR B 1 22 ? 14.405 -50.376 -2.693 1.00 57.41 22 TYR B N 1
ATOM 2535 C CA . TYR B 1 22 ? 15.183 -51.173 -3.617 1.00 58.59 22 TYR B CA 1
ATOM 2536 C C . TYR B 1 22 ? 15.181 -50.591 -5.015 1.00 60.57 22 TYR B C 1
ATOM 2537 O O . TYR B 1 22 ? 14.209 -49.962 -5.433 1.00 61.25 22 TYR B O 1
ATOM 2546 N N . LEU B 1 23 ? 16.280 -50.818 -5.731 1.00 61.50 23 LEU B N 1
ATOM 2547 C CA . LEU B 1 23 ? 16.447 -50.340 -7.099 1.00 61.42 23 LEU B CA 1
ATOM 2548 C C . LEU B 1 23 ? 17.043 -51.444 -7.971 1.00 60.13 23 LEU B C 1
ATOM 2549 O O . LEU B 1 23 ? 18.215 -51.792 -7.839 1.00 60.67 23 LEU B O 1
ATOM 2554 N N . GLU B 1 24 ? 16.219 -51.993 -8.852 1.00 59.86 24 GLU B N 1
ATOM 2555 C CA . GLU B 1 24 ? 16.638 -53.053 -9.756 1.00 61.65 24 GLU B CA 1
ATOM 2556 C C . GLU B 1 24 ? 17.534 -52.449 -10.833 1.00 62.91 24 GLU B C 1
ATOM 2557 O O . GLU B 1 24 ? 17.120 -51.537 -11.547 1.00 64.27 24 GLU B O 1
ATOM 2563 N N . ASP B 1 25 ? 18.756 -52.956 -10.955 1.00 63.35 25 ASP B N 1
ATOM 2564 C CA . ASP B 1 25 ? 19.695 -52.445 -11.952 1.00 63.20 25 ASP B CA 1
ATOM 2565 C C . ASP B 1 25 ? 20.871 -53.404 -12.120 1.00 62.88 25 ASP B C 1
ATOM 2566 O O . ASP B 1 25 ? 22.031 -53.024 -11.978 1.00 63.07 25 ASP B O 1
ATOM 2571 N N . THR B 1 26 ? 20.550 -54.652 -12.430 1.00 62.12 26 THR B N 1
ATOM 2572 C CA . THR B 1 26 ? 21.547 -55.694 -12.610 1.00 61.53 26 THR B CA 1
ATOM 2573 C C . THR B 1 26 ? 22.088 -55.717 -14.036 1.00 60.84 26 THR B C 1
ATOM 2574 O O . THR B 1 26 ? 23.295 -55.840 -14.245 1.00 60.39 26 THR B O 1
ATOM 2578 N N . ASP B 1 27 ? 21.190 -55.617 -15.012 1.00 60.18 27 ASP B N 1
ATOM 2579 C CA . ASP B 1 27 ? 21.581 -55.615 -16.418 1.00 59.68 27 ASP B CA 1
ATOM 2580 C C . ASP B 1 27 ? 21.624 -54.167 -16.916 1.00 58.36 27 ASP B C 1
ATOM 2581 O O . ASP B 1 27 ? 20.592 -53.599 -17.277 1.00 57.87 27 ASP B O 1
ATOM 2586 N N . PRO B 1 28 ? 22.824 -53.556 -16.942 1.00 57.40 28 PRO B N 1
ATOM 2587 C CA . PRO B 1 28 ? 22.996 -52.170 -17.393 1.00 56.94 28 PRO B CA 1
ATOM 2588 C C . PRO B 1 28 ? 22.469 -51.945 -18.803 1.00 56.48 28 PRO B C 1
ATOM 2589 O O . PRO B 1 28 ? 21.979 -50.860 -19.118 1.00 55.58 28 PRO B O 1
ATOM 2593 N N . PHE B 1 29 ? 22.578 -52.975 -19.641 1.00 56.71 29 PHE B N 1
ATOM 2594 C CA . PHE B 1 29 ? 22.122 -52.894 -21.024 1.00 58.75 29 PHE B CA 1
ATOM 2595 C C . PHE B 1 29 ? 20.633 -53.130 -21.158 1.00 60.95 29 PHE B C 1
ATOM 2596 O O . PHE B 1 29 ? 20.158 -53.460 -22.241 1.00 61.35 29 PHE B O 1
ATOM 2604 N N . ALA B 1 30 ? 19.897 -52.969 -20.064 1.00 63.80 30 ALA B N 1
ATOM 2605 C CA . ALA B 1 30 ? 18.455 -53.174 -20.103 1.00 66.55 30 ALA B CA 1
ATOM 2606 C C . ALA B 1 30 ? 17.684 -51.920 -19.690 1.00 68.27 30 ALA B C 1
ATOM 2607 O O . ALA B 1 30 ? 18.229 -51.005 -19.060 1.00 67.86 30 ALA B O 1
ATOM 2609 N N . SER B 1 31 ? 16.409 -51.887 -20.063 1.00 70.52 31 SER B N 1
ATOM 2610 C CA . SER B 1 31 ? 15.534 -50.770 -19.736 1.00 72.60 31 SER B CA 1
ATOM 2611 C C . SER B 1 31 ? 15.593 -50.510 -18.223 1.00 74.02 31 SER B C 1
ATOM 2612 O O . SER B 1 31 ? 15.376 -51.421 -17.415 1.00 74.37 31 SER B O 1
ATOM 2615 N N . ALA B 1 32 ? 15.888 -49.271 -17.843 1.00 75.13 32 ALA B N 1
ATOM 2616 C CA . ALA B 1 32 ? 15.990 -48.919 -16.432 1.00 77.02 32 ALA B CA 1
ATOM 2617 C C . ALA B 1 32 ? 14.650 -49.013 -15.695 1.00 78.14 32 ALA B C 1
ATOM 2618 O O . ALA B 1 32 ? 13.838 -48.085 -15.737 1.00 78.99 32 ALA B O 1
ATOM 2620 N N . ASN B 1 33 ? 14.424 -50.136 -15.014 1.00 78.55 33 ASN B N 1
ATOM 2621 C CA . ASN B 1 33 ? 13.186 -50.328 -14.265 1.00 78.23 33 ASN B CA 1
ATOM 2622 C C . ASN B 1 33 ? 13.153 -49.332 -13.109 1.00 78.64 33 ASN B C 1
ATOM 2623 O O . ASN B 1 33 ? 14.190 -49.031 -12.523 1.00 79.02 33 ASN B O 1
ATOM 2628 N N . PHE B 1 34 ? 11.975 -48.813 -12.778 1.00 78.90 34 PHE B N 1
ATOM 2629 C CA . PHE B 1 34 ? 11.878 -47.837 -11.691 1.00 79.23 34 PHE B CA 1
ATOM 2630 C C . PHE B 1 34 ? 12.022 -48.519 -10.338 1.00 79.63 34 PHE B C 1
ATOM 2631 O O . PHE B 1 34 ? 11.958 -49.750 -10.255 1.00 79.12 34 PHE B O 1
ATOM 2633 N N . PRO B 1 35 ? 12.225 -47.731 -9.257 1.00 80.15 35 PRO B N 1
ATOM 2634 C CA . PRO B 1 35 ? 12.369 -48.329 -7.923 1.00 80.71 35 PRO B CA 1
ATOM 2635 C C . PRO B 1 35 ? 11.420 -49.526 -7.757 1.00 81.90 35 PRO B C 1
ATOM 2636 O O . PRO B 1 35 ? 10.209 -49.397 -7.945 1.00 82.23 35 PRO B O 1
ATOM 2640 N N . GLU B 1 36 ? 11.984 -50.688 -7.415 1.00 83.21 36 GLU B N 1
ATOM 2641 C CA . GLU B 1 36 ? 11.218 -51.931 -7.284 1.00 83.24 36 GLU B CA 1
ATOM 2642 C C . GLU B 1 36 ? 10.193 -51.988 -6.175 1.00 83.65 36 GLU B C 1
ATOM 2643 O O . GLU B 1 36 ? 9.202 -52.705 -6.299 1.00 84.10 36 GLU B O 1
ATOM 2645 N N . PRO B 1 37 ? 10.418 -51.238 -5.100 1.00 84.68 37 PRO B N 1
ATOM 2646 C CA . PRO B 1 37 ? 9.495 -51.277 -3.979 1.00 85.08 37 PRO B CA 1
ATOM 2647 C C . PRO B 1 37 ? 8.553 -50.108 -3.789 1.00 85.41 37 PRO B C 1
ATOM 2648 O O . PRO B 1 37 ? 8.966 -49.029 -3.373 1.00 85.21 37 PRO B O 1
ATOM 2649 N N . ARG B 1 38 ? 7.273 -50.332 -4.079 1.00 86.21 38 ARG B N 1
ATOM 2650 C CA . ARG B 1 38 ? 6.259 -49.296 -3.919 1.00 86.21 38 ARG B CA 1
ATOM 2651 C C . ARG B 1 38 ? 6.159 -48.889 -2.448 1.00 86.57 38 ARG B C 1
ATOM 2652 O O . ARG B 1 38 ? 6.455 -49.680 -1.544 1.00 87.70 38 ARG B O 1
ATOM 2654 N N . ARG B 1 39 ? 5.756 -47.644 -2.218 1.00 85.83 39 ARG B N 1
ATOM 2655 C CA . ARG B 1 39 ? 5.599 -47.155 -0.860 1.00 84.96 39 ARG B CA 1
ATOM 2656 C C . ARG B 1 39 ? 6.898 -46.991 -0.100 1.00 84.19 39 ARG B C 1
ATOM 2657 O O . ARG B 1 39 ? 7.130 -45.952 0.519 1.00 84.27 39 ARG B O 1
ATOM 2658 N N . ALA B 1 40 ? 7.734 -48.026 -0.139 1.00 83.21 40 ALA B N 1
ATOM 2659 C CA . ALA B 1 40 ? 9.018 -47.987 0.536 1.00 81.05 40 ALA B CA 1
ATOM 2660 C C . ALA B 1 40 ? 8.900 -48.058 2.043 1.00 79.70 40 ALA B C 1
ATOM 2661 O O . ALA B 1 40 ? 8.273 -47.193 2.649 1.00 79.91 40 ALA B O 1
ATOM 2662 N N . PRO B 1 41 ? 9.496 -49.082 2.678 1.00 78.09 41 PRO B N 1
ATOM 2663 C CA . PRO B 1 41 ? 9.450 -49.257 4.131 1.00 76.66 41 PRO B CA 1
ATOM 2664 C C . PRO B 1 41 ? 10.355 -48.283 4.860 1.00 76.25 41 PRO B C 1
ATOM 2665 O O . PRO B 1 41 ? 10.710 -47.235 4.327 1.00 76.60 41 PRO B O 1
ATOM 2669 N N . THR B 1 42 ? 10.727 -48.630 6.086 1.00 75.98 42 THR B N 1
ATOM 2670 C CA . THR B 1 42 ? 11.597 -47.770 6.882 1.00 75.64 42 THR B CA 1
ATOM 2671 C C . THR B 1 42 ? 12.480 -48.584 7.834 1.00 75.33 42 THR B C 1
ATOM 2672 O O . THR B 1 42 ? 12.035 -49.577 8.411 1.00 76.08 42 THR B O 1
ATOM 2676 N N . CYS B 1 43 ? 13.733 -48.162 7.981 1.00 74.85 43 CYS B N 1
ATOM 2677 C CA . CYS B 1 43 ? 14.686 -48.841 8.855 1.00 74.42 43 CYS B CA 1
ATOM 2678 C C . CYS B 1 43 ? 15.202 -47.929 9.955 1.00 74.00 43 CYS B C 1
ATOM 2679 O O . CYS B 1 43 ? 14.823 -46.760 10.054 1.00 74.68 43 CYS B O 1
ATOM 2682 N N . SER B 1 44 ? 16.085 -48.486 10.773 1.00 72.81 44 SER B N 1
ATOM 2683 C CA . SER B 1 44 ? 16.690 -47.755 11.864 1.00 71.16 44 SER B CA 1
ATOM 2684 C C . SER B 1 44 ? 18.098 -48.304 12.074 1.00 70.51 44 SER B C 1
ATOM 2685 O O . SER B 1 44 ? 18.331 -49.092 12.991 1.00 71.60 44 SER B O 1
ATOM 2687 N N . LEU B 1 45 ? 19.024 -47.890 11.210 1.00 68.46 45 LEU B N 1
ATOM 2688 C CA . LEU B 1 45 ? 20.419 -48.325 11.280 1.00 66.72 45 LEU B CA 1
ATOM 2689 C C . LEU B 1 45 ? 21.157 -47.661 12.445 1.00 65.42 45 LEU B C 1
ATOM 2690 O O . LEU B 1 45 ? 20.755 -46.608 12.930 1.00 66.43 45 LEU B O 1
ATOM 2695 N N . ASP B 1 46 ? 22.242 -48.280 12.892 1.00 63.74 46 ASP B N 1
ATOM 2696 C CA . ASP B 1 46 ? 23.021 -47.723 13.987 1.00 63.20 46 ASP B CA 1
ATOM 2697 C C . ASP B 1 46 ? 24.224 -46.987 13.411 1.00 63.28 46 ASP B C 1
ATOM 2698 O O . ASP B 1 46 ? 25.254 -47.595 13.119 1.00 62.82 46 ASP B O 1
ATOM 2703 N N . GLY B 1 47 ? 24.075 -45.672 13.259 1.00 62.62 47 GLY B N 1
ATOM 2704 C CA . GLY B 1 47 ? 25.114 -44.820 12.702 1.00 61.32 47 GLY B CA 1
ATOM 2705 C C . GLY B 1 47 ? 26.555 -45.064 13.112 1.00 61.46 47 GLY B C 1
ATOM 2706 O O . GLY B 1 47 ? 27.468 -44.734 12.359 1.00 62.27 47 GLY B O 1
ATOM 2707 N N . ALA B 1 48 ? 26.781 -45.638 14.288 1.00 61.07 48 ALA B N 1
ATOM 2708 C CA . ALA B 1 48 ? 28.147 -45.879 14.738 1.00 60.64 48 ALA B CA 1
ATOM 2709 C C . ALA B 1 48 ? 28.769 -47.191 14.251 1.00 60.39 48 ALA B C 1
ATOM 2710 O O . ALA B 1 48 ? 29.979 -47.379 14.373 1.00 61.73 48 ALA B O 1
ATOM 2712 N N . LEU B 1 49 ? 27.957 -48.088 13.694 1.00 59.65 49 LEU B N 1
ATOM 2713 C CA . LEU B 1 49 ? 28.455 -49.380 13.204 1.00 58.07 49 LEU B CA 1
ATOM 2714 C C . LEU B 1 49 ? 28.503 -49.451 11.676 1.00 57.76 49 LEU B C 1
ATOM 2715 O O . LEU B 1 49 ? 27.617 -48.936 10.989 1.00 58.19 49 LEU B O 1
ATOM 2720 N N . PRO B 1 50 ? 29.539 -50.105 11.124 1.00 57.42 50 PRO B N 1
ATOM 2721 C CA . PRO B 1 50 ? 29.662 -50.221 9.666 1.00 56.47 50 PRO B CA 1
ATOM 2722 C C . PRO B 1 50 ? 28.383 -50.726 9.006 1.00 55.71 50 PRO B C 1
ATOM 2723 O O . PRO B 1 50 ? 27.779 -51.701 9.455 1.00 55.91 50 PRO B O 1
ATOM 2727 N N . LEU B 1 51 ? 27.980 -50.046 7.940 1.00 54.36 51 LEU B N 1
ATOM 2728 C CA . LEU B 1 51 ? 26.777 -50.393 7.200 1.00 53.56 51 LEU B CA 1
ATOM 2729 C C . LEU B 1 51 ? 26.778 -51.829 6.711 1.00 53.02 51 LEU B C 1
ATOM 2730 O O . LEU B 1 51 ? 25.720 -52.432 6.538 1.00 53.99 51 LEU B O 1
ATOM 2735 N N . GLY B 1 52 ? 27.966 -52.373 6.484 1.00 51.83 52 GLY B N 1
ATOM 2736 C CA . GLY B 1 52 ? 28.069 -53.740 6.010 1.00 50.11 52 GLY B CA 1
ATOM 2737 C C . GLY B 1 52 ? 27.439 -54.744 6.956 1.00 48.61 52 GLY B C 1
ATOM 2738 O O . GLY B 1 52 ? 26.893 -55.752 6.524 1.00 47.74 52 GLY B O 1
ATOM 2739 N N . ALA B 1 53 ? 27.515 -54.472 8.252 1.00 47.48 53 ALA B N 1
ATOM 2740 C CA . ALA B 1 53 ? 26.939 -55.370 9.241 1.00 47.91 53 ALA B CA 1
ATOM 2741 C C . ALA B 1 53 ? 25.451 -55.088 9.425 1.00 48.85 53 ALA B C 1
ATOM 2742 O O . ALA B 1 53 ? 24.782 -55.765 10.209 1.00 50.20 53 ALA B O 1
ATOM 2744 N N . GLN B 1 54 ? 24.933 -54.103 8.692 1.00 48.15 54 GLN B N 1
ATOM 2745 C CA . GLN B 1 54 ? 23.530 -53.727 8.811 1.00 45.70 54 GLN B CA 1
ATOM 2746 C C . GLN B 1 54 ? 22.730 -53.824 7.526 1.00 45.18 54 GLN B C 1
ATOM 2747 O O . GLN B 1 54 ? 21.506 -53.756 7.559 1.00 43.91 54 GLN B O 1
ATOM 2753 N N . ILE B 1 55 ? 23.417 -53.975 6.395 1.00 45.35 55 ILE B N 1
ATOM 2754 C CA . ILE B 1 55 ? 22.741 -54.096 5.106 1.00 44.36 55 ILE B CA 1
ATOM 2755 C C . ILE B 1 55 ? 21.889 -55.360 5.024 1.00 43.78 55 ILE B C 1
ATOM 2756 O O . ILE B 1 55 ? 20.869 -55.373 4.342 1.00 43.99 55 ILE B O 1
ATOM 2761 N N . PRO B 1 56 ? 22.303 -56.447 5.705 1.00 43.59 56 PRO B N 1
ATOM 2762 C CA . PRO B 1 56 ? 21.505 -57.676 5.649 1.00 42.68 56 PRO B CA 1
ATOM 2763 C C . PRO B 1 56 ? 20.053 -57.421 6.040 1.00 41.13 56 PRO B C 1
ATOM 2764 O O . PRO B 1 56 ? 19.133 -57.985 5.452 1.00 39.47 56 PRO B O 1
ATOM 2768 N N . ALA B 1 57 ? 19.856 -56.562 7.034 1.00 41.00 57 ALA B N 1
ATOM 2769 C CA . ALA B 1 57 ? 18.515 -56.222 7.488 1.00 40.55 57 ALA B CA 1
ATOM 2770 C C . ALA B 1 57 ? 17.773 -55.551 6.341 1.00 41.00 57 ALA B C 1
ATOM 2771 O O . ALA B 1 57 ? 16.672 -55.972 5.978 1.00 41.65 57 ALA B O 1
ATOM 2773 N N . VAL B 1 58 ? 18.379 -54.510 5.769 1.00 40.70 58 VAL B N 1
ATOM 2774 C CA . VAL B 1 58 ? 17.764 -53.791 4.654 1.00 39.78 58 VAL B CA 1
ATOM 2775 C C . VAL B 1 58 ? 17.406 -54.772 3.555 1.00 39.83 58 VAL B C 1
ATOM 2776 O O . VAL B 1 58 ? 16.257 -54.841 3.131 1.00 40.35 58 VAL B O 1
ATOM 2780 N N . HIS B 1 59 ? 18.403 -55.521 3.096 1.00 40.29 59 HIS B N 1
ATOM 2781 C CA . HIS B 1 59 ? 18.218 -56.528 2.054 1.00 43.11 59 HIS B CA 1
ATOM 2782 C C . HIS B 1 59 ? 17.020 -57.412 2.407 1.00 44.07 59 HIS B C 1
ATOM 2783 O O . HIS B 1 59 ? 16.128 -57.656 1.581 1.00 45.04 59 HIS B O 1
ATOM 2790 N N . ARG B 1 60 ? 17.015 -57.872 3.656 1.00 43.62 60 ARG B N 1
ATOM 2791 C CA . ARG B 1 60 ? 15.985 -58.751 4.187 1.00 41.98 60 ARG B CA 1
ATOM 2792 C C . ARG B 1 60 ? 14.642 -58.043 4.250 1.00 42.67 60 ARG B C 1
ATOM 2793 O O . ARG B 1 60 ? 13.615 -58.608 3.872 1.00 42.28 60 ARG B O 1
ATOM 2801 N N . LEU B 1 61 ? 14.659 -56.802 4.730 1.00 43.82 61 LEU B N 1
ATOM 2802 C CA . LEU B 1 61 ? 13.451 -55.987 4.850 1.00 45.95 61 LEU B CA 1
ATOM 2803 C C . LEU B 1 61 ? 12.743 -55.698 3.523 1.00 48.51 61 LEU B C 1
ATOM 2804 O O . LEU B 1 61 ? 11.530 -55.482 3.501 1.00 49.95 61 LEU B O 1
ATOM 2809 N N . LEU B 1 62 ? 13.494 -55.685 2.424 1.00 50.25 62 LEU B N 1
ATOM 2810 C CA . LEU B 1 62 ? 12.922 -55.432 1.101 1.00 51.94 62 LEU B CA 1
ATOM 2811 C C . LEU B 1 62 ? 12.814 -56.721 0.288 1.00 53.43 62 LEU B C 1
ATOM 2812 O O . LEU B 1 62 ? 12.514 -56.680 -0.903 1.00 54.76 62 LEU B O 1
ATOM 2817 N N . GLY B 1 63 ? 13.062 -57.863 0.920 1.00 54.53 63 GLY B N 1
ATOM 2818 C CA . GLY B 1 63 ? 12.985 -59.120 0.197 1.00 57.25 63 GLY B CA 1
ATOM 2819 C C . GLY B 1 63 ? 13.631 -58.961 -1.163 1.00 59.70 63 GLY B C 1
ATOM 2820 O O . GLY B 1 63 ? 13.196 -59.563 -2.147 1.00 59.86 63 GLY B O 1
ATOM 2821 N N . ALA B 1 64 ? 14.677 -58.134 -1.201 1.00 62.07 64 ALA B N 1
ATOM 2822 C CA . ALA B 1 64 ? 15.425 -57.833 -2.422 1.00 63.44 64 ALA B CA 1
ATOM 2823 C C . ALA B 1 64 ? 15.894 -59.075 -3.176 1.00 64.62 64 ALA B C 1
ATOM 2824 O O . ALA B 1 64 ? 16.576 -59.939 -2.615 1.00 65.72 64 ALA B O 1
ATOM 2826 N N . PRO B 1 65 ? 15.527 -59.177 -4.464 1.00 65.19 65 PRO B N 1
ATOM 2827 C CA . PRO B 1 65 ? 15.906 -60.315 -5.309 1.00 65.27 65 PRO B CA 1
ATOM 2828 C C . PRO B 1 65 ? 17.316 -60.153 -5.872 1.00 64.07 65 PRO B C 1
ATOM 2829 O O . PRO B 1 65 ? 17.619 -60.626 -6.965 1.00 65.08 65 PRO B O 1
ATOM 2833 N N . LEU B 1 66 ? 18.171 -59.489 -5.107 1.00 62.26 66 LEU B N 1
ATOM 2834 C CA . LEU B 1 66 ? 19.543 -59.243 -5.516 1.00 60.69 66 LEU B CA 1
ATOM 2835 C C . LEU B 1 66 ? 20.520 -59.899 -4.546 1.00 59.72 66 LEU B C 1
ATOM 2836 O O . LEU B 1 66 ? 20.341 -59.810 -3.332 1.00 59.44 66 LEU B O 1
ATOM 2841 N N . LYS B 1 67 ? 21.547 -60.556 -5.082 1.00 58.27 67 LYS B N 1
ATOM 2842 C CA . LYS B 1 67 ? 22.557 -61.204 -4.251 1.00 57.37 67 LY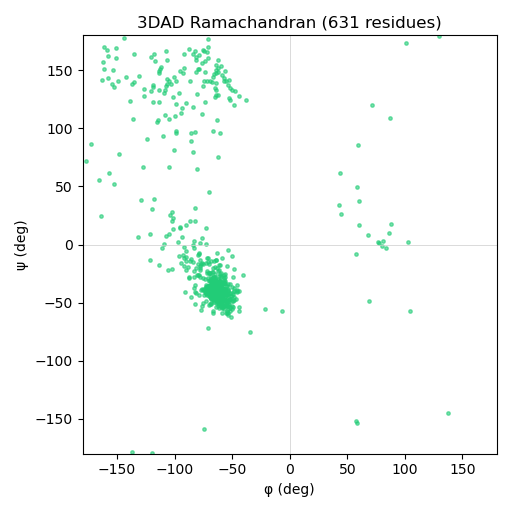S B CA 1
ATOM 2843 C C . LYS B 1 67 ? 23.176 -60.170 -3.313 1.00 57.23 67 LYS B C 1
ATOM 2844 O O . LYS B 1 67 ? 23.415 -59.031 -3.703 1.00 57.27 67 LYS B O 1
ATOM 2846 N N . LEU B 1 68 ? 23.433 -60.578 -2.075 1.00 57.70 68 LEU B N 1
ATOM 2847 C CA . LEU B 1 68 ? 23.997 -59.699 -1.055 1.00 57.22 68 LEU B CA 1
ATOM 2848 C C . LEU B 1 68 ? 25.409 -59.226 -1.372 1.00 57.09 68 LEU B C 1
ATOM 2849 O O . LEU B 1 68 ? 25.724 -58.048 -1.231 1.00 57.33 68 LEU B O 1
ATOM 2854 N N . GLU B 1 69 ? 26.261 -60.154 -1.788 1.00 57.38 69 GLU B N 1
ATOM 2855 C CA . GLU B 1 69 ? 27.643 -59.832 -2.111 1.00 57.44 69 GLU B CA 1
ATOM 2856 C C . GLU B 1 69 ? 27.718 -58.744 -3.177 1.00 56.06 69 GLU B C 1
ATOM 2857 O O . GLU B 1 69 ? 28.698 -58.010 -3.248 1.00 56.29 69 GLU B O 1
ATOM 2863 N N . ASP B 1 70 ? 26.675 -58.637 -3.996 1.00 54.68 70 ASP B N 1
ATOM 2864 C CA . ASP B 1 70 ? 26.635 -57.641 -5.067 1.00 54.77 70 ASP B CA 1
ATOM 2865 C C . ASP B 1 70 ? 25.869 -56.371 -4.694 1.00 54.81 70 ASP B C 1
ATOM 2866 O O . ASP B 1 70 ? 25.719 -55.475 -5.515 1.00 54.13 70 ASP B O 1
ATOM 2871 N N . SER B 1 71 ? 25.380 -56.293 -3.465 1.00 55.68 71 SER B N 1
ATOM 2872 C CA . SER B 1 71 ? 24.603 -55.137 -3.044 1.00 55.72 71 SER B CA 1
ATOM 2873 C C . SER B 1 71 ? 25.439 -53.924 -2.698 1.00 55.67 71 SER B C 1
ATOM 2874 O O . SER B 1 71 ? 26.639 -54.025 -2.474 1.00 55.29 71 SER B O 1
ATOM 2877 N N . ALA B 1 72 ? 24.773 -52.775 -2.653 1.00 56.94 72 ALA B N 1
ATOM 2878 C CA . ALA B 1 72 ? 25.406 -51.509 -2.328 1.00 58.15 72 ALA B CA 1
ATOM 2879 C C . ALA B 1 72 ? 24.333 -50.511 -1.913 1.00 59.50 72 ALA B C 1
ATOM 2880 O O . ALA B 1 72 ? 23.187 -50.608 -2.354 1.00 58.82 72 ALA B O 1
ATOM 2882 N N . LEU B 1 73 ? 24.707 -49.562 -1.059 1.00 61.18 73 LEU B N 1
ATOM 2883 C CA . LEU B 1 73 ? 23.778 -48.536 -0.599 1.00 63.65 73 LEU B CA 1
ATOM 2884 C C . LEU B 1 73 ? 24.053 -47.217 -1.310 1.00 65.32 73 LEU B C 1
ATOM 2885 O O . LEU B 1 73 ? 25.208 -46.832 -1.500 1.00 66.03 73 LEU B O 1
ATOM 2890 N N . GLN B 1 74 ? 22.986 -46.530 -1.703 1.00 66.75 74 GLN B N 1
ATOM 2891 C CA . GLN B 1 74 ? 23.112 -45.249 -2.387 1.00 68.06 74 GLN B CA 1
ATOM 2892 C C . GLN B 1 74 ? 22.070 -44.265 -1.875 1.00 69.32 74 GLN B C 1
ATOM 2893 O O . GLN B 1 74 ? 20.872 -44.550 -1.915 1.00 69.88 74 GLN B O 1
ATOM 2899 N N . VAL B 1 75 ? 22.529 -43.112 -1.394 1.00 71.10 75 VAL B N 1
ATOM 2900 C CA . VAL B 1 75 ? 21.632 -42.075 -0.882 1.00 73.31 75 VAL B CA 1
ATOM 2901 C C . VAL B 1 75 ? 20.716 -41.571 -2.009 1.00 74.39 75 VAL B C 1
ATOM 2902 O O . VAL B 1 75 ? 21.038 -41.729 -3.189 1.00 74.52 75 VAL B O 1
ATOM 2906 N N . SER B 1 76 ? 19.582 -40.968 -1.647 1.00 75.40 76 SER B N 1
ATOM 2907 C CA . SER B 1 76 ? 18.615 -40.479 -2.637 1.00 76.49 76 SER B CA 1
ATOM 2908 C C . SER B 1 76 ? 18.972 -39.169 -3.338 1.00 77.33 76 SER B C 1
ATOM 2909 O O . SER B 1 76 ? 19.008 -39.106 -4.571 1.00 78.42 76 SER B O 1
ATOM 2912 N N . PRO B 1 77 ? 19.216 -38.097 -2.571 1.00 76.94 77 PRO B N 1
ATOM 2913 C CA . PRO B 1 77 ? 19.561 -36.842 -3.245 1.00 76.02 77 PRO B CA 1
ATOM 2914 C C . PRO B 1 77 ? 20.961 -36.903 -3.866 1.00 74.74 77 PRO B C 1
ATOM 2915 O O . PRO B 1 77 ? 21.113 -36.999 -5.090 1.00 73.86 77 PRO B O 1
ATOM 2919 N N . SER B 1 78 ? 21.973 -36.870 -3.004 1.00 73.25 78 SER B N 1
ATOM 2920 C CA . SER B 1 78 ? 23.375 -36.904 -3.413 1.00 71.52 78 SER B CA 1
ATOM 2921 C C . SER B 1 78 ? 23.785 -37.985 -4.414 1.00 69.60 78 SER B C 1
ATOM 2922 O O . SER B 1 78 ? 24.740 -37.790 -5.174 1.00 69.81 78 SER B O 1
ATOM 2925 N N . GLY B 1 79 ? 23.078 -39.114 -4.422 1.00 66.84 79 GLY B N 1
ATOM 2926 C CA . GLY B 1 79 ? 23.431 -40.194 -5.333 1.00 63.29 79 GLY B CA 1
ATOM 2927 C C . GLY B 1 79 ? 24.768 -40.783 -4.914 1.00 61.10 79 GLY B C 1
ATOM 2928 O O . GLY B 1 79 ? 25.363 -41.607 -5.605 1.00 59.74 79 GLY B O 1
ATOM 2929 N N . TYR B 1 80 ? 25.231 -40.335 -3.755 1.00 59.65 80 TYR B N 1
ATOM 2930 C CA . TYR B 1 80 ? 26.490 -40.757 -3.164 1.00 59.51 80 TYR B CA 1
ATOM 2931 C C . TYR B 1 80 ? 26.440 -42.220 -2.736 1.00 60.86 80 TYR B C 1
ATOM 2932 O O . TYR B 1 80 ? 25.424 -42.684 -2.208 1.00 62.06 80 TYR B O 1
ATOM 2941 N N . TYR B 1 81 ? 27.534 -42.943 -2.974 1.00 60.11 81 TYR B N 1
ATOM 2942 C CA . TYR B 1 81 ? 27.634 -44.355 -2.604 1.00 59.17 81 TYR B CA 1
ATOM 2943 C C . TYR B 1 81 ? 28.417 -44.506 -1.305 1.00 60.25 81 TYR B C 1
ATOM 2944 O O . TYR B 1 81 ? 29.630 -44.291 -1.272 1.00 61.20 81 TYR B O 1
ATOM 2953 N N . LEU B 1 82 ? 27.720 -44.894 -0.242 1.00 60.77 82 LEU B N 1
ATOM 2954 C CA . LEU B 1 82 ? 28.324 -45.067 1.077 1.00 60.24 82 LEU B CA 1
ATOM 2955 C C . LEU B 1 82 ? 29.361 -46.186 1.101 1.00 60.31 82 LEU B C 1
ATOM 2956 O O . LEU B 1 82 ? 29.246 -47.173 0.371 1.00 58.89 82 LEU B O 1
ATOM 2961 N N . ASP B 1 83 ? 30.380 -46.023 1.936 1.00 60.76 83 ASP B N 1
ATOM 2962 C CA . ASP B 1 83 ? 31.402 -47.053 2.070 1.00 62.09 83 ASP B CA 1
ATOM 2963 C C . ASP B 1 83 ? 30.866 -48.030 3.105 1.00 61.40 83 ASP B C 1
ATOM 2964 O O . ASP B 1 83 ? 31.016 -47.813 4.306 1.00 60.94 83 ASP B O 1
ATOM 2969 N N . THR B 1 84 ? 30.238 -49.100 2.632 1.00 61.22 84 THR B N 1
ATOM 2970 C CA . THR B 1 84 ? 29.651 -50.108 3.510 1.00 61.06 84 THR B CA 1
ATOM 2971 C C . THR B 1 84 ? 30.646 -50.654 4.521 1.00 61.15 84 THR B C 1
ATOM 2972 O O . THR B 1 84 ? 30.286 -51.446 5.384 1.00 61.21 84 THR B O 1
ATOM 2976 N N . GLU B 1 85 ? 31.896 -50.231 4.407 1.00 61.51 85 GLU B N 1
ATOM 2977 C CA . GLU B 1 85 ? 32.943 -50.690 5.307 1.00 62.37 85 GLU B CA 1
ATOM 2978 C C . GLU B 1 85 ? 33.006 -49.816 6.563 1.00 61.48 85 GLU B C 1
ATOM 2979 O O . GLU B 1 85 ? 33.395 -50.276 7.641 1.00 61.52 85 GLU B O 1
ATOM 2985 N N . LEU B 1 86 ? 32.611 -48.557 6.421 1.00 60.02 86 LEU B N 1
ATOM 2986 C CA . LEU B 1 86 ? 32.644 -47.624 7.534 1.00 60.12 86 LEU B CA 1
ATOM 2987 C C . LEU B 1 86 ? 31.261 -47.312 8.075 1.00 61.12 86 LEU B C 1
ATOM 2988 O O . LEU B 1 86 ? 30.254 -47.484 7.388 1.00 60.19 86 LEU B O 1
ATOM 2993 N N . SER B 1 87 ? 31.224 -46.848 9.319 1.00 62.18 87 SER B N 1
ATOM 2994 C CA . SER B 1 87 ? 29.974 -46.469 9.960 1.00 63.43 87 SER B CA 1
ATOM 2995 C C . SER B 1 87 ? 29.503 -45.180 9.286 1.00 64.48 87 SER B C 1
ATOM 2996 O O . SER B 1 87 ? 30.195 -44.643 8.421 1.00 65.12 87 SER B O 1
ATOM 2999 N N . LEU B 1 88 ? 28.333 -44.685 9.670 1.00 65.42 88 LEU B N 1
ATOM 3000 C CA . LEU B 1 88 ? 27.817 -43.456 9.079 1.00 66.15 88 LEU B CA 1
ATOM 3001 C C . LEU B 1 88 ? 28.552 -42.229 9.611 1.00 67.99 88 LEU B C 1
ATOM 3002 O O . LEU B 1 88 ? 28.917 -41.334 8.850 1.00 68.57 88 LEU B O 1
ATOM 3007 N N . GLU B 1 89 ? 28.784 -42.193 10.917 1.00 69.72 89 GLU B N 1
ATOM 3008 C CA . GLU B 1 89 ? 29.476 -41.067 11.528 1.00 72.30 89 GLU B CA 1
ATOM 3009 C C . GLU B 1 89 ? 30.931 -40.951 11.047 1.00 72.91 89 GLU B C 1
ATOM 3010 O O . GLU B 1 89 ? 31.518 -39.864 11.061 1.00 73.26 89 GLU B O 1
ATOM 3016 N N . GLU B 1 90 ? 31.506 -42.071 10.616 1.00 73.00 90 GLU B N 1
ATOM 3017 C CA . GLU B 1 90 ? 32.883 -42.094 10.133 1.00 72.99 90 GLU B CA 1
ATOM 3018 C C . GLU B 1 90 ? 33.016 -41.504 8.731 1.00 72.80 90 GLU B C 1
ATOM 3019 O O . GLU B 1 90 ? 34.093 -41.537 8.137 1.00 72.50 90 GLU B O 1
ATOM 3025 N N . GLN B 1 91 ? 31.921 -40.964 8.206 1.00 72.07 91 GLN B N 1
ATOM 3026 C CA . GLN B 1 91 ? 31.929 -40.364 6.877 1.00 71.99 91 GLN B CA 1
ATOM 3027 C C . GLN B 1 91 ? 30.861 -39.278 6.774 1.00 72.40 91 GLN B C 1
ATOM 3028 O O . GLN B 1 91 ? 30.042 -39.281 5.855 1.00 72.14 91 GLN B O 1
ATOM 3034 N N . ARG B 1 92 ? 30.877 -38.345 7.723 1.00 73.00 92 ARG B N 1
ATOM 3035 C CA . ARG B 1 92 ? 29.903 -37.257 7.741 1.00 73.50 92 ARG B CA 1
ATOM 3036 C C . ARG B 1 92 ? 30.366 -36.077 6.881 1.00 73.87 92 ARG B C 1
ATOM 3037 O O . ARG B 1 92 ? 30.265 -36.104 5.650 1.00 74.22 92 ARG B O 1
ATOM 3039 N N . PRO B 1 108 ? 14.941 -39.424 5.981 1.00 67.48 108 PRO B N 1
ATOM 3040 C CA . PRO B 1 108 ? 15.716 -39.432 4.734 1.00 68.43 108 PRO B CA 1
ATOM 3041 C C . PRO B 1 108 ? 15.399 -40.602 3.804 1.00 68.91 108 PRO B C 1
ATOM 3042 O O . PRO B 1 108 ? 14.248 -41.048 3.729 1.00 69.83 108 PRO B O 1
ATOM 3046 N N . THR B 1 109 ? 16.419 -41.092 3.101 1.00 68.20 109 THR B N 1
ATOM 3047 C CA . THR B 1 109 ? 16.253 -42.205 2.165 1.00 67.23 109 THR B CA 1
ATOM 3048 C C . THR B 1 109 ? 17.562 -42.914 1.783 1.00 66.24 109 THR B C 1
ATOM 3049 O O . THR B 1 109 ? 18.654 -42.346 1.891 1.00 66.56 109 THR B O 1
ATOM 3053 N N . LEU B 1 110 ? 17.431 -44.165 1.340 1.00 63.61 110 LEU B N 1
ATOM 3054 C CA . LEU B 1 110 ? 18.564 -44.990 0.915 1.00 59.37 110 LEU B CA 1
ATOM 3055 C C . LEU B 1 110 ? 18.078 -46.004 -0.108 1.00 57.78 110 LEU B C 1
ATOM 3056 O O . LEU B 1 110 ? 17.033 -46.622 0.070 1.00 57.43 110 LEU B O 1
ATOM 3061 N N . ILE B 1 111 ? 18.838 -46.180 -1.181 1.00 56.90 111 ILE B N 1
ATOM 3062 C CA . ILE B 1 111 ? 18.451 -47.122 -2.219 1.00 55.98 111 ILE B CA 1
ATOM 3063 C C . ILE B 1 111 ? 19.416 -48.298 -2.306 1.00 55.64 111 ILE B C 1
ATOM 3064 O O . ILE B 1 111 ? 20.635 -48.114 -2.311 1.00 55.43 111 ILE B O 1
ATOM 3066 N N . LEU B 1 112 ? 18.862 -49.508 -2.369 1.00 53.91 112 LEU B N 1
ATOM 3067 C CA . LEU B 1 112 ? 19.674 -50.716 -2.473 1.00 51.93 112 LEU B CA 1
ATOM 3068 C C . LEU B 1 112 ? 19.754 -51.097 -3.945 1.00 51.48 112 LEU B C 1
ATOM 3069 O O . LEU B 1 112 ? 18.738 -51.171 -4.630 1.00 51.63 112 LEU B O 1
ATOM 3074 N N . ARG B 1 113 ? 20.965 -51.347 -4.425 1.00 51.19 113 ARG B N 1
ATOM 3075 C CA . ARG B 1 113 ? 21.163 -51.686 -5.825 1.00 50.07 113 ARG B CA 1
ATOM 3076 C C . ARG B 1 113 ? 22.511 -52.366 -6.022 1.00 49.14 113 ARG B C 1
ATOM 3077 O O . ARG B 1 113 ? 23.344 -52.380 -5.111 1.00 49.84 113 ARG B O 1
ATOM 3085 N N . THR B 1 114 ? 22.722 -52.916 -7.217 1.00 46.61 114 THR B N 1
ATOM 3086 C CA . THR B 1 114 ? 23.969 -53.591 -7.547 1.00 45.47 114 THR B CA 1
ATOM 3087 C C . THR B 1 114 ? 25.161 -52.644 -7.426 1.00 45.44 114 THR B C 1
ATOM 3088 O O . THR B 1 114 ? 25.019 -51.427 -7.565 1.00 44.75 114 THR B O 1
ATOM 3092 N N . GLN B 1 115 ? 26.337 -53.204 -7.166 1.00 44.85 115 GLN B N 1
ATOM 3093 C CA . GLN B 1 115 ? 27.537 -52.390 -7.014 1.00 44.26 115 GLN B CA 1
ATOM 3094 C C . GLN B 1 115 ? 28.079 -51.969 -8.363 1.00 42.71 115 GLN B C 1
ATOM 3095 O O . GLN B 1 115 ? 27.908 -52.667 -9.372 1.00 40.87 115 GLN B O 1
ATOM 3101 N N . LEU B 1 116 ? 28.737 -50.816 -8.363 1.00 41.37 116 LEU B N 1
ATOM 3102 C CA . LEU B 1 116 ? 29.334 -50.259 -9.563 1.00 39.73 116 LEU B CA 1
ATOM 3103 C C . LEU B 1 116 ? 30.190 -51.317 -10.248 1.00 39.82 116 LEU B C 1
ATOM 3104 O O . LEU B 1 116 ? 30.059 -51.560 -11.449 1.00 39.79 116 LEU B O 1
ATOM 3109 N N . SER B 1 117 ? 31.041 -51.974 -9.467 1.00 39.82 117 SER B N 1
ATOM 3110 C CA . SER B 1 117 ? 31.931 -52.997 -9.999 1.00 39.62 117 SER B CA 1
ATOM 3111 C C . SER B 1 117 ? 31.190 -54.131 -10.680 1.00 37.73 117 SER B C 1
ATOM 3112 O O . SER B 1 117 ? 31.516 -54.503 -11.804 1.00 37.99 117 SER B O 1
ATOM 3115 N N . VAL B 1 118 ? 30.194 -54.687 -10.004 1.00 37.10 118 VAL B N 1
ATOM 3116 C CA . VAL B 1 118 ? 29.449 -55.792 -10.586 1.00 37.07 118 VAL B CA 1
ATOM 3117 C C . VAL B 1 118 ? 28.786 -55.362 -11.892 1.00 36.59 118 VAL B C 1
ATOM 3118 O O . VAL B 1 118 ? 28.712 -56.137 -12.851 1.00 35.40 118 VAL B O 1
ATOM 3122 N N . ARG B 1 119 ? 28.306 -54.123 -11.930 1.00 36.89 119 ARG B N 1
ATOM 3123 C CA . ARG B 1 119 ? 27.670 -53.604 -13.140 1.00 38.37 119 ARG B CA 1
ATOM 3124 C C . ARG B 1 119 ? 28.689 -53.459 -14.270 1.00 38.51 119 ARG B C 1
ATOM 3125 O O . ARG B 1 119 ? 28.408 -53.772 -15.432 1.00 37.95 119 ARG B O 1
ATOM 3133 N N . VAL B 1 120 ? 29.880 -52.992 -13.920 1.00 38.82 120 VAL B N 1
ATOM 3134 C CA . VAL B 1 120 ? 30.931 -52.832 -14.907 1.00 38.98 120 VAL B CA 1
ATOM 3135 C C . VAL B 1 120 ? 31.347 -54.194 -15.464 1.00 39.53 120 VAL B C 1
ATOM 3136 O O . VAL B 1 120 ? 31.599 -54.339 -16.670 1.00 39.19 120 VAL B O 1
ATOM 3140 N N . ASN B 1 121 ? 31.415 -55.199 -14.593 1.00 39.81 121 ASN B N 1
ATOM 3141 C CA . ASN B 1 121 ? 31.793 -56.526 -15.048 1.00 39.91 121 ASN B CA 1
ATOM 3142 C C . ASN B 1 121 ? 30.811 -57.059 -16.074 1.00 39.85 121 ASN B C 1
ATOM 3143 O O . ASN B 1 121 ? 31.215 -57.725 -17.028 1.00 39.46 121 ASN B O 1
ATOM 3148 N N . ALA B 1 122 ? 29.527 -56.758 -15.893 1.00 38.91 122 ALA B N 1
ATOM 3149 C CA . ALA B 1 122 ? 28.508 -57.211 -16.840 1.00 39.71 122 ALA B CA 1
ATOM 3150 C C . ALA B 1 122 ? 28.732 -56.559 -18.202 1.00 40.73 122 ALA B C 1
ATOM 3151 O O . ALA B 1 122 ? 28.671 -57.220 -19.244 1.00 40.77 122 ALA B O 1
ATOM 3153 N N . ILE B 1 123 ? 28.980 -55.253 -18.190 1.00 40.59 123 ILE B N 1
ATOM 3154 C CA . ILE B 1 123 ? 29.225 -54.528 -19.430 1.00 41.52 123 ILE B CA 1
ATOM 3155 C C . ILE B 1 123 ? 30.359 -55.210 -20.200 1.00 42.42 123 ILE B C 1
ATOM 3156 O O . ILE B 1 123 ? 30.216 -55.553 -21.376 1.00 41.87 123 ILE B O 1
ATOM 3161 N N . LEU B 1 124 ? 31.483 -55.418 -19.522 1.00 42.56 124 LEU B N 1
ATOM 3162 C CA . LEU B 1 124 ? 32.632 -56.059 -20.144 1.00 42.79 124 LEU B CA 1
ATOM 3163 C C . LEU B 1 124 ? 32.295 -57.455 -20.656 1.00 43.65 124 LEU B C 1
ATOM 3164 O O . LEU B 1 124 ? 32.656 -57.827 -21.778 1.00 41.82 124 LEU B O 1
ATOM 3169 N N . GLU B 1 125 ? 31.603 -58.231 -19.832 1.00 44.88 125 GLU B N 1
ATOM 3170 C CA . GLU B 1 125 ? 31.220 -59.570 -20.230 1.00 46.28 125 GLU B CA 1
ATOM 3171 C C . GLU B 1 125 ? 30.396 -59.480 -21.510 1.00 45.32 125 GLU B C 1
ATOM 3172 O O . GLU B 1 125 ? 30.608 -60.242 -22.453 1.00 44.76 125 GLU B O 1
ATOM 3178 N N . LYS B 1 126 ? 29.463 -58.535 -21.548 1.00 45.41 126 LYS B N 1
ATOM 3179 C CA . LYS B 1 126 ? 28.608 -58.369 -22.718 1.00 45.69 126 LYS B CA 1
ATOM 3180 C C . LYS B 1 126 ? 29.388 -58.008 -23.978 1.00 44.87 126 LYS B C 1
ATOM 3181 O O . LYS B 1 126 ? 29.222 -58.641 -25.022 1.00 44.17 126 LYS B O 1
ATOM 3187 N N . LEU B 1 127 ? 30.240 -56.993 -23.880 1.00 44.62 127 LEU B N 1
ATOM 3188 C CA . LEU B 1 127 ? 31.023 -56.556 -25.035 1.00 45.01 127 LEU B CA 1
ATOM 3189 C C . LEU B 1 127 ? 31.982 -57.622 -25.564 1.00 44.88 127 LEU B C 1
ATOM 3190 O O . LEU B 1 127 ? 32.185 -57.734 -26.770 1.00 45.52 127 LEU B O 1
ATOM 3195 N N . TYR B 1 128 ? 32.559 -58.413 -24.666 1.00 45.47 128 TYR B N 1
ATOM 3196 C CA . TYR B 1 128 ? 33.495 -59.459 -25.072 1.00 45.64 128 TYR B CA 1
ATOM 3197 C C . TYR B 1 128 ? 32.843 -60.723 -25.625 1.00 45.97 128 TYR B C 1
ATOM 3198 O O . TYR B 1 128 ? 33.458 -61.437 -26.416 1.00 46.53 128 TYR B O 1
ATOM 3207 N N . SER B 1 129 ? 31.606 -60.998 -25.221 1.00 46.73 129 SER B N 1
ATOM 3208 C CA . SER B 1 129 ? 30.919 -62.216 -25.655 1.00 46.99 129 SER B CA 1
ATOM 3209 C C . SER B 1 129 ? 29.886 -62.064 -26.756 1.00 47.82 129 SER B C 1
ATOM 3210 O O . SER B 1 129 ? 29.539 -63.040 -27.422 1.00 48.48 129 SER B O 1
ATOM 3213 N N . SER B 1 130 ? 29.379 -60.852 -26.936 1.00 48.56 130 SER B N 1
ATOM 3214 C CA . SER B 1 130 ? 28.350 -60.602 -27.938 1.00 48.63 130 SER B CA 1
ATOM 3215 C C . SER B 1 130 ? 28.881 -60.409 -29.349 1.00 47.58 130 SER B C 1
ATOM 3216 O O . SER B 1 130 ? 30.078 -60.226 -29.557 1.00 47.97 130 SER B O 1
ATOM 3219 N N . SER B 1 131 ? 27.971 -60.451 -30.315 1.00 46.94 131 SER B N 1
ATOM 3220 C CA . SER B 1 131 ? 28.326 -60.260 -31.714 1.00 48.11 131 SER B CA 1
ATOM 3221 C C . SER B 1 131 ? 27.078 -59.851 -32.483 1.00 49.29 131 SER B C 1
ATOM 3222 O O . SER B 1 131 ? 25.963 -59.940 -31.964 1.00 50.39 131 SER B O 1
ATOM 3224 N N . GLY B 1 132 ? 27.271 -59.392 -33.715 1.00 50.79 132 GLY B N 1
ATOM 3225 C CA . GLY B 1 132 ? 26.147 -58.979 -34.539 1.00 51.99 132 GLY B CA 1
ATOM 3226 C C . GLY B 1 132 ? 25.288 -57.877 -33.933 1.00 53.10 132 GLY B C 1
ATOM 3227 O O . GLY B 1 132 ? 25.769 -57.069 -33.127 1.00 51.05 132 GLY B O 1
ATOM 3228 N N . PRO B 1 133 ? 23.999 -57.818 -34.313 1.00 53.81 133 PRO B N 1
ATOM 3229 C CA . PRO B 1 133 ? 23.067 -56.809 -33.805 1.00 53.82 133 PRO B CA 1
ATOM 3230 C C . PRO B 1 133 ? 23.175 -56.650 -32.296 1.00 53.60 133 PRO B C 1
ATOM 3231 O O . PRO B 1 133 ? 23.026 -55.546 -31.767 1.00 54.78 133 PRO B O 1
ATOM 3235 N N . GLU B 1 134 ? 23.437 -57.757 -31.610 1.00 52.52 134 GLU B N 1
ATOM 3236 C CA . GLU B 1 134 ? 23.571 -57.746 -30.162 1.00 51.77 134 GLU B CA 1
ATOM 3237 C C . GLU B 1 134 ? 24.721 -56.840 -29.723 1.00 50.25 134 GLU B C 1
ATOM 3238 O O . GLU B 1 134 ? 24.585 -56.066 -28.768 1.00 50.62 134 GLU B O 1
ATOM 3244 N N . LEU B 1 135 ? 25.855 -56.942 -30.412 1.00 47.39 135 LEU B N 1
ATOM 3245 C CA . LEU B 1 135 ? 27.015 -56.119 -30.076 1.00 45.41 135 LEU B CA 1
ATOM 3246 C C . LEU B 1 135 ? 26.725 -54.652 -30.376 1.00 44.44 135 LEU B C 1
ATOM 3247 O O . LEU B 1 135 ? 27.035 -53.770 -29.572 1.00 44.25 135 LEU B O 1
ATOM 3252 N N . ARG B 1 136 ? 26.118 -54.408 -31.534 1.00 43.33 136 ARG B N 1
ATOM 3253 C CA . ARG B 1 136 ? 25.776 -53.060 -31.960 1.00 43.52 136 ARG B CA 1
ATOM 3254 C C . ARG B 1 136 ? 24.907 -52.344 -30.941 1.00 42.13 136 ARG B C 1
ATOM 3255 O O . ARG B 1 136 ? 25.157 -51.180 -30.617 1.00 40.20 136 ARG B O 1
ATOM 3263 N N . ARG B 1 137 ? 23.896 -53.040 -30.429 1.00 40.45 137 ARG B N 1
ATOM 3264 C CA . ARG B 1 137 ? 22.996 -52.447 -29.449 1.00 40.32 137 ARG B CA 1
ATOM 3265 C C . ARG B 1 137 ? 23.750 -52.100 -28.175 1.00 38.87 137 ARG B C 1
ATOM 3266 O O . ARG B 1 137 ? 23.601 -51.006 -27.623 1.00 38.03 137 ARG B O 1
ATOM 3274 N N . SER B 1 138 ? 24.570 -53.034 -27.711 1.00 37.77 138 SER B N 1
ATOM 3275 C CA . SER B 1 138 ? 25.332 -52.814 -26.486 1.00 36.49 138 SER B CA 1
ATOM 3276 C C . SER B 1 138 ? 26.311 -51.662 -26.666 1.00 32.44 138 SER B C 1
ATOM 3277 O O . SER B 1 138 ? 26.434 -50.797 -25.803 1.00 29.91 138 SER B O 1
ATOM 3280 N N . LEU B 1 139 ? 27.014 -51.660 -27.792 1.00 31.70 139 LEU B N 1
ATOM 3281 C CA . LEU B 1 139 ? 27.966 -50.598 -28.074 1.00 30.30 139 LEU B CA 1
ATOM 3282 C C . LEU B 1 139 ? 27.221 -49.251 -28.073 1.00 29.95 139 LEU B C 1
ATOM 3283 O O . LEU B 1 139 ? 27.647 -48.282 -27.432 1.00 28.30 139 LEU B O 1
ATOM 3288 N N . PHE B 1 140 ? 26.083 -49.214 -28.764 1.00 30.20 140 PHE B N 1
ATOM 3289 C CA . PHE B 1 140 ? 25.277 -48.002 -28.852 1.00 29.49 140 PHE B CA 1
ATOM 3290 C C . PHE B 1 140 ? 24.844 -47.492 -27.487 1.00 29.79 140 PHE B C 1
ATOM 3291 O O . PHE B 1 140 ? 24.809 -46.285 -27.246 1.00 29.29 140 PHE B O 1
ATOM 3299 N N . SER B 1 141 ? 24.512 -48.415 -26.595 1.00 29.42 141 SER B N 1
ATOM 3300 C CA . SER B 1 141 ? 24.052 -48.065 -25.258 1.00 29.79 141 SER B CA 1
ATOM 3301 C C . SER B 1 141 ? 25.108 -47.490 -24.326 1.00 29.44 141 SER B C 1
ATOM 3302 O O . SER B 1 141 ? 24.786 -46.781 -23.372 1.00 28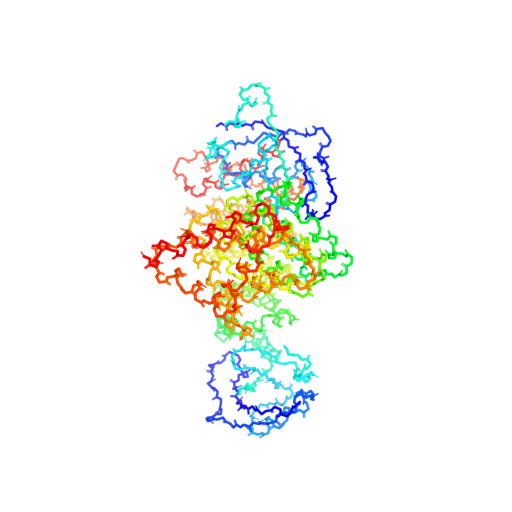.24 141 SER B O 1
ATOM 3305 N N . LEU B 1 142 ? 26.367 -47.808 -24.588 1.00 32.23 142 LEU B N 1
ATOM 3306 C CA . LEU B 1 142 ? 27.456 -47.332 -23.745 1.00 33.27 142 LEU B CA 1
ATOM 3307 C C . LEU B 1 142 ? 27.355 -45.852 -23.416 1.00 34.40 142 LEU B C 1
ATOM 3308 O O . LEU B 1 142 ? 27.495 -45.457 -22.258 1.00 35.40 142 LEU B O 1
ATOM 3313 N N . LYS B 1 143 ? 27.102 -45.026 -24.425 1.00 34.67 143 LYS B N 1
ATOM 3314 C CA . LYS B 1 143 ? 26.994 -43.595 -24.180 1.00 35.53 143 LYS B CA 1
ATOM 3315 C C . LYS B 1 143 ? 25.984 -43.336 -23.078 1.00 35.78 143 LYS B C 1
ATOM 3316 O O . LYS B 1 143 ? 26.320 -42.760 -22.047 1.00 35.89 143 LYS B O 1
ATOM 3322 N N . GLN B 1 144 ? 24.750 -43.783 -23.293 1.00 35.65 144 GLN B N 1
ATOM 3323 C CA . GLN B 1 144 ? 23.685 -43.593 -22.317 1.00 36.70 144 GLN B CA 1
ATOM 3324 C C . GLN B 1 144 ? 24.043 -44.155 -20.946 1.00 35.97 144 GLN B C 1
ATOM 3325 O O . GLN B 1 144 ? 23.785 -43.526 -19.922 1.00 34.83 144 GLN B O 1
ATOM 3331 N N . ILE B 1 145 ? 24.627 -45.345 -20.931 1.00 36.47 145 ILE B N 1
ATOM 3332 C CA . ILE B 1 145 ? 25.008 -45.996 -19.677 1.00 37.47 145 ILE B CA 1
ATOM 3333 C C . ILE B 1 145 ? 25.927 -45.127 -18.832 1.00 37.38 145 ILE B C 1
ATOM 3334 O O . ILE B 1 145 ? 25.711 -44.975 -17.637 1.00 36.19 145 ILE B O 1
ATOM 3339 N N . PHE B 1 146 ? 26.955 -44.566 -19.459 1.00 38.82 146 PHE B N 1
ATOM 3340 C CA . PHE B 1 146 ? 27.898 -43.706 -18.757 1.00 41.81 146 PHE B CA 1
ATOM 3341 C C . PHE B 1 146 ? 27.284 -42.337 -18.521 1.00 43.63 146 PHE B C 1
ATOM 3342 O O . PHE B 1 146 ? 27.769 -41.545 -17.713 1.00 44.47 146 PHE B O 1
ATOM 3350 N N . GLN B 1 147 ? 26.208 -42.066 -19.238 1.00 45.59 147 GLN B N 1
ATOM 3351 C CA . GLN B 1 147 ? 25.513 -40.797 -19.114 1.00 48.00 147 GLN B CA 1
ATOM 3352 C C . GLN B 1 147 ? 24.599 -40.868 -17.885 1.00 48.22 147 GLN B C 1
ATOM 3353 O O . GLN B 1 147 ? 24.525 -39.930 -17.096 1.00 47.23 147 GLN B O 1
ATOM 3359 N N . GLU B 1 148 ? 23.935 -42.007 -17.712 1.00 50.39 148 GLU B N 1
ATOM 3360 C CA . GLU B 1 148 ? 23.007 -42.198 -16.600 1.00 53.04 148 GLU B CA 1
ATOM 3361 C C . GLU B 1 148 ? 23.610 -42.608 -15.253 1.00 53.46 148 GLU B C 1
ATOM 3362 O O . GLU B 1 148 ? 22.879 -42.841 -14.294 1.00 53.99 148 GLU B O 1
ATOM 3368 N N . ASP B 1 149 ? 24.932 -42.698 -15.178 1.00 53.53 149 ASP B N 1
ATOM 3369 C CA . ASP B 1 149 ? 25.599 -43.038 -13.926 1.00 53.68 149 ASP B CA 1
ATOM 3370 C C . ASP B 1 149 ? 27.099 -42.891 -14.114 1.00 53.61 149 ASP B C 1
ATOM 3371 O O . ASP B 1 149 ? 27.792 -43.853 -14.435 1.00 52.49 149 ASP B O 1
ATOM 3376 N N . LYS B 1 150 ? 27.594 -41.676 -13.906 1.00 53.85 150 LYS B N 1
ATOM 3377 C CA . LYS B 1 150 ? 29.010 -41.395 -14.084 1.00 54.28 150 LYS B CA 1
ATOM 3378 C C . LYS B 1 150 ? 29.935 -42.178 -13.160 1.00 53.25 150 LYS B C 1
ATOM 3379 O O . LYS B 1 150 ? 31.114 -42.362 -13.467 1.00 52.75 150 LYS B O 1
ATOM 3385 N N . ASP B 1 151 ? 29.403 -42.650 -12.039 1.00 51.88 151 ASP B N 1
ATOM 3386 C CA . ASP B 1 151 ? 30.205 -43.409 -11.087 1.00 50.37 151 ASP B CA 1
ATOM 3387 C C . ASP B 1 151 ? 30.773 -44.692 -11.709 1.00 48.81 151 ASP B C 1
ATOM 3388 O O . ASP B 1 151 ? 31.718 -45.273 -11.187 1.00 47.81 151 ASP B O 1
ATOM 3393 N N . LEU B 1 152 ? 30.206 -45.122 -12.833 1.00 47.76 152 LEU B N 1
ATOM 3394 C CA . LEU B 1 152 ? 30.682 -46.325 -13.519 1.00 46.39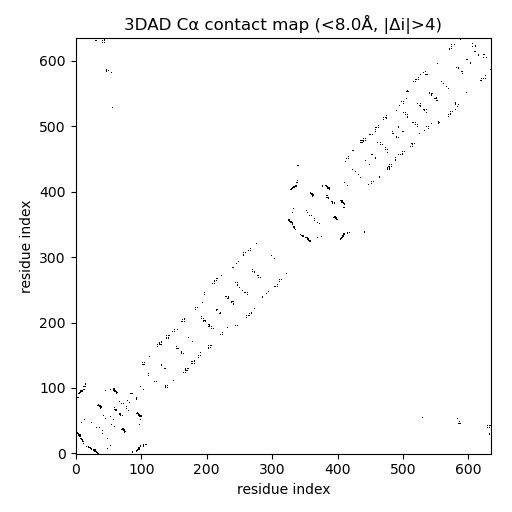 152 LEU B CA 1
ATOM 3395 C C . LEU B 1 152 ? 31.959 -46.075 -14.319 1.00 46.19 152 LEU B C 1
ATOM 3396 O O . LEU B 1 152 ? 32.604 -47.024 -14.756 1.00 45.95 152 LEU B O 1
ATOM 3401 N N . VAL B 1 153 ? 32.316 -44.808 -14.514 1.00 46.43 153 VAL B N 1
ATOM 3402 C CA . VAL B 1 153 ? 33.506 -44.460 -15.296 1.00 47.01 153 VAL B CA 1
ATOM 3403 C C . VAL B 1 153 ? 34.817 -44.880 -14.652 1.00 45.85 153 VAL B C 1
ATOM 3404 O O . VAL B 1 153 ? 35.588 -45.639 -15.240 1.00 44.82 153 VAL B O 1
ATOM 3408 N N . PRO B 1 154 ? 35.098 -44.390 -13.440 1.00 45.07 154 PRO B N 1
ATOM 3409 C CA . PRO B 1 154 ? 36.360 -44.799 -12.821 1.00 45.63 154 PRO B CA 1
ATOM 3410 C C . PRO B 1 154 ? 36.482 -46.321 -12.686 1.00 46.11 154 PRO B C 1
ATOM 3411 O O . PRO B 1 154 ? 37.572 -46.875 -12.804 1.00 47.18 154 PRO B O 1
ATOM 3415 N N . GLU B 1 155 ? 35.356 -46.996 -12.470 1.00 46.10 155 GLU B N 1
ATOM 3416 C CA . GLU B 1 155 ? 35.343 -48.454 -12.339 1.00 44.19 155 GLU B CA 1
ATOM 3417 C C . GLU B 1 155 ? 35.612 -49.107 -13.684 1.00 42.11 155 GLU B C 1
ATOM 3418 O O . GLU B 1 155 ? 36.322 -50.110 -13.782 1.00 41.56 155 GLU B O 1
ATOM 3424 N N . PHE B 1 156 ? 35.033 -48.526 -14.724 1.00 39.93 156 PHE B N 1
ATOM 3425 C CA . PHE B 1 156 ? 35.211 -49.029 -16.075 1.00 36.57 156 PHE B CA 1
ATOM 3426 C C . PHE B 1 156 ? 36.680 -48.877 -16.461 1.00 35.39 156 PHE B C 1
ATOM 3427 O O . PHE B 1 156 ? 37.256 -49.740 -17.127 1.00 35.84 156 PHE B O 1
ATOM 3435 N N . VAL B 1 157 ? 37.270 -47.768 -16.033 1.00 34.37 157 VAL B N 1
ATOM 3436 C CA . VAL B 1 157 ? 38.668 -47.458 -16.302 1.00 35.17 157 VAL B CA 1
ATOM 3437 C C . VAL B 1 157 ? 39.586 -48.391 -15.504 1.00 37.12 157 VAL B C 1
ATOM 3438 O O . VAL B 1 157 ? 40.485 -49.022 -16.060 1.00 34.37 157 VAL B O 1
ATOM 3442 N N . HIS B 1 158 ? 39.339 -48.454 -14.195 1.00 40.61 158 HIS B N 1
ATOM 3443 C CA . HIS B 1 158 ? 40.101 -49.279 -13.252 1.00 42.48 158 HIS B CA 1
ATOM 3444 C C . HIS B 1 158 ? 39.996 -50.758 -13.613 1.00 42.03 158 HIS B C 1
ATOM 3445 O O . HIS B 1 158 ? 40.878 -51.543 -13.274 1.00 43.84 158 HIS B O 1
ATOM 3452 N N . SER B 1 159 ? 38.916 -51.127 -14.302 1.00 41.15 159 SER B N 1
ATOM 3453 C CA . SER B 1 159 ? 38.695 -52.513 -14.711 1.00 40.79 159 SER B CA 1
ATOM 3454 C C . SER B 1 159 ? 39.174 -52.747 -16.119 1.00 40.66 159 SER B C 1
ATOM 3455 O O . SER B 1 159 ? 38.817 -53.742 -16.750 1.00 39.76 159 SER B O 1
ATOM 3458 N N . GLU B 1 160 ? 39.969 -51.808 -16.617 1.00 42.62 160 GLU B N 1
ATOM 3459 C CA . GLU B 1 160 ? 40.543 -51.908 -17.954 1.00 42.87 160 GLU B CA 1
ATOM 3460 C C . GLU B 1 160 ? 39.490 -52.024 -19.051 1.00 40.78 160 GLU B C 1
ATOM 3461 O O . GLU B 1 160 ? 39.571 -52.894 -19.915 1.00 40.77 160 GLU B O 1
ATOM 3467 N N . GLY B 1 161 ? 38.501 -51.139 -19.015 1.00 38.68 161 GLY B N 1
ATOM 3468 C CA . GLY B 1 161 ? 37.463 -51.174 -20.026 1.00 36.71 161 GLY B CA 1
ATOM 3469 C C . GLY B 1 161 ? 37.921 -50.569 -21.343 1.00 35.58 161 GLY B C 1
ATOM 3470 O O . GLY B 1 161 ? 37.426 -50.947 -22.409 1.00 35.82 161 GLY B O 1
ATOM 3471 N N . LEU B 1 162 ? 38.870 -49.637 -21.282 1.00 32.31 162 LEU B N 1
ATOM 3472 C CA . LEU B 1 162 ? 39.360 -48.997 -22.498 1.00 31.76 162 LEU B CA 1
ATOM 3473 C C . LEU B 1 162 ? 39.998 -50.022 -23.421 1.00 31.10 162 LEU B C 1
ATOM 3474 O O . LEU B 1 162 ? 39.913 -49.897 -24.641 1.00 30.08 162 LEU B O 1
ATOM 3479 N N . SER B 1 163 ? 40.619 -51.048 -22.845 1.00 31.11 163 SER B N 1
ATOM 3480 C CA . SER B 1 163 ? 41.256 -52.077 -23.661 1.00 33.12 163 SER B CA 1
ATOM 3481 C C . SER B 1 163 ? 40.166 -52.862 -24.357 1.00 32.89 163 SER B C 1
ATOM 3482 O O . SER B 1 163 ? 40.303 -53.279 -25.506 1.00 33.87 163 SER B O 1
ATOM 3485 N N . CYS B 1 164 ? 39.070 -53.050 -23.645 1.00 33.68 164 CYS B N 1
ATOM 3486 C CA . CYS B 1 164 ? 37.931 -53.759 -24.184 1.00 33.13 164 CYS B CA 1
ATOM 3487 C C . CYS B 1 164 ? 37.388 -52.980 -25.375 1.00 31.97 164 CYS B C 1
ATOM 3488 O O . CYS B 1 164 ? 37.154 -53.536 -26.448 1.00 31.83 164 CYS B O 1
ATOM 3491 N N . LEU B 1 165 ? 37.193 -51.682 -25.187 1.00 32.31 165 LEU B N 1
ATOM 3492 C CA . LEU B 1 165 ? 36.659 -50.856 -26.266 1.00 33.65 165 LEU B CA 1
ATOM 3493 C C . LEU B 1 165 ? 37.509 -50.963 -27.522 1.00 32.72 165 LEU B C 1
ATOM 3494 O O . LEU B 1 165 ? 36.975 -51.024 -28.631 1.00 31.79 165 LEU B O 1
ATOM 3499 N N . ILE B 1 166 ? 38.826 -51.016 -27.351 1.00 34.19 166 ILE B N 1
ATOM 3500 C CA . ILE B 1 166 ? 39.719 -51.128 -28.500 1.00 36.61 166 ILE B CA 1
ATOM 3501 C C . ILE B 1 166 ? 39.793 -52.554 -29.059 1.00 37.90 166 ILE B C 1
ATOM 3502 O O . ILE B 1 166 ? 39.757 -52.751 -30.277 1.00 38.45 166 ILE B O 1
ATOM 3507 N N . ARG B 1 167 ? 39.897 -53.551 -28.187 1.00 38.51 167 ARG B N 1
ATOM 3508 C CA . ARG B 1 167 ? 39.956 -54.922 -28.679 1.00 41.95 167 ARG B CA 1
ATOM 3509 C C . ARG B 1 167 ? 38.681 -55.232 -29.463 1.00 43.05 167 ARG B C 1
ATOM 3510 O O . ARG B 1 167 ? 38.666 -56.097 -30.339 1.00 43.41 167 ARG B O 1
ATOM 3518 N N . VAL B 1 168 ? 37.614 -54.504 -29.149 1.00 43.65 168 VAL B N 1
ATOM 3519 C CA . VAL B 1 168 ? 36.332 -54.684 -29.816 1.00 43.50 168 VAL B CA 1
ATOM 3520 C C . VAL B 1 168 ? 36.167 -53.784 -31.055 1.00 43.65 168 VAL B C 1
ATOM 3521 O O . VAL B 1 168 ? 35.654 -54.218 -32.087 1.00 43.31 168 VAL B O 1
ATOM 3525 N N . GLY B 1 169 ? 36.609 -52.535 -30.958 1.00 44.26 169 GLY B N 1
ATOM 3526 C CA . GLY B 1 169 ? 36.464 -51.618 -32.079 1.00 46.05 169 GLY B CA 1
ATOM 3527 C C . GLY B 1 169 ? 37.502 -51.726 -33.181 1.00 47.02 169 GLY B C 1
ATOM 3528 O O . GLY B 1 169 ? 37.272 -51.284 -34.306 1.00 47.13 169 GLY B O 1
ATOM 3529 N N . ALA B 1 170 ? 38.646 -52.315 -32.859 1.00 48.06 170 ALA B N 1
ATOM 3530 C CA . ALA B 1 170 ? 39.727 -52.472 -33.819 1.00 48.96 170 ALA B CA 1
ATOM 3531 C C . ALA B 1 170 ? 39.259 -52.723 -35.251 1.00 49.82 170 ALA B C 1
ATOM 3532 O O . ALA B 1 170 ? 39.324 -51.826 -36.084 1.00 50.48 170 ALA B O 1
ATOM 3534 N N . ALA B 1 171 ? 38.789 -53.933 -35.542 1.00 50.78 171 ALA B N 1
ATOM 3535 C CA . ALA B 1 171 ? 38.340 -54.248 -36.896 1.00 52.01 171 ALA B CA 1
ATOM 3536 C C . ALA B 1 171 ? 36.821 -54.244 -37.065 1.00 52.21 171 ALA B C 1
ATOM 3537 O O . ALA B 1 171 ? 36.281 -54.946 -37.922 1.00 53.34 171 ALA B O 1
ATOM 3539 N N . ALA B 1 172 ? 36.129 -53.458 -36.251 1.00 52.12 172 ALA B N 1
ATOM 3540 C CA . ALA B 1 172 ? 34.678 -53.373 -36.353 1.00 52.45 172 ALA B CA 1
ATOM 3541 C C . ALA B 1 172 ? 34.396 -52.399 -37.492 1.00 52.56 172 ALA B C 1
ATOM 3542 O O . ALA B 1 172 ? 35.189 -51.485 -37.725 1.00 52.74 172 ALA B O 1
ATOM 3544 N N . ASP B 1 173 ? 33.298 -52.579 -38.221 1.00 51.74 173 ASP B N 1
ATOM 3545 C CA . ASP B 1 173 ? 33.051 -51.636 -39.290 1.00 52.03 173 ASP B CA 1
ATOM 3546 C C . ASP B 1 173 ? 32.528 -50.315 -38.729 1.00 50.60 173 ASP B C 1
ATOM 3547 O O . ASP B 1 173 ? 31.995 -50.255 -37.623 1.00 50.57 173 ASP B O 1
ATOM 3552 N N . HIS B 1 174 ? 32.737 -49.261 -39.511 1.00 48.42 174 HIS B N 1
ATOM 3553 C CA . HIS B 1 174 ? 32.381 -47.882 -39.196 1.00 46.01 174 HIS B CA 1
ATOM 3554 C C . HIS B 1 174 ? 31.311 -47.580 -38.151 1.00 46.01 174 HIS B C 1
ATOM 3555 O O . HIS B 1 174 ? 31.574 -46.851 -37.193 1.00 45.08 174 HIS B O 1
ATOM 3562 N N . ASN B 1 175 ? 30.114 -48.123 -38.320 1.00 46.43 175 ASN B N 1
ATOM 3563 C CA . ASN B 1 175 ? 29.052 -47.872 -37.358 1.00 47.92 175 ASN B CA 1
ATOM 3564 C C . ASN B 1 175 ? 29.448 -48.234 -35.916 1.00 46.70 175 ASN B C 1
ATOM 3565 O O . ASN B 1 175 ? 29.262 -47.433 -34.992 1.00 45.78 175 ASN B O 1
ATOM 3570 N N . TYR B 1 176 ? 29.995 -49.435 -35.726 1.00 45.72 176 TYR B N 1
ATOM 3571 C CA . TYR B 1 176 ? 30.418 -49.886 -34.395 1.00 43.13 176 TYR B CA 1
ATOM 3572 C C . TYR B 1 176 ? 31.525 -48.996 -33.864 1.00 41.12 176 TYR B C 1
ATOM 3573 O O . TYR B 1 176 ? 31.568 -48.685 -32.678 1.00 41.33 176 TYR B O 1
ATOM 3582 N N . GLN B 1 177 ? 32.434 -48.594 -34.742 1.00 39.15 177 GLN B N 1
ATOM 3583 C CA . GLN B 1 177 ? 33.527 -47.741 -34.316 1.00 37.76 177 GLN B CA 1
ATOM 3584 C C . GLN B 1 177 ? 32.955 -46.398 -33.867 1.00 37.79 177 GLN B C 1
ATOM 3585 O O . GLN B 1 177 ? 33.404 -45.796 -32.875 1.00 37.28 177 GLN B O 1
ATOM 3591 N N . SER B 1 178 ? 31.944 -45.935 -34.589 1.00 35.02 178 SER B N 1
ATOM 3592 C CA . SER B 1 178 ? 31.332 -44.669 -34.260 1.00 34.49 178 SER B CA 1
ATOM 3593 C C . SER B 1 178 ? 30.669 -44.694 -32.886 1.00 34.02 178 SER B C 1
ATOM 3594 O O . SER B 1 178 ? 30.784 -43.733 -32.126 1.00 33.24 178 SER B O 1
ATOM 3597 N N . TYR B 1 179 ? 29.980 -45.781 -32.548 1.00 34.90 179 TYR B N 1
ATOM 3598 C CA . TYR B 1 179 ? 29.327 -45.845 -31.236 1.00 33.63 179 TYR B CA 1
ATOM 3599 C C . TYR B 1 179 ? 30.414 -45.854 -30.168 1.00 31.16 179 TYR B C 1
ATOM 3600 O O . TYR B 1 179 ? 30.276 -45.227 -29.106 1.00 29.58 179 TYR B O 1
ATOM 3609 N N . ILE B 1 180 ? 31.511 -46.543 -30.467 1.00 28.42 180 ILE B N 1
ATOM 3610 C CA . ILE B 1 180 ? 32.623 -46.622 -29.530 1.00 28.73 180 ILE B CA 1
ATOM 3611 C C . ILE B 1 180 ? 33.243 -45.252 -29.282 1.00 29.29 180 ILE B C 1
ATOM 3612 O O . ILE B 1 180 ? 33.556 -44.907 -28.138 1.00 30.83 180 ILE B O 1
ATOM 3617 N N . LEU B 1 181 ? 33.396 -44.458 -30.340 1.00 28.83 181 LEU B N 1
ATOM 3618 C CA . LEU B 1 181 ? 33.953 -43.123 -30.188 1.00 28.32 181 LEU B CA 1
ATOM 3619 C C . LEU B 1 181 ? 32.978 -42.237 -29.425 1.00 29.59 181 LEU B C 1
ATOM 3620 O O . LEU B 1 181 ? 33.396 -41.362 -28.657 1.00 30.55 181 LEU B O 1
ATOM 3625 N N . ARG B 1 182 ? 31.678 -42.450 -29.636 1.00 29.32 182 ARG B N 1
ATOM 3626 C CA . ARG B 1 182 ? 30.680 -41.665 -28.923 1.00 30.38 182 ARG B CA 1
ATOM 3627 C C . ARG B 1 182 ? 30.801 -41.982 -27.426 1.00 29.71 182 ARG B C 1
ATOM 3628 O O . ARG B 1 182 ? 30.856 -41.074 -26.598 1.00 30.76 182 ARG B O 1
ATOM 3636 N N . ALA B 1 183 ? 30.874 -43.263 -27.077 1.00 26.51 183 ALA B N 1
ATOM 3637 C CA . ALA B 1 183 ? 31.009 -43.633 -25.668 1.00 26.73 183 ALA B CA 1
ATOM 3638 C C . ALA B 1 183 ? 32.331 -43.090 -25.108 1.00 28.53 183 ALA B C 1
ATOM 3639 O O . ALA B 1 183 ? 32.397 -42.655 -23.951 1.00 28.89 183 ALA B O 1
ATOM 3641 N N . LEU B 1 184 ? 33.379 -43.104 -25.928 1.00 27.26 184 LEU B N 1
ATOM 3642 C CA . LEU B 1 184 ? 34.669 -42.594 -25.491 1.00 28.23 184 LEU B CA 1
ATOM 3643 C C . LEU B 1 184 ? 34.528 -41.109 -25.186 1.00 30.09 184 LEU B C 1
ATOM 3644 O O . LEU B 1 184 ? 35.018 -40.609 -24.163 1.00 29.29 184 LEU B O 1
ATOM 3649 N N . GLY B 1 185 ? 33.844 -40.405 -26.084 1.00 31.50 185 GLY B N 1
ATOM 3650 C CA . GLY B 1 185 ? 33.638 -38.982 -25.908 1.00 31.20 185 GLY B CA 1
ATOM 3651 C C . GLY B 1 185 ? 32.895 -38.695 -24.619 1.00 31.54 185 GLY B C 1
ATOM 3652 O O . GLY B 1 185 ? 33.167 -37.706 -23.937 1.00 32.09 185 GLY B O 1
ATOM 3653 N N . GLN B 1 186 ? 31.947 -39.563 -24.281 1.00 31.93 186 GLN B N 1
ATOM 3654 C CA . GLN B 1 186 ? 31.172 -39.388 -23.057 1.00 31.29 186 GLN B CA 1
ATOM 3655 C C . GLN B 1 186 ? 32.077 -39.575 -21.843 1.00 29.99 186 GLN B C 1
ATOM 3656 O O . GLN B 1 186 ? 31.999 -38.813 -20.885 1.00 27.55 186 GLN B O 1
ATOM 3662 N N . LEU B 1 187 ? 32.941 -40.586 -21.898 1.00 32.09 187 LEU B N 1
ATOM 3663 C CA . LEU B 1 187 ? 33.887 -40.866 -20.809 1.00 35.07 187 LEU B CA 1
ATOM 3664 C C . LEU B 1 187 ? 34.819 -39.687 -20.565 1.00 35.75 187 LEU B C 1
ATOM 3665 O O . LEU B 1 187 ? 35.058 -39.285 -19.418 1.00 34.95 187 LEU B O 1
ATOM 3670 N N . MET B 1 188 ? 35.348 -39.132 -21.653 1.00 36.05 188 MET B N 1
ATOM 3671 C CA . MET B 1 188 ? 36.270 -38.018 -21.542 1.00 34.93 188 MET B CA 1
ATOM 3672 C C . MET B 1 188 ? 35.670 -36.760 -20.934 1.00 34.75 188 MET B C 1
ATOM 3673 O O . MET B 1 188 ? 36.403 -35.907 -20.440 1.00 33.97 188 MET B O 1
ATOM 3678 N N . LEU B 1 189 ? 34.344 -36.638 -20.953 1.00 36.25 189 LEU B N 1
ATOM 3679 C CA . LEU B 1 189 ? 33.715 -35.467 -20.345 1.00 38.14 189 LEU B CA 1
ATOM 3680 C C . LEU B 1 189 ? 33.952 -35.509 -18.840 1.00 39.43 189 LEU B C 1
ATOM 3681 O O . LEU B 1 189 ? 33.864 -34.484 -18.164 1.00 39.88 189 LEU B O 1
ATOM 3686 N N . PHE B 1 190 ? 34.257 -36.700 -18.324 1.00 40.12 190 PHE B N 1
ATOM 3687 C CA . PHE B 1 190 ? 34.505 -36.882 -16.896 1.00 40.99 190 PHE B CA 1
ATOM 3688 C C . PHE B 1 190 ? 36.008 -36.906 -16.616 1.00 40.69 190 PHE B C 1
ATOM 3689 O O . PHE B 1 190 ? 36.778 -37.487 -17.369 1.00 38.83 190 PHE B O 1
ATOM 3697 N N . VAL B 1 191 ? 36.415 -36.282 -15.518 1.00 41.97 191 VAL B N 1
ATOM 3698 C CA . VAL B 1 191 ? 37.821 -36.229 -15.144 1.00 43.05 191 VAL B CA 1
ATOM 3699 C C . VAL B 1 191 ? 38.444 -37.617 -15.087 1.00 44.21 191 VAL B C 1
ATOM 3700 O O . VAL B 1 191 ? 39.481 -37.873 -15.701 1.00 44.92 191 VAL B O 1
ATOM 3704 N N . ASP B 1 192 ? 37.807 -38.508 -14.337 1.00 44.00 192 ASP B N 1
ATOM 3705 C CA . ASP B 1 192 ? 38.299 -39.866 -14.195 1.00 43.78 192 ASP B CA 1
ATOM 3706 C C . ASP B 1 192 ? 38.410 -40.542 -15.546 1.00 41.38 192 ASP B C 1
ATOM 3707 O O . ASP B 1 192 ? 39.285 -41.376 -15.758 1.00 40.64 192 ASP B O 1
ATOM 3712 N N . GLY B 1 193 ? 37.515 -40.178 -16.458 1.00 39.70 193 GLY B N 1
ATOM 3713 C CA . GLY B 1 193 ? 37.543 -40.755 -17.791 1.00 38.53 193 GLY B CA 1
ATOM 3714 C C . GLY B 1 193 ? 38.767 -40.247 -18.530 1.00 37.97 193 GLY B C 1
ATOM 3715 O O . GLY B 1 193 ? 39.544 -41.033 -19.086 1.00 37.37 193 GLY B O 1
ATOM 3716 N N . MET B 1 194 ? 38.933 -38.925 -18.532 1.00 36.59 194 MET B N 1
ATOM 3717 C CA . MET B 1 194 ? 40.072 -38.281 -19.181 1.00 37.30 194 MET B CA 1
ATOM 3718 C C . MET B 1 194 ? 41.354 -38.947 -18.685 1.00 37.01 194 MET B C 1
ATOM 3719 O O . MET B 1 194 ? 42.141 -39.476 -19.477 1.00 37.01 194 MET B O 1
ATOM 3724 N N . LEU B 1 195 ? 41.549 -38.932 -17.369 1.00 36.92 195 LEU B N 1
ATOM 3725 C CA . LEU B 1 195 ? 42.721 -39.551 -16.765 1.00 36.18 195 LEU B CA 1
ATOM 3726 C C . LEU B 1 195 ? 42.832 -41.000 -17.216 1.00 34.94 195 LEU B C 1
ATOM 3727 O O . LEU B 1 195 ? 43.934 -41.525 -17.402 1.00 35.69 195 LEU B O 1
ATOM 3732 N N . GLY B 1 196 ? 41.693 -41.650 -17.408 1.00 32.38 196 GLY B N 1
ATOM 3733 C CA . GLY B 1 196 ? 41.742 -43.019 -17.873 1.00 31.64 196 GLY B CA 1
ATOM 3734 C C . GLY B 1 196 ? 42.446 -43.023 -19.216 1.00 31.35 196 GLY B C 1
ATOM 3735 O O . GLY B 1 196 ? 43.427 -43.741 -19.423 1.00 30.96 196 GLY B O 1
ATOM 3736 N N . VAL B 1 197 ? 41.950 -42.190 -20.128 1.00 31.39 197 VAL B N 1
ATOM 3737 C CA . VAL B 1 197 ? 42.511 -42.081 -21.475 1.00 29.54 197 VAL B CA 1
ATOM 3738 C C . VAL B 1 197 ? 43.970 -41.612 -21.451 1.00 29.90 197 VAL B C 1
ATOM 3739 O O . VAL B 1 197 ? 44.790 -42.104 -22.216 1.00 27.88 197 VAL B O 1
ATOM 3743 N N . VAL B 1 198 ? 44.288 -40.665 -20.571 1.00 29.51 198 VAL B N 1
ATOM 3744 C CA . VAL B 1 198 ? 45.657 -40.164 -20.444 1.00 30.82 198 VAL B CA 1
ATOM 3745 C C . VAL B 1 198 ? 46.629 -41.301 -20.133 1.00 31.58 198 VAL B C 1
ATOM 3746 O O . VAL B 1 198 ? 47.780 -41.284 -20.562 1.00 32.56 198 VAL B O 1
ATOM 3750 N N . ALA B 1 199 ? 46.156 -42.294 -19.388 1.00 33.30 199 ALA B N 1
ATOM 3751 C CA . ALA B 1 199 ? 46.997 -43.427 -19.001 1.00 33.65 199 ALA B CA 1
ATOM 3752 C C . ALA B 1 199 ? 46.895 -44.605 -19.957 1.00 33.75 199 ALA B C 1
ATOM 3753 O O . ALA B 1 199 ? 47.471 -45.660 -19.705 1.00 36.39 199 ALA B O 1
ATOM 3755 N N . HIS B 1 200 ? 46.181 -44.422 -21.058 1.00 32.91 200 HIS B N 1
ATOM 3756 C CA . HIS B 1 200 ? 45.990 -45.501 -22.019 1.00 32.16 200 HIS B CA 1
ATOM 3757 C C . HIS B 1 200 ? 46.447 -45.096 -23.432 1.00 33.14 200 HIS B C 1
ATOM 3758 O O . HIS B 1 200 ? 45.672 -44.552 -24.235 1.00 30.77 200 HIS B O 1
ATOM 3765 N N . SER B 1 201 ? 47.714 -45.374 -23.723 1.00 33.84 201 SER B N 1
ATOM 3766 C CA . SER B 1 201 ? 48.294 -45.035 -25.015 1.00 35.92 201 SER B CA 1
ATOM 3767 C C . SER B 1 201 ? 47.588 -45.704 -26.175 1.00 34.29 201 SER B C 1
ATOM 3768 O O . SER B 1 201 ? 47.473 -45.122 -27.245 1.00 35.76 201 SER B O 1
ATOM 3771 N N . ASP B 1 202 ? 47.116 -46.926 -25.973 1.00 32.73 202 ASP B N 1
ATOM 3772 C CA . ASP B 1 202 ? 46.432 -47.622 -27.051 1.00 32.14 202 ASP B CA 1
ATOM 3773 C C . ASP B 1 202 ? 45.187 -46.882 -27.517 1.00 29.04 202 ASP B C 1
ATOM 3774 O O . ASP B 1 202 ? 44.816 -46.957 -28.686 1.00 22.59 202 ASP B O 1
ATOM 3779 N N . THR B 1 203 ? 44.535 -46.168 -26.607 1.00 26.55 203 THR B N 1
ATOM 3780 C CA . THR B 1 203 ? 43.349 -45.449 -27.013 1.00 27.23 203 THR B CA 1
ATOM 3781 C C . THR B 1 203 ? 43.765 -44.314 -27.938 1.00 26.80 203 THR B C 1
ATOM 3782 O O . THR B 1 203 ? 43.193 -44.149 -29.013 1.00 25.40 203 THR B O 1
ATOM 3786 N N . ILE B 1 204 ? 44.787 -43.559 -27.547 1.00 24.75 204 ILE B N 1
ATOM 3787 C CA . ILE B 1 204 ? 45.235 -42.452 -28.383 1.00 25.95 204 ILE B CA 1
ATOM 3788 C C . ILE B 1 204 ? 45.796 -42.986 -29.692 1.00 26.12 204 ILE B C 1
ATOM 3789 O O . ILE B 1 204 ? 45.681 -42.350 -30.738 1.00 25.89 204 ILE B O 1
ATOM 3794 N N . GLN B 1 205 ? 46.402 -44.164 -29.633 1.00 25.15 205 GLN B N 1
ATOM 3795 C CA . GLN B 1 205 ? 46.947 -44.770 -30.830 1.00 25.33 205 GLN B CA 1
ATOM 3796 C C . GLN B 1 205 ? 45.818 -45.096 -31.782 1.00 25.58 205 GLN B C 1
ATOM 3797 O O . GLN B 1 205 ? 45.906 -44.822 -32.983 1.00 25.83 205 GLN B O 1
ATOM 3803 N N . TRP B 1 206 ? 44.741 -45.650 -31.235 1.00 25.68 206 TRP B N 1
ATOM 3804 C CA . TRP B 1 206 ? 43.574 -46.003 -32.031 1.00 24.47 206 TRP B CA 1
ATOM 3805 C C . TRP B 1 206 ? 42.989 -44.771 -32.725 1.00 22.64 206 TRP B C 1
ATOM 3806 O O . TRP B 1 206 ? 42.664 -44.817 -33.915 1.00 23.39 206 TRP B O 1
ATOM 3817 N N . LEU B 1 207 ? 42.849 -43.679 -31.981 1.00 20.72 207 LEU B N 1
ATOM 3818 C CA . LEU B 1 207 ? 42.300 -42.446 -32.535 1.00 22.11 207 LEU B CA 1
ATOM 3819 C C . LEU B 1 207 ? 43.125 -42.000 -33.737 1.00 24.45 207 LEU B C 1
ATOM 3820 O O . LEU B 1 207 ? 42.582 -41.810 -34.837 1.00 25.68 207 LEU B O 1
ATOM 3825 N N . TYR B 1 208 ? 44.435 -41.840 -33.540 1.00 24.70 208 TYR B N 1
ATOM 3826 C CA . TYR B 1 208 ? 45.282 -41.436 -34.642 1.00 25.62 208 TYR B CA 1
ATOM 3827 C C . TYR B 1 208 ? 45.086 -42.372 -35.827 1.00 27.96 208 TYR B C 1
ATOM 3828 O O . TYR B 1 208 ? 45.034 -41.926 -36.975 1.00 29.67 208 TYR B O 1
ATOM 3837 N N . THR B 1 209 ? 45.017 -43.670 -35.556 1.00 27.85 209 THR B N 1
ATOM 3838 C CA . THR B 1 209 ? 44.816 -44.657 -36.615 1.00 29.46 209 THR B CA 1
ATOM 3839 C C . THR B 1 209 ? 43.496 -44.412 -37.343 1.00 29.50 209 THR B C 1
ATOM 3840 O O . THR B 1 209 ? 43.420 -44.521 -38.567 1.00 28.48 209 THR B O 1
ATOM 3844 N N . LEU B 1 210 ? 42.460 -44.064 -36.586 1.00 28.83 210 LEU B N 1
ATOM 3845 C CA . LEU B 1 210 ? 41.146 -43.810 -37.168 1.00 29.97 210 LEU B CA 1
ATOM 3846 C C . LEU B 1 210 ? 41.142 -42.621 -38.114 1.00 30.97 210 LEU B C 1
ATOM 3847 O O . LEU B 1 210 ? 40.176 -42.430 -38.857 1.00 30.98 210 LEU B O 1
ATOM 3852 N N . CYS B 1 211 ? 42.201 -41.814 -38.089 1.00 31.22 211 CYS B N 1
ATOM 3853 C CA . CYS B 1 211 ? 42.245 -40.659 -38.983 1.00 33.84 211 CYS B CA 1
ATOM 3854 C C . CYS B 1 211 ? 42.470 -41.073 -40.427 1.00 35.37 211 CYS B C 1
ATOM 3855 O O . CYS B 1 211 ? 42.319 -40.265 -41.341 1.00 38.70 211 CYS B O 1
ATOM 3858 N N . ALA B 1 212 ? 42.832 -42.335 -40.628 1.00 35.53 212 ALA B N 1
ATOM 3859 C CA . ALA B 1 212 ? 43.060 -42.855 -41.969 1.00 35.50 212 ALA B CA 1
ATOM 3860 C C . ALA B 1 212 ? 41.842 -43.661 -42.380 1.00 35.94 212 ALA B C 1
ATOM 3861 O O . ALA B 1 212 ? 41.876 -44.407 -43.357 1.00 36.37 212 ALA B O 1
ATOM 3863 N N . SER B 1 213 ? 40.765 -43.513 -41.620 1.00 37.48 213 SER B N 1
ATOM 3864 C CA . SER B 1 213 ? 39.530 -44.239 -41.900 1.00 39.60 213 SER B CA 1
ATOM 3865 C C . SER B 1 213 ? 38.871 -43.818 -43.215 1.00 40.37 213 SER B C 1
ATOM 3866 O O . SER B 1 213 ? 38.935 -42.653 -43.615 1.00 39.73 213 SER B O 1
ATOM 3869 N N . LEU B 1 214 ? 38.227 -44.775 -43.876 1.00 42.27 214 LEU B N 1
ATOM 3870 C CA . LEU B 1 214 ? 37.531 -44.510 -45.131 1.00 44.30 214 LEU B CA 1
ATOM 3871 C C . LEU B 1 214 ? 36.215 -43.774 -44.870 1.00 44.38 214 LEU B C 1
ATOM 3872 O O . LEU B 1 214 ? 35.634 -43.187 -45.784 1.00 45.72 214 LEU B O 1
ATOM 3877 N N . SER B 1 215 ? 35.752 -43.809 -43.620 1.00 43.52 215 SER B N 1
ATOM 3878 C CA . SER B 1 215 ? 34.508 -43.145 -43.226 1.00 40.55 215 SER B CA 1
ATOM 3879 C C . SER B 1 215 ? 34.754 -41.742 -42.666 1.00 40.16 215 SER B C 1
ATOM 3880 O O . SER B 1 215 ? 35.347 -41.579 -41.595 1.00 40.40 215 SER B O 1
ATOM 3883 N N . ARG B 1 216 ? 34.292 -40.728 -43.388 1.00 38.77 216 ARG B N 1
ATOM 3884 C CA . ARG B 1 216 ? 34.465 -39.354 -42.944 1.00 38.03 216 ARG B CA 1
ATOM 3885 C C . ARG B 1 216 ? 33.950 -39.157 -41.521 1.00 37.80 216 ARG B C 1
ATOM 3886 O O . ARG B 1 216 ? 34.586 -38.486 -40.710 1.00 38.00 216 ARG B O 1
ATOM 3894 N N . LEU B 1 217 ? 32.801 -39.749 -41.217 1.00 37.17 217 LEU B N 1
ATOM 3895 C CA . LEU B 1 217 ? 32.209 -39.637 -39.878 1.00 37.22 217 LEU B CA 1
ATOM 3896 C C . LEU B 1 217 ? 33.188 -40.010 -38.760 1.00 35.57 217 LEU B C 1
ATOM 3897 O O . LEU B 1 217 ? 33.313 -39.298 -37.748 1.00 33.87 217 LEU B O 1
ATOM 3902 N N . VAL B 1 218 ? 33.865 -41.139 -38.948 1.00 33.58 218 VAL B N 1
ATOM 3903 C CA . VAL B 1 218 ? 34.841 -41.631 -37.983 1.00 31.56 218 VAL B CA 1
ATOM 3904 C C . VAL B 1 218 ? 36.079 -40.733 -37.926 1.00 31.18 218 VAL B C 1
ATOM 3905 O O . VAL B 1 218 ? 36.578 -40.433 -36.836 1.00 30.31 218 VAL B O 1
ATOM 3909 N N . VAL B 1 219 ? 36.565 -40.302 -39.092 1.00 29.79 219 VAL B N 1
ATOM 3910 C CA . VAL B 1 219 ? 37.743 -39.429 -39.158 1.00 28.55 219 VAL B CA 1
ATOM 3911 C C . VAL B 1 219 ? 37.491 -38.137 -38.402 1.00 28.38 219 VAL B C 1
ATOM 3912 O O . VAL B 1 219 ? 38.322 -37.686 -37.614 1.00 28.79 219 VAL B O 1
ATOM 3916 N N . LYS B 1 220 ? 36.335 -37.539 -38.651 1.00 28.36 220 LYS B N 1
ATOM 3917 C CA . LYS B 1 220 ? 35.981 -36.295 -38.000 1.00 28.12 220 LYS B CA 1
ATOM 3918 C C . LYS B 1 220 ? 35.860 -36.492 -36.497 1.00 28.57 220 LYS B C 1
ATOM 3919 O O . LYS B 1 220 ? 36.381 -35.696 -35.721 1.00 29.33 220 LYS B O 1
ATOM 3925 N N . THR B 1 221 ? 35.171 -37.551 -36.080 1.00 28.43 221 THR B N 1
ATOM 3926 C CA . THR B 1 221 ? 35.003 -37.803 -34.655 1.00 27.91 221 THR B CA 1
ATOM 3927 C C . THR B 1 221 ? 36.363 -37.975 -33.999 1.00 25.57 221 THR B C 1
ATOM 3928 O O . THR B 1 221 ? 36.642 -37.370 -32.964 1.00 24.58 221 THR B O 1
ATOM 3932 N N . ALA B 1 222 ? 37.214 -38.794 -34.608 1.00 23.66 222 ALA B N 1
ATOM 3933 C CA . ALA B 1 222 ? 38.548 -39.038 -34.068 1.00 22.92 222 ALA B CA 1
ATOM 3934 C C . ALA B 1 222 ? 39.291 -37.726 -33.890 1.00 23.76 222 ALA B C 1
ATOM 3935 O O . ALA B 1 222 ? 39.814 -37.429 -32.805 1.00 21.32 222 ALA B O 1
ATOM 3937 N N . LEU B 1 223 ? 39.323 -36.932 -34.959 1.00 23.72 223 LEU B N 1
ATOM 3938 C CA . LEU B 1 223 ? 39.997 -35.642 -34.928 1.00 24.07 223 LEU B CA 1
ATOM 3939 C C . LEU B 1 223 ? 39.564 -34.763 -33.759 1.00 24.74 223 LEU B C 1
ATOM 3940 O O . LEU B 1 223 ? 40.402 -34.289 -32.992 1.00 26.19 223 LEU B O 1
ATOM 3945 N N . LYS B 1 224 ? 38.258 -34.548 -33.624 1.00 24.66 224 LYS B N 1
ATOM 3946 C CA . LYS B 1 224 ? 37.712 -33.732 -32.537 1.00 26.07 224 LYS B CA 1
ATOM 3947 C C . LYS B 1 224 ? 37.988 -34.311 -31.145 1.00 25.44 224 LYS B C 1
ATOM 3948 O O . LYS B 1 224 ? 38.099 -33.573 -30.167 1.00 28.60 224 LYS B O 1
ATOM 3954 N N . LEU B 1 225 ? 38.079 -35.629 -31.045 1.00 25.50 225 LEU B N 1
ATOM 3955 C CA . LEU B 1 225 ? 38.354 -36.257 -29.761 1.00 26.42 225 LEU B CA 1
ATOM 3956 C C . LEU B 1 225 ? 39.824 -35.996 -29.417 1.00 26.48 225 LEU B C 1
ATOM 3957 O O . LEU B 1 225 ? 40.168 -35.781 -28.249 1.00 25.31 225 LEU B O 1
ATOM 3962 N N . LEU B 1 226 ? 40.691 -35.999 -30.431 1.00 24.85 226 LEU B N 1
ATOM 3963 C CA . LEU B 1 226 ? 42.109 -35.714 -30.190 1.00 23.58 226 LEU B CA 1
ATOM 3964 C C . LEU B 1 226 ? 42.300 -34.253 -29.773 1.00 23.35 226 LEU B C 1
ATOM 3965 O O . LEU B 1 226 ? 43.197 -33.948 -28.987 1.00 23.18 226 LEU B O 1
ATOM 3970 N N . LEU B 1 227 ? 41.460 -33.353 -30.290 1.00 25.41 227 LEU B N 1
ATOM 3971 C CA . LEU B 1 227 ? 41.552 -31.931 -29.921 1.00 26.72 227 LEU B CA 1
ATOM 3972 C C . LEU B 1 227 ? 41.175 -31.780 -28.447 1.00 25.62 227 LEU B C 1
ATOM 3973 O O . LEU B 1 227 ? 41.806 -31.032 -27.700 1.00 23.63 227 LEU B O 1
ATOM 3978 N N . VAL B 1 228 ? 40.133 -32.487 -28.030 1.00 27.58 228 VAL B N 1
ATOM 3979 C CA . VAL B 1 228 ? 39.713 -32.430 -26.636 1.00 28.16 228 VAL B CA 1
ATOM 3980 C C . VAL B 1 228 ? 40.878 -32.942 -25.798 1.00 26.40 228 VAL B C 1
ATOM 3981 O O . VAL B 1 228 ? 41.267 -32.333 -24.806 1.00 26.57 228 VAL B O 1
ATOM 3985 N N . PHE B 1 229 ? 41.464 -34.049 -26.239 1.00 26.77 229 PHE B N 1
ATOM 3986 C CA . PHE B 1 229 ? 42.594 -34.643 -25.537 1.00 27.26 229 PHE B CA 1
ATOM 3987 C C . PHE B 1 229 ? 43.746 -33.679 -25.305 1.00 27.97 229 PHE B C 1
ATOM 3988 O O . PHE B 1 229 ? 44.149 -33.446 -24.169 1.00 28.27 229 PHE B O 1
ATOM 3996 N N . VAL B 1 230 ? 44.286 -33.130 -26.388 1.00 27.97 230 VAL B N 1
ATOM 3997 C CA . VAL B 1 230 ? 45.410 -32.210 -26.290 1.00 27.90 230 VAL B CA 1
ATOM 3998 C C . VAL B 1 230 ? 45.046 -30.895 -25.596 1.00 29.16 230 VAL B C 1
ATOM 3999 O O . VAL B 1 230 ? 45.835 -30.350 -24.828 1.00 26.71 230 VAL B O 1
ATOM 4003 N N . GLU B 1 231 ? 43.848 -30.389 -25.866 1.00 32.58 231 GLU B N 1
ATOM 4004 C CA . GLU B 1 231 ? 43.398 -29.139 -25.264 1.00 35.06 231 GLU B CA 1
ATOM 4005 C C . GLU B 1 231 ? 43.185 -29.266 -23.755 1.00 35.72 231 GLU B C 1
ATOM 4006 O O . GLU B 1 231 ? 43.232 -28.271 -23.028 1.00 35.56 231 GLU B O 1
ATOM 4012 N N . TYR B 1 232 ? 42.958 -30.489 -23.282 1.00 35.40 232 TYR B N 1
ATOM 4013 C CA . TYR B 1 232 ? 42.724 -30.719 -21.860 1.00 34.11 232 TYR B CA 1
ATOM 4014 C C . TYR B 1 232 ? 43.920 -30.382 -20.985 1.00 32.49 232 TYR B C 1
ATOM 4015 O O . TYR B 1 232 ? 43.766 -29.822 -19.907 1.00 33.39 232 TYR B O 1
ATOM 4024 N N . SER B 1 233 ? 45.116 -30.728 -21.439 1.00 32.64 233 SER B N 1
ATOM 4025 C CA . SER B 1 233 ? 46.313 -30.461 -20.644 1.00 31.26 233 SER B CA 1
ATOM 4026 C C . SER B 1 233 ? 47.551 -30.414 -21.523 1.00 30.57 233 SER B C 1
ATOM 4027 O O . SER B 1 233 ? 47.666 -31.176 -22.470 1.00 30.30 233 SER B O 1
ATOM 4030 N N . GLU B 1 234 ? 48.486 -29.529 -21.206 1.00 32.79 234 GLU B N 1
ATOM 4031 C CA . GLU B 1 234 ? 49.693 -29.424 -22.017 1.00 35.00 234 GLU B CA 1
ATOM 4032 C C . GLU B 1 234 ? 50.523 -30.692 -21.945 1.00 34.06 234 GLU B C 1
ATOM 4033 O O . GLU B 1 234 ? 51.352 -30.948 -22.820 1.00 33.47 234 GLU B O 1
ATOM 4039 N N . ASN B 1 235 ? 50.290 -31.494 -20.913 1.00 32.29 235 ASN B N 1
ATOM 4040 C CA . ASN B 1 235 ? 51.051 -32.717 -20.741 1.00 32.51 235 ASN B CA 1
ATOM 4041 C C . ASN B 1 235 ? 50.560 -33.845 -21.640 1.00 31.39 235 ASN B C 1
ATOM 4042 O O . ASN B 1 235 ? 51.181 -34.901 -21.711 1.00 32.96 235 ASN B O 1
ATOM 4047 N N . ASN B 1 236 ? 49.443 -33.637 -22.323 1.00 28.81 236 ASN B N 1
ATOM 4048 C CA . ASN B 1 236 ? 48.945 -34.671 -23.210 1.00 28.66 236 ASN B CA 1
ATOM 4049 C C . ASN B 1 236 ? 49.567 -34.498 -24.593 1.00 29.94 236 ASN B C 1
ATOM 4050 O O . ASN B 1 236 ? 49.582 -35.432 -25.398 1.00 29.63 236 ASN B O 1
ATOM 4055 N N . ALA B 1 237 ? 50.077 -33.303 -24.878 1.00 29.23 237 ALA B N 1
ATOM 4056 C CA . ALA B 1 237 ? 50.699 -33.070 -26.175 1.00 29.05 237 ALA B CA 1
ATOM 4057 C C . ALA B 1 237 ? 51.739 -34.160 -26.451 1.00 27.31 237 ALA B C 1
ATOM 4058 O O . ALA B 1 237 ? 51.676 -34.825 -27.485 1.00 28.14 237 ALA B O 1
ATOM 4060 N N . PRO B 1 238 ? 52.705 -34.360 -25.529 1.00 26.43 238 PRO B N 1
ATOM 4061 C CA . PRO B 1 238 ? 53.743 -35.385 -25.708 1.00 25.90 238 PRO B CA 1
ATOM 4062 C C . PRO B 1 238 ? 53.190 -36.804 -25.830 1.00 25.88 238 PRO B C 1
ATOM 4063 O O . PRO B 1 238 ? 53.788 -37.649 -26.508 1.00 25.08 238 PRO B O 1
ATOM 4067 N N . LEU B 1 239 ? 52.062 -37.064 -25.166 1.00 25.11 239 LEU B N 1
ATOM 4068 C CA . LEU B 1 239 ? 51.426 -38.381 -25.212 1.00 22.93 239 LEU B CA 1
ATOM 4069 C C . LEU B 1 239 ? 50.812 -38.595 -26.588 1.00 22.25 239 LEU B C 1
ATOM 4070 O O . LEU B 1 239 ? 50.853 -39.702 -27.148 1.00 21.35 239 LEU B O 1
ATOM 4075 N N . PHE B 1 240 ? 50.242 -37.535 -27.146 1.00 21.84 240 PHE B N 1
ATOM 4076 C CA . PHE B 1 240 ? 49.662 -37.646 -28.478 1.00 21.44 240 PHE B CA 1
ATOM 4077 C C . PHE B 1 240 ? 50.834 -37.915 -29.423 1.00 20.24 240 PHE B C 1
ATOM 4078 O O . PHE B 1 240 ? 50.811 -38.857 -30.226 1.00 17.87 240 PHE B O 1
ATOM 4086 N N . ILE B 1 241 ? 51.879 -37.102 -29.304 1.00 21.71 241 ILE B N 1
ATOM 4087 C CA . ILE B 1 241 ? 53.057 -37.284 -30.155 1.00 20.61 241 ILE B CA 1
ATOM 4088 C C . ILE B 1 241 ? 53.615 -38.711 -30.049 1.00 20.44 241 ILE B C 1
ATOM 4089 O O . ILE B 1 241 ? 53.901 -39.358 -31.062 1.00 17.59 241 ILE B O 1
ATOM 4094 N N . ARG B 1 242 ? 53.771 -39.211 -28.829 1.00 20.19 242 ARG B N 1
ATOM 4095 C CA . ARG B 1 242 ? 54.302 -40.559 -28.673 1.00 22.50 242 ARG B CA 1
ATOM 4096 C C . ARG B 1 242 ? 53.385 -41.583 -29.339 1.00 23.49 242 ARG B C 1
ATOM 4097 O O . ARG B 1 242 ? 53.847 -42.587 -29.883 1.00 24.04 242 ARG B O 1
ATOM 4105 N N . ALA B 1 243 ? 52.082 -41.316 -29.275 1.00 23.30 243 ALA B N 1
ATOM 4106 C CA . ALA B 1 243 ? 51.062 -42.166 -29.858 1.00 20.17 243 ALA B CA 1
ATOM 4107 C C . ALA B 1 243 ? 51.276 -42.255 -31.361 1.00 20.84 243 ALA B C 1
ATOM 4108 O O . ALA B 1 243 ? 51.244 -43.335 -31.945 1.00 22.74 243 ALA B O 1
ATOM 4110 N N . VAL B 1 244 ? 51.495 -41.104 -31.985 1.00 20.93 244 VAL B N 1
ATOM 4111 C CA . VAL B 1 244 ? 51.741 -41.050 -33.417 1.00 19.10 244 VAL B CA 1
ATOM 4112 C C . VAL B 1 244 ? 53.046 -41.764 -33.778 1.00 19.74 244 VAL B C 1
ATOM 4113 O O . VAL B 1 244 ? 53.098 -42.547 -34.737 1.00 19.51 244 VAL B O 1
ATOM 4117 N N . ASN B 1 245 ? 54.110 -41.516 -33.020 1.00 19.73 245 ASN B N 1
ATOM 4118 C CA . ASN B 1 245 ? 55.368 -42.175 -33.337 1.00 21.00 245 ASN B CA 1
ATOM 4119 C C . ASN B 1 245 ? 55.210 -43.673 -33.168 1.00 23.87 245 ASN B C 1
ATOM 4120 O O . ASN B 1 245 ? 55.814 -44.454 -33.902 1.00 26.35 245 ASN B O 1
ATOM 4125 N N . SER B 1 246 ? 54.388 -44.078 -32.207 1.00 24.15 246 SER B N 1
ATOM 4126 C CA . SER B 1 246 ? 54.177 -45.494 -31.959 1.00 25.81 246 SER B CA 1
ATOM 4127 C C . SER B 1 246 ? 53.429 -46.175 -33.116 1.00 25.04 246 SER B C 1
ATOM 4128 O O . SER B 1 246 ? 53.778 -47.276 -33.528 1.00 24.41 246 SER B O 1
ATOM 4131 N N . VAL B 1 247 ? 52.396 -45.533 -33.642 1.00 25.27 247 VAL B N 1
ATOM 4132 C CA . VAL B 1 247 ? 51.693 -46.136 -34.763 1.00 26.22 247 VAL B CA 1
ATOM 4133 C C . VAL B 1 247 ? 52.666 -46.200 -35.958 1.00 26.84 247 VAL B C 1
ATOM 4134 O O . VAL B 1 247 ? 52.782 -47.236 -36.619 1.00 28.67 247 VAL B O 1
ATOM 4138 N N . ALA B 1 248 ? 53.382 -45.112 -36.225 1.00 24.65 248 ALA B N 1
ATOM 4139 C CA . ALA B 1 248 ? 54.328 -45.112 -37.349 1.00 25.77 248 ALA B CA 1
ATOM 4140 C C . ALA B 1 248 ? 55.287 -46.297 -37.228 1.00 25.97 248 ALA B C 1
ATOM 4141 O O . ALA B 1 248 ? 55.645 -46.939 -38.222 1.00 23.55 248 ALA B O 1
ATOM 4143 N N . SER B 1 249 ? 55.705 -46.576 -36.000 1.00 25.52 249 SER B N 1
ATOM 4144 C CA . SER B 1 249 ? 56.613 -47.681 -35.743 1.00 27.80 249 SER B CA 1
ATOM 4145 C C . SER B 1 249 ? 55.968 -49.035 -36.057 1.00 29.99 249 SER B C 1
ATOM 4146 O O . SER B 1 249 ? 56.600 -49.929 -36.616 1.00 28.84 249 SER B O 1
ATOM 4149 N N . THR B 1 250 ? 54.704 -49.182 -35.688 1.00 32.56 250 THR B N 1
ATOM 4150 C CA . THR B 1 250 ? 53.999 -50.432 -35.908 1.00 35.50 250 THR B CA 1
ATOM 4151 C C . THR B 1 250 ? 53.654 -50.705 -37.362 1.00 36.65 250 THR B C 1
ATOM 4152 O O . THR B 1 250 ? 53.814 -51.822 -37.835 1.00 39.64 250 THR B O 1
ATOM 4156 N N . THR B 1 251 ? 53.182 -49.687 -38.070 1.00 36.96 251 THR B N 1
ATOM 4157 C CA . THR B 1 251 ? 52.786 -49.853 -39.463 1.00 37.95 251 THR B CA 1
ATOM 4158 C C . THR B 1 251 ? 53.915 -49.606 -40.449 1.00 38.11 251 THR B C 1
ATOM 4159 O O . THR B 1 251 ? 53.801 -49.949 -41.626 1.00 38.84 251 THR B O 1
ATOM 4163 N N . GLY B 1 252 ? 55.000 -49.008 -39.972 1.00 35.82 252 GLY B N 1
ATOM 4164 C CA . GLY B 1 252 ? 56.112 -48.729 -40.851 1.00 34.39 252 GLY B CA 1
ATOM 4165 C C . GLY B 1 252 ? 55.907 -47.433 -41.614 1.00 34.98 252 GLY B C 1
ATOM 4166 O O . GLY B 1 252 ? 56.783 -47.018 -42.371 1.00 36.45 252 GLY B O 1
ATOM 4167 N N . ALA B 1 253 ? 54.752 -46.799 -41.417 1.00 33.52 253 ALA B N 1
ATOM 4168 C CA . ALA B 1 253 ? 54.422 -45.531 -42.076 1.00 32.73 253 ALA B CA 1
ATOM 4169 C C . ALA B 1 253 ? 55.105 -44.370 -41.367 1.00 31.97 253 ALA B C 1
ATOM 4170 O O . ALA B 1 253 ? 55.354 -44.422 -40.162 1.00 31.99 253 ALA B O 1
ATOM 4172 N N . PRO B 1 254 ? 55.411 -43.295 -42.104 1.00 31.53 254 PRO B N 1
ATOM 4173 C CA . PRO B 1 254 ? 56.066 -42.167 -41.440 1.00 30.76 254 PRO B CA 1
ATOM 4174 C C . PRO B 1 254 ? 55.127 -41.457 -40.470 1.00 30.41 254 PRO B C 1
ATOM 4175 O O . PRO B 1 254 ? 53.931 -41.293 -40.741 1.00 31.50 254 PRO B O 1
ATOM 4179 N N . PRO B 1 255 ? 55.655 -41.032 -39.316 1.00 28.67 255 PRO B N 1
ATOM 4180 C CA . PRO B 1 255 ? 54.818 -40.332 -38.337 1.00 26.18 255 PRO B CA 1
ATOM 4181 C C . PRO B 1 255 ? 54.084 -39.143 -38.958 1.00 26.10 255 PRO B C 1
ATOM 4182 O O . PRO B 1 255 ? 54.632 -38.457 -39.816 1.00 25.62 255 PRO B O 1
ATOM 4186 N N . TRP B 1 256 ? 52.832 -38.944 -38.544 1.00 25.42 256 TRP B N 1
ATOM 4187 C CA . TRP B 1 256 ? 52.003 -37.843 -39.014 1.00 25.32 256 TRP B CA 1
ATOM 4188 C C . TRP B 1 256 ? 51.416 -38.026 -40.395 1.00 26.80 256 TRP B C 1
ATOM 4189 O O . TRP B 1 256 ? 50.720 -37.135 -40.884 1.00 28.36 256 TRP B O 1
ATOM 4200 N N . ALA B 1 257 ? 51.684 -39.171 -41.022 1.00 27.20 257 ALA B N 1
ATOM 4201 C CA . ALA B 1 257 ? 51.173 -39.432 -42.364 1.00 27.16 257 ALA B CA 1
ATOM 4202 C C . ALA B 1 257 ? 49.633 -39.419 -42.406 1.00 28.26 257 ALA B C 1
ATOM 4203 O O . ALA B 1 257 ? 49.028 -39.025 -43.412 1.00 28.64 257 ALA B O 1
ATOM 4205 N N . ASN B 1 258 ? 48.989 -39.813 -41.316 1.00 27.16 258 ASN B N 1
ATOM 4206 C CA . ASN B 1 258 ? 47.536 -39.787 -41.313 1.00 28.02 258 ASN B CA 1
ATOM 4207 C C . ASN B 1 258 ? 46.972 -38.366 -41.335 1.00 27.71 258 ASN B C 1
ATOM 4208 O O . ASN B 1 258 ? 45.899 -38.132 -41.901 1.00 26.74 258 ASN B O 1
ATOM 4213 N N . LEU B 1 259 ? 47.684 -37.415 -40.731 1.00 26.15 259 LEU B N 1
ATOM 4214 C CA . LEU B 1 259 ? 47.191 -36.042 -40.699 1.00 24.32 259 LEU B CA 1
ATOM 4215 C C . LEU B 1 259 ? 47.538 -35.290 -41.976 1.00 25.68 259 LEU B C 1
ATOM 4216 O O . LEU B 1 259 ? 46.741 -34.485 -42.451 1.00 24.42 259 LEU B O 1
ATOM 4221 N N . VAL B 1 260 ? 48.719 -35.549 -42.529 1.00 27.61 260 VAL B N 1
ATOM 4222 C CA . VAL B 1 260 ? 49.139 -34.882 -43.761 1.00 30.93 260 VAL B CA 1
ATOM 4223 C C . VAL B 1 260 ? 48.242 -35.323 -44.914 1.00 31.82 260 VAL B C 1
ATOM 4224 O O . VAL B 1 260 ? 47.829 -34.508 -45.738 1.00 33.83 260 VAL B O 1
ATOM 4228 N N . SER B 1 261 ? 47.953 -36.620 -44.958 1.00 33.42 261 SER B N 1
ATOM 4229 C CA . SER B 1 261 ? 47.102 -37.215 -45.982 1.00 34.92 261 SER B CA 1
ATOM 4230 C C . SER B 1 261 ? 45.786 -36.429 -46.056 1.00 35.86 261 SER B C 1
ATOM 4231 O O . SER B 1 261 ? 45.316 -36.071 -47.141 1.00 37.83 261 SER B O 1
ATOM 4234 N N . ILE B 1 262 ? 45.201 -36.157 -44.895 1.00 34.34 262 ILE B N 1
ATOM 4235 C CA . ILE B 1 262 ? 43.959 -35.396 -44.811 1.00 31.28 262 ILE B CA 1
ATOM 4236 C C . ILE B 1 262 ? 44.134 -34.001 -45.399 1.00 32.70 262 ILE B C 1
ATOM 4237 O O . ILE B 1 262 ? 43.224 -33.477 -46.050 1.00 29.85 262 ILE B O 1
ATOM 4242 N N . LEU B 1 263 ? 45.304 -33.405 -45.174 1.00 33.09 263 LEU B N 1
ATOM 4243 C CA . LEU B 1 263 ? 45.583 -32.055 -45.668 1.00 37.34 263 LEU B CA 1
ATOM 4244 C C . LEU B 1 263 ? 45.770 -31.959 -47.185 1.00 39.99 263 LEU B C 1
ATOM 4245 O O . LEU B 1 263 ? 45.803 -30.864 -47.748 1.00 40.24 263 LEU B O 1
ATOM 4250 N N . GLU B 1 264 ? 45.891 -33.104 -47.842 1.00 43.40 264 GLU B N 1
ATOM 4251 C CA . GLU B 1 264 ? 46.087 -33.137 -49.281 1.00 48.52 264 GLU B CA 1
ATOM 4252 C C . GLU B 1 264 ? 44.759 -33.185 -50.028 1.00 51.97 264 GLU B C 1
ATOM 4253 O O . GLU B 1 264 ? 44.690 -32.824 -51.198 1.00 52.17 264 GLU B O 1
ATOM 4259 N N . GLU B 1 265 ? 43.709 -33.631 -49.343 1.00 56.76 265 GLU B N 1
ATOM 4260 C CA . GLU B 1 265 ? 42.376 -33.742 -49.933 1.00 61.68 265 GLU B CA 1
ATOM 4261 C C . GLU B 1 265 ? 42.380 -34.674 -51.143 1.00 65.09 265 GLU B C 1
ATOM 4262 O O . GLU B 1 265 ? 42.495 -34.225 -52.288 1.00 65.81 265 GLU B O 1
ATOM 4268 N N . LYS B 1 266 ? 42.234 -35.968 -50.887 1.00 67.61 266 LYS B N 1
ATOM 4269 C CA . LYS B 1 266 ? 42.235 -36.959 -51.954 1.00 70.44 266 LYS B CA 1
ATOM 4270 C C . LYS B 1 266 ? 40.836 -37.268 -52.484 1.00 70.96 266 LYS B C 1
ATOM 4271 O O . LYS B 1 266 ? 40.684 -38.055 -53.421 1.00 71.43 266 LYS B O 1
ATOM 4277 N N . ASN B 1 267 ? 39.822 -36.643 -51.888 1.00 71.34 267 ASN B N 1
ATOM 4278 C CA . ASN B 1 267 ? 38.434 -36.864 -52.294 1.00 71.64 267 ASN B CA 1
ATOM 4279 C C . ASN B 1 267 ? 37.637 -35.574 -52.508 1.00 70.98 267 ASN B C 1
ATOM 4280 O O . ASN B 1 267 ? 36.425 -35.615 -52.727 1.00 71.64 267 ASN B O 1
ATOM 4285 N N . GLY B 1 268 ? 38.309 -34.431 -52.440 1.00 69.50 268 GLY B N 1
ATOM 4286 C CA . GLY B 1 268 ? 37.614 -33.171 -52.637 1.00 67.62 268 GLY B CA 1
ATOM 4287 C C . GLY B 1 268 ? 37.898 -32.156 -51.550 1.00 66.24 268 GLY B C 1
ATOM 4288 O O . GLY B 1 268 ? 38.645 -32.431 -50.610 1.00 66.51 268 GLY B O 1
ATOM 4289 N N . ALA B 1 269 ? 37.299 -30.977 -51.681 1.00 64.59 269 ALA B N 1
ATOM 4290 C CA . ALA B 1 269 ? 37.487 -29.911 -50.705 1.00 63.81 269 ALA B CA 1
ATOM 4291 C C . ALA B 1 269 ? 36.677 -30.199 -49.444 1.00 62.71 269 ALA B C 1
ATOM 4292 O O . ALA B 1 269 ? 35.446 -30.186 -49.461 1.00 62.76 269 ALA B O 1
ATOM 4294 N N . ASP B 1 270 ? 37.381 -30.468 -48.350 1.00 61.03 270 ASP B N 1
ATOM 4295 C CA . ASP B 1 270 ? 36.731 -30.758 -47.083 1.00 59.16 270 ASP B CA 1
ATOM 4296 C C . ASP B 1 270 ? 37.294 -29.847 -46.005 1.00 57.53 270 ASP B C 1
ATOM 4297 O O . ASP B 1 270 ? 37.937 -30.309 -45.065 1.00 57.19 270 ASP B O 1
ATOM 4302 N N . PRO B 1 271 ? 37.028 -28.539 -46.113 1.00 55.90 271 PRO B N 1
ATOM 4303 C CA . PRO B 1 271 ? 37.516 -27.548 -45.150 1.00 53.39 271 PRO B CA 1
ATOM 4304 C C . PRO B 1 271 ? 37.354 -27.921 -43.679 1.00 49.92 271 PRO B C 1
ATOM 4305 O O . PRO B 1 271 ? 38.256 -27.677 -42.871 1.00 50.03 271 PRO B O 1
ATOM 4309 N N . GLU B 1 272 ? 36.221 -28.523 -43.336 1.00 46.01 272 GLU B N 1
ATOM 4310 C CA . GLU B 1 272 ? 35.946 -28.890 -41.945 1.00 43.60 272 GLU B CA 1
ATOM 4311 C C . GLU B 1 272 ? 37.062 -29.718 -41.283 1.00 39.48 272 GLU B C 1
ATOM 4312 O O . GLU B 1 272 ? 37.540 -29.380 -40.195 1.00 36.65 272 GLU B O 1
ATOM 4318 N N . LEU B 1 273 ? 37.476 -30.791 -41.950 1.00 35.73 273 LEU B N 1
ATOM 4319 C CA . LEU B 1 273 ? 38.525 -31.660 -41.435 1.00 34.32 273 LEU B CA 1
ATOM 4320 C C . LEU B 1 273 ? 39.899 -30.982 -41.428 1.00 32.40 273 LEU B C 1
ATOM 4321 O O . LEU B 1 273 ? 40.667 -31.131 -40.474 1.00 30.21 273 LEU B O 1
ATOM 4326 N N . LEU B 1 274 ? 40.203 -30.238 -42.490 1.00 29.12 274 LEU B N 1
ATOM 4327 C CA . LEU B 1 274 ? 41.484 -29.551 -42.575 1.00 28.06 274 LEU B CA 1
ATOM 4328 C C . LEU B 1 274 ? 41.646 -28.586 -41.410 1.00 25.71 274 LEU B C 1
ATOM 4329 O O . LEU B 1 274 ? 42.730 -28.470 -40.837 1.00 24.54 274 LEU B O 1
ATOM 4334 N N . VAL B 1 275 ? 40.575 -27.887 -41.060 1.00 22.05 275 VAL B N 1
ATOM 4335 C CA . VAL B 1 275 ? 40.650 -26.956 -39.950 1.00 23.18 275 VAL B CA 1
ATOM 4336 C C . VAL B 1 275 ? 40.908 -27.682 -38.632 1.00 25.06 275 VAL B C 1
ATOM 4337 O O . VAL B 1 275 ? 41.651 -27.190 -37.791 1.00 25.58 275 VAL B O 1
ATOM 4341 N N . TYR B 1 276 ? 40.308 -28.857 -38.457 1.00 25.49 276 TYR B N 1
ATOM 4342 C CA . TYR B 1 276 ? 40.504 -29.618 -37.221 1.00 26.61 276 TYR B CA 1
ATOM 4343 C C . TYR B 1 276 ? 41.944 -30.092 -37.203 1.00 26.39 276 TYR B C 1
ATOM 4344 O O . TYR B 1 276 ? 42.637 -29.983 -36.197 1.00 26.04 276 TYR B O 1
ATOM 4353 N N . THR B 1 277 ? 42.383 -30.621 -38.341 1.00 24.31 277 THR B N 1
ATOM 4354 C CA . THR B 1 277 ? 43.722 -31.153 -38.459 1.00 23.37 277 THR B CA 1
ATOM 4355 C C . THR B 1 277 ? 44.796 -30.122 -38.182 1.00 23.06 277 THR B C 1
ATOM 4356 O O . THR B 1 277 ? 45.681 -30.370 -37.366 1.00 24.90 277 THR B O 1
ATOM 4360 N N . VAL B 1 278 ? 44.724 -28.967 -38.841 1.00 21.36 278 VAL B N 1
ATOM 4361 C CA . VAL B 1 278 ? 45.727 -27.927 -38.624 1.00 19.62 278 VAL B CA 1
ATOM 4362 C C . VAL B 1 278 ? 45.636 -27.416 -37.176 1.00 20.41 278 VAL B C 1
ATOM 4363 O O . VAL B 1 278 ? 46.655 -27.222 -36.517 1.00 21.61 278 VAL B O 1
ATOM 4367 N N . THR B 1 279 ? 44.428 -27.206 -36.668 1.00 18.68 279 THR B N 1
ATOM 4368 C CA . THR B 1 279 ? 44.280 -26.764 -35.275 1.00 19.06 279 THR B CA 1
ATOM 4369 C C . THR B 1 279 ? 44.951 -27.773 -34.320 1.00 19.08 279 THR B C 1
ATOM 4370 O O . THR B 1 279 ? 45.642 -27.387 -33.365 1.00 17.39 279 THR B O 1
ATOM 4374 N N . LEU B 1 280 ? 44.743 -29.062 -34.601 1.00 18.04 280 LEU B N 1
ATOM 4375 C CA . LEU B 1 280 ? 45.298 -30.175 -33.808 1.00 20.34 280 LEU B CA 1
ATOM 4376 C C . LEU B 1 280 ? 46.835 -30.136 -33.786 1.00 21.63 280 LEU B C 1
ATOM 4377 O O . LEU B 1 280 ? 47.465 -30.287 -32.733 1.00 21.26 280 LEU B O 1
ATOM 4382 N N . ILE B 1 281 ? 47.433 -29.935 -34.956 1.00 21.88 281 ILE B N 1
ATOM 4383 C CA . ILE B 1 281 ? 48.879 -29.835 -35.050 1.00 22.25 281 ILE B CA 1
ATOM 4384 C C . ILE B 1 281 ? 49.387 -28.582 -34.310 1.00 22.85 281 ILE B C 1
ATOM 4385 O O . ILE B 1 281 ? 50.341 -28.673 -33.539 1.00 23.88 281 ILE B O 1
ATOM 4390 N N . ASN B 1 282 ? 48.756 -27.422 -34.535 1.00 22.53 282 ASN B N 1
ATOM 4391 C CA . ASN B 1 282 ? 49.175 -26.177 -33.869 1.00 23.12 282 ASN B CA 1
ATOM 4392 C C . ASN B 1 282 ? 49.083 -26.297 -32.325 1.00 24.32 282 ASN B C 1
ATOM 4393 O O . ASN B 1 282 ? 49.970 -25.842 -31.607 1.00 24.97 282 ASN B O 1
ATOM 4398 N N . LYS B 1 283 ? 48.014 -26.909 -31.822 1.00 24.92 283 LYS B N 1
ATOM 4399 C CA . LYS B 1 283 ? 47.813 -27.057 -30.372 1.00 26.94 283 LYS B CA 1
ATOM 4400 C C . LYS B 1 283 ? 48.848 -27.961 -29.725 1.00 27.49 283 LYS B C 1
ATOM 4401 O O . LYS B 1 283 ? 49.311 -27.708 -28.609 1.00 28.67 283 LYS B O 1
ATOM 4407 N N . THR B 1 284 ? 49.189 -29.033 -30.425 1.00 25.81 284 THR B N 1
ATOM 4408 C CA . THR B 1 284 ? 50.180 -29.971 -29.941 1.00 23.41 284 THR B CA 1
ATOM 4409 C C . THR B 1 284 ? 51.531 -29.259 -29.898 1.00 23.44 284 THR B C 1
ATOM 4410 O O . THR B 1 284 ? 52.250 -29.317 -28.896 1.00 23.26 284 THR B O 1
ATOM 4414 N N . LEU B 1 285 ? 51.862 -28.575 -30.989 1.00 21.18 285 LEU B N 1
ATOM 4415 C CA . LEU B 1 285 ? 53.117 -27.848 -31.075 1.00 20.82 285 LEU B CA 1
ATOM 4416 C C . LEU B 1 285 ? 53.201 -26.716 -30.037 1.00 19.88 285 LEU B C 1
ATOM 4417 O O . LEU B 1 285 ? 54.266 -26.461 -29.470 1.00 19.15 285 LEU B O 1
ATOM 4422 N N . ALA B 1 286 ? 52.089 -26.043 -29.770 1.00 19.27 286 ALA B N 1
ATOM 4423 C CA . ALA B 1 286 ? 52.128 -24.960 -28.792 1.00 22.50 286 ALA B CA 1
ATOM 4424 C C . ALA B 1 286 ? 52.330 -25.437 -27.352 1.00 25.32 286 ALA B C 1
ATOM 4425 O O . ALA B 1 286 ? 52.705 -24.653 -26.489 1.00 28.14 286 ALA B O 1
ATOM 4427 N N . ALA B 1 287 ? 52.107 -26.720 -27.089 1.00 25.80 287 ALA B N 1
ATOM 4428 C CA . ALA B 1 287 ? 52.261 -27.225 -25.735 1.00 26.01 287 ALA B CA 1
ATOM 4429 C C . ALA B 1 287 ? 53.663 -27.727 -25.430 1.00 26.70 287 ALA B C 1
ATOM 4430 O O . ALA B 1 287 ? 53.966 -28.073 -24.284 1.00 28.86 287 ALA B O 1
ATOM 4432 N N . LEU B 1 288 ? 54.524 -27.763 -26.437 1.00 26.45 288 LEU B N 1
ATOM 4433 C CA . LEU B 1 288 ? 55.882 -28.271 -26.236 1.00 28.60 288 LEU B CA 1
ATOM 4434 C C . LEU B 1 288 ? 56.832 -27.250 -25.601 1.00 31.84 288 LEU B C 1
ATOM 4435 O O . LEU B 1 288 ? 56.954 -26.114 -26.058 1.00 30.39 288 LEU B O 1
ATOM 4440 N N . PRO B 1 289 ? 57.527 -27.661 -24.531 1.00 35.54 289 PRO B N 1
ATOM 4441 C CA . PRO B 1 289 ? 58.468 -26.820 -23.787 1.00 37.06 289 PRO B CA 1
ATOM 4442 C C . PRO B 1 289 ? 59.855 -26.669 -24.404 1.00 38.55 289 PRO B C 1
ATOM 4443 O O . PRO B 1 289 ? 60.536 -25.666 -24.167 1.00 38.79 289 PRO B O 1
ATOM 4447 N N . ASP B 1 290 ? 60.280 -27.656 -25.186 1.00 39.24 290 ASP B N 1
ATOM 4448 C CA . ASP B 1 290 ? 61.596 -27.583 -25.806 1.00 39.49 290 ASP B CA 1
ATOM 4449 C C . ASP B 1 290 ? 61.530 -27.582 -27.329 1.00 38.31 290 ASP B C 1
ATOM 4450 O O . ASP B 1 290 ? 60.778 -28.341 -27.953 1.00 37.47 290 ASP B O 1
ATOM 4455 N N . GLN B 1 291 ? 62.343 -26.709 -27.906 1.00 37.79 291 GLN B N 1
ATOM 4456 C CA . GLN B 1 291 ? 62.437 -26.511 -29.346 1.00 37.31 291 GLN B CA 1
ATOM 4457 C C . GLN B 1 291 ? 62.722 -27.806 -30.093 1.00 36.32 291 GLN B C 1
ATOM 4458 O O . GLN B 1 291 ? 62.233 -28.015 -31.196 1.00 34.55 291 GLN B O 1
ATOM 4464 N N . ASP B 1 292 ? 63.517 -28.677 -29.483 1.00 37.07 292 ASP B N 1
ATOM 4465 C CA . ASP B 1 292 ? 63.868 -29.950 -30.101 1.00 36.96 292 ASP B CA 1
ATOM 4466 C C . ASP B 1 292 ? 62.646 -30.830 -30.339 1.00 35.95 292 ASP B C 1
ATOM 4467 O O . ASP B 1 292 ? 62.571 -31.544 -31.342 1.00 33.98 292 ASP B O 1
ATOM 4472 N N . SER B 1 293 ? 61.684 -30.777 -29.423 1.00 34.11 293 SER B N 1
ATOM 4473 C CA . SER B 1 293 ? 60.477 -31.579 -29.569 1.00 33.26 293 SER B CA 1
ATOM 4474 C C . SER B 1 293 ? 59.626 -30.951 -30.653 1.00 31.00 293 SER B C 1
ATOM 4475 O O . SER B 1 293 ? 59.038 -31.641 -31.478 1.00 32.43 293 SER B O 1
ATOM 4478 N N . PHE B 1 294 ? 59.580 -29.630 -30.649 1.00 29.65 294 PHE B N 1
ATOM 4479 C CA . PHE B 1 294 ? 58.828 -28.879 -31.641 1.00 27.40 294 PHE B CA 1
ATOM 4480 C C . PHE B 1 294 ? 59.353 -29.262 -33.012 1.00 28.01 294 PHE B C 1
ATOM 4481 O O . PHE B 1 294 ? 58.585 -29.571 -33.926 1.00 27.50 294 PHE B O 1
ATOM 4489 N N . TYR B 1 295 ? 60.676 -29.258 -33.149 1.00 27.69 295 TYR B N 1
ATOM 4490 C CA . TYR B 1 295 ? 61.292 -29.586 -34.424 1.00 28.66 295 TYR B CA 1
ATOM 4491 C C . TYR B 1 295 ? 61.203 -31.042 -34.850 1.00 29.44 295 TYR B C 1
ATOM 4492 O O . TYR B 1 295 ? 61.178 -31.328 -36.049 1.00 28.46 295 TYR B O 1
ATOM 4501 N N . ASP B 1 296 ? 61.142 -31.961 -33.889 1.00 30.04 296 ASP B N 1
ATOM 4502 C CA . ASP B 1 296 ? 61.019 -33.371 -34.235 1.00 31.93 296 ASP B CA 1
ATOM 4503 C C . ASP B 1 296 ? 59.713 -33.549 -34.992 1.00 30.69 296 ASP B C 1
ATOM 4504 O O . ASP B 1 296 ? 59.622 -34.378 -35.900 1.00 29.68 296 ASP B O 1
ATOM 4509 N N . VAL B 1 297 ? 58.700 -32.768 -34.622 1.00 27.42 297 VAL B N 1
ATOM 4510 C CA . VAL B 1 297 ? 57.422 -32.878 -35.310 1.00 26.85 297 VAL B CA 1
ATOM 4511 C C . VAL B 1 297 ? 57.381 -32.087 -36.619 1.00 27.79 297 VAL B C 1
ATOM 4512 O O . VAL B 1 297 ? 57.007 -32.645 -37.662 1.00 28.72 297 VAL B O 1
ATOM 4516 N N . THR B 1 298 ? 57.758 -30.806 -36.578 1.00 25.36 298 THR B N 1
ATOM 4517 C CA . THR B 1 298 ? 57.710 -29.982 -37.791 1.00 25.77 298 THR B CA 1
ATOM 4518 C C . THR B 1 298 ? 58.564 -30.550 -38.913 1.00 26.54 298 THR B C 1
ATOM 4519 O O . THR B 1 298 ? 58.166 -30.507 -40.073 1.00 27.94 298 THR B O 1
ATOM 4523 N N . ASP B 1 299 ? 59.730 -31.094 -38.573 1.00 27.84 299 ASP B N 1
ATOM 4524 C CA . ASP B 1 299 ? 60.592 -31.705 -39.585 1.00 26.91 299 ASP B CA 1
ATOM 4525 C C . ASP B 1 299 ? 59.894 -32.908 -40.215 1.00 26.83 299 ASP B C 1
ATOM 4526 O O . ASP B 1 299 ? 59.924 -33.076 -41.438 1.00 27.89 299 ASP B O 1
ATOM 4531 N N . ALA B 1 300 ? 59.270 -33.748 -39.389 1.00 23.67 300 ALA B N 1
ATOM 4532 C CA . ALA B 1 300 ? 58.576 -34.923 -39.916 1.00 24.50 300 ALA B CA 1
ATOM 4533 C C . ALA B 1 300 ? 57.489 -34.473 -40.875 1.00 25.89 300 ALA B C 1
ATOM 4534 O O . ALA B 1 300 ? 57.277 -35.090 -41.919 1.00 27.58 300 ALA B O 1
ATOM 4536 N N . LEU B 1 301 ? 56.802 -33.390 -40.531 1.00 26.14 301 LEU B N 1
ATOM 4537 C CA . LEU B 1 301 ? 55.752 -32.877 -41.403 1.00 28.59 301 LEU B CA 1
ATOM 4538 C C . LEU B 1 301 ? 56.350 -32.286 -42.672 1.00 29.63 301 LEU B C 1
ATOM 4539 O O . LEU B 1 301 ? 55.845 -32.500 -43.770 1.00 28.20 301 LEU B O 1
ATOM 4544 N N . GLU B 1 302 ? 57.430 -31.540 -42.511 1.00 32.81 302 GLU B N 1
ATOM 4545 C CA . GLU B 1 302 ? 58.083 -30.929 -43.648 1.00 37.82 302 GLU B CA 1
ATOM 4546 C C . GLU B 1 302 ? 58.526 -31.977 -44.659 1.00 37.98 302 GLU B C 1
ATOM 4547 O O . GLU B 1 302 ? 58.434 -31.753 -45.867 1.00 40.02 302 GLU B O 1
ATOM 4553 N N . GLN B 1 303 ? 58.975 -33.128 -44.166 1.00 36.82 303 GLN B N 1
ATOM 4554 C CA . GLN B 1 303 ? 59.424 -34.222 -45.029 1.00 34.99 303 GLN B CA 1
ATOM 4555 C C . GLN B 1 303 ? 58.273 -34.930 -45.742 1.00 34.10 303 GLN B C 1
ATOM 4556 O O . GLN B 1 303 ? 58.491 -35.882 -46.478 1.00 34.38 303 GLN B O 1
ATOM 4558 N N . GLN B 1 304 ? 57.047 -34.479 -45.521 1.00 33.80 304 GLN B N 1
ATOM 4559 C CA . GLN B 1 304 ? 55.914 -35.096 -46.186 1.00 33.75 304 GLN B CA 1
ATOM 4560 C C . GLN B 1 304 ? 55.157 -34.089 -47.025 1.00 34.39 304 GLN B C 1
ATOM 4561 O O . GLN B 1 304 ? 54.071 -34.379 -47.521 1.00 36.46 304 GLN B O 1
ATOM 4567 N N . GLY B 1 305 ? 55.728 -32.898 -47.177 1.00 34.40 305 GLY B N 1
ATOM 4568 C CA . GLY B 1 305 ? 55.090 -31.892 -48.006 1.00 35.87 305 GLY B CA 1
ATOM 4569 C C . GLY B 1 305 ? 54.349 -30.765 -47.323 1.00 35.90 305 GLY B C 1
ATOM 4570 O O . GLY B 1 305 ? 53.774 -29.911 -47.999 1.00 35.98 305 GLY B O 1
ATOM 4571 N N . MET B 1 306 ? 54.366 -30.748 -45.994 1.00 36.38 306 MET B N 1
ATOM 4572 C CA . MET B 1 306 ? 53.674 -29.709 -45.238 1.00 33.86 306 MET B CA 1
ATOM 4573 C C . MET B 1 306 ? 54.008 -28.307 -45.760 1.00 32.36 306 MET B C 1
ATOM 4574 O O . MET B 1 306 ? 53.118 -27.539 -46.078 1.00 31.36 306 MET B O 1
ATOM 4579 N N . GLU B 1 307 ? 55.289 -27.980 -45.846 1.00 31.60 307 GLU B N 1
ATOM 4580 C CA . GLU B 1 307 ? 55.698 -26.669 -46.328 1.00 35.45 307 GLU B CA 1
ATOM 4581 C C . GLU B 1 307 ? 55.003 -26.324 -47.654 1.00 33.43 307 GLU B C 1
ATOM 4582 O O . GLU B 1 307 ? 54.509 -25.207 -47.843 1.00 31.74 307 GLU B O 1
ATOM 4588 N N . ALA B 1 308 ? 54.955 -27.296 -48.560 1.00 31.40 308 ALA B N 1
ATOM 4589 C CA . ALA B 1 308 ? 54.320 -27.109 -49.852 1.00 29.29 308 ALA B CA 1
ATOM 4590 C C . ALA B 1 308 ? 52.808 -26.985 -49.742 1.00 28.28 308 ALA B C 1
ATOM 4591 O O . ALA B 1 308 ? 52.202 -26.190 -50.462 1.00 28.44 308 ALA B O 1
ATOM 4593 N N . LEU B 1 309 ? 52.192 -27.767 -48.858 1.00 27.40 309 LEU B N 1
ATOM 4594 C CA . LEU B 1 309 ? 50.734 -27.704 -48.705 1.00 27.84 309 LEU B CA 1
ATOM 4595 C C . LEU B 1 309 ? 50.314 -26.379 -48.113 1.00 27.77 309 LEU B C 1
ATOM 4596 O O . LEU B 1 309 ? 49.277 -25.836 -48.481 1.00 28.86 309 LEU B O 1
ATOM 4601 N N . VAL B 1 310 ? 51.126 -25.854 -47.198 1.00 26.46 310 VAL B N 1
ATOM 4602 C CA . VAL B 1 310 ? 50.829 -24.574 -46.573 1.00 27.56 310 VAL B CA 1
ATOM 4603 C C . VAL B 1 310 ? 51.007 -23.431 -47.586 1.00 28.58 310 VAL B C 1
ATOM 4604 O O . VAL B 1 310 ? 50.235 -22.468 -47.601 1.00 28.84 310 VAL B O 1
ATOM 4608 N N . GLN B 1 311 ? 52.022 -23.546 -48.439 1.00 30.48 311 GLN B N 1
ATOM 4609 C CA . GLN B 1 311 ? 52.270 -22.530 -49.462 1.00 31.04 311 GLN B CA 1
ATOM 4610 C C . GLN B 1 311 ? 51.065 -22.474 -50.390 1.00 29.54 311 GLN B C 1
ATOM 4611 O O . GLN B 1 311 ? 50.522 -21.413 -50.638 1.00 29.34 311 GLN B O 1
ATOM 4617 N N . ARG B 1 312 ? 50.647 -23.638 -50.876 1.00 29.07 312 ARG B N 1
ATOM 4618 C CA . ARG B 1 312 ? 49.503 -23.762 -51.767 1.00 29.13 312 ARG B CA 1
ATOM 4619 C C . ARG B 1 312 ? 48.231 -23.121 -51.221 1.00 30.36 312 ARG B C 1
ATOM 4620 O O . ARG B 1 312 ? 47.668 -22.206 -51.839 1.00 29.50 312 ARG B O 1
ATOM 4628 N N . HIS B 1 313 ? 47.770 -23.609 -50.070 1.00 29.01 313 HIS B N 1
ATOM 4629 C CA . HIS B 1 313 ? 46.555 -23.078 -49.451 1.00 28.51 313 HIS B CA 1
ATOM 4630 C C . HIS B 1 313 ? 46.639 -21.587 -49.169 1.00 28.07 313 HIS B C 1
ATOM 4631 O O . HIS B 1 313 ? 45.666 -20.856 -49.367 1.00 27.80 313 HIS B O 1
ATOM 4638 N N . LEU B 1 314 ? 47.792 -21.136 -48.686 1.00 28.40 314 LEU B N 1
ATOM 4639 C CA . LEU B 1 314 ? 47.966 -19.722 -48.380 1.00 30.66 314 LEU B CA 1
ATOM 4640 C C . LEU B 1 314 ? 48.196 -18.882 -49.643 1.00 32.67 314 LEU B C 1
ATOM 4641 O O . LEU B 1 314 ? 48.052 -17.656 -49.624 1.00 31.47 314 LEU B O 1
ATOM 4646 N N . GLY B 1 315 ? 48.544 -19.549 -50.740 1.00 33.34 315 GLY B N 1
ATOM 4647 C CA . GLY B 1 315 ? 48.744 -18.847 -51.991 1.00 35.31 315 GLY B CA 1
ATOM 4648 C C . GLY B 1 315 ? 47.446 -18.854 -52.785 1.00 37.69 315 GLY B C 1
ATOM 4649 O O . GLY B 1 315 ? 47.323 -18.174 -53.797 1.00 39.14 315 GLY B O 1
ATOM 4650 N N . THR B 1 316 ? 46.471 -19.627 -52.316 1.00 38.43 316 THR B N 1
ATOM 4651 C CA . THR B 1 316 ? 45.176 -19.732 -52.973 1.00 40.23 316 THR B CA 1
ATOM 4652 C C . THR B 1 316 ? 44.193 -18.696 -52.446 1.00 40.89 316 THR B C 1
ATOM 4653 O O . THR B 1 316 ? 43.902 -18.667 -51.251 1.00 41.46 316 THR B O 1
ATOM 4657 N N . ALA B 1 317 ? 43.673 -17.850 -53.329 1.00 38.26 317 ALA B N 1
ATOM 4658 C CA . ALA B 1 317 ? 42.705 -16.854 -52.897 1.00 37.41 317 ALA B CA 1
ATOM 4659 C C . ALA B 1 317 ? 41.367 -17.556 -52.650 1.00 36.76 317 ALA B C 1
ATOM 4660 O O . ALA B 1 317 ? 40.975 -18.463 -53.392 1.00 36.62 317 ALA B O 1
ATOM 4662 N N . GLY B 1 318 ? 40.671 -17.146 -51.597 1.00 34.91 318 GLY B N 1
ATOM 4663 C CA . GLY B 1 318 ? 39.391 -17.759 -51.300 1.00 33.69 318 GLY B CA 1
ATOM 4664 C C . GLY B 1 318 ? 39.485 -19.023 -50.464 1.00 32.42 318 GLY B C 1
ATOM 4665 O O . GLY B 1 318 ? 38.502 -19.739 -50.319 1.00 33.82 318 GLY B O 1
ATOM 4666 N N . THR B 1 319 ? 40.659 -19.328 -49.927 1.00 32.26 319 THR B N 1
ATOM 4667 C CA . THR B 1 319 ? 40.785 -20.519 -49.093 1.00 32.35 319 THR B CA 1
ATOM 4668 C C . THR B 1 319 ? 39.901 -20.292 -47.867 1.00 32.14 319 THR B C 1
ATOM 4669 O O . THR B 1 319 ? 39.700 -19.153 -47.442 1.00 30.55 319 THR B O 1
ATOM 4673 N N . ASP B 1 320 ? 39.367 -21.371 -47.309 1.00 33.51 320 ASP B N 1
ATOM 4674 C CA . ASP B 1 320 ? 38.502 -21.272 -46.138 1.00 34.48 320 ASP B CA 1
ATOM 4675 C C . ASP B 1 320 ? 39.139 -20.380 -45.067 1.00 33.27 320 ASP B C 1
ATOM 4676 O O . ASP B 1 320 ? 40.233 -20.664 -44.579 1.00 31.68 320 ASP B O 1
ATOM 4681 N N . VAL B 1 321 ? 38.448 -19.299 -44.717 1.00 32.50 321 VAL B N 1
ATOM 4682 C CA . VAL B 1 321 ? 38.940 -18.335 -43.741 1.00 34.48 321 VAL B CA 1
ATOM 4683 C C . VAL B 1 321 ? 39.465 -18.950 -42.452 1.00 33.89 321 VAL B C 1
ATOM 4684 O O . VAL B 1 321 ? 40.527 -18.557 -41.969 1.00 33.91 321 VAL B O 1
ATOM 4688 N N . ASP B 1 322 ? 38.733 -19.905 -41.889 1.00 32.53 322 ASP B N 1
ATOM 4689 C CA . ASP B 1 322 ? 39.183 -20.531 -40.651 1.00 32.62 322 ASP B CA 1
ATOM 4690 C C . ASP B 1 322 ? 40.427 -21.387 -40.877 1.00 29.61 322 ASP B C 1
ATOM 4691 O O . ASP B 1 322 ? 41.255 -21.538 -39.983 1.00 30.11 322 ASP B O 1
ATOM 4696 N N . LEU B 1 323 ? 40.561 -21.939 -42.074 1.00 25.44 323 LEU B N 1
ATOM 4697 C CA . LEU B 1 323 ? 41.729 -22.745 -42.389 1.00 25.51 323 LEU B CA 1
ATOM 4698 C C . LEU B 1 323 ? 42.959 -21.843 -42.546 1.00 24.70 323 LEU B C 1
ATOM 4699 O O . LEU B 1 323 ? 44.042 -22.169 -42.057 1.00 25.83 323 LEU B O 1
ATOM 4704 N N . ARG B 1 324 ? 42.782 -20.705 -43.216 1.00 24.09 324 ARG B N 1
ATOM 4705 C CA . ARG B 1 324 ? 43.872 -19.761 -43.421 1.00 26.27 324 ARG B CA 1
ATOM 4706 C C . ARG B 1 324 ? 44.395 -19.275 -42.068 1.00 24.60 324 ARG B C 1
ATOM 4707 O O . ARG B 1 324 ? 45.600 -19.151 -41.862 1.00 24.00 324 ARG B O 1
ATOM 4715 N N . THR B 1 325 ? 43.491 -19.004 -41.137 1.00 25.78 325 THR B N 1
ATOM 4716 C CA . THR B 1 325 ? 43.913 -18.546 -39.813 1.00 26.58 325 THR B CA 1
ATOM 4717 C C . THR B 1 325 ? 44.886 -19.561 -39.215 1.00 25.23 325 THR B C 1
ATOM 4718 O O . THR B 1 325 ? 45.963 -19.204 -38.735 1.00 22.39 325 THR B O 1
ATOM 4722 N N . GLN B 1 326 ? 44.509 -20.836 -39.277 1.00 26.44 326 GLN B N 1
ATOM 4723 C CA . GLN B 1 326 ? 45.343 -21.907 -38.728 1.00 24.33 326 GLN B CA 1
ATOM 4724 C C . GLN B 1 326 ? 46.675 -22.055 -39.461 1.00 22.81 326 GLN B C 1
ATOM 4725 O O . GLN B 1 326 ? 47.723 -22.239 -38.837 1.00 18.61 326 GLN B O 1
ATOM 4731 N N . LEU B 1 327 ? 46.627 -21.963 -40.786 1.00 22.41 327 LEU B N 1
ATOM 4732 C CA . LEU B 1 327 ? 47.828 -22.087 -41.595 1.00 20.44 327 LEU B CA 1
ATOM 4733 C C . LEU B 1 327 ? 48.786 -20.950 -41.281 1.00 21.31 327 LEU B C 1
ATOM 4734 O O . LEU B 1 327 ? 50.008 -21.160 -41.162 1.00 18.65 327 LEU B O 1
ATOM 4739 N N . VAL B 1 328 ? 48.237 -19.745 -41.128 1.00 23.39 328 VAL B N 1
ATOM 4740 C CA . VAL B 1 328 ? 49.070 -18.590 -40.828 1.00 23.39 328 VAL B CA 1
ATOM 4741 C C . VAL B 1 328 ? 49.749 -18.782 -39.480 1.00 25.16 328 VAL B C 1
ATOM 4742 O O . VAL B 1 328 ? 50.954 -18.512 -39.343 1.00 25.03 328 VAL B O 1
ATOM 4746 N N . LEU B 1 329 ? 48.990 -19.257 -38.490 1.00 25.12 329 LEU B N 1
ATOM 4747 C CA . LEU B 1 329 ? 49.554 -19.502 -37.155 1.00 25.95 329 LEU B CA 1
ATOM 4748 C C . LEU B 1 329 ? 50.675 -20.540 -37.229 1.00 25.45 329 LEU B C 1
ATOM 4749 O O . LEU B 1 329 ? 51.726 -20.373 -36.603 1.00 26.76 329 LEU B O 1
ATOM 4754 N N . TYR B 1 330 ? 50.447 -21.606 -37.997 1.00 23.83 330 TYR B N 1
ATOM 4755 C CA . TYR B 1 330 ? 51.440 -22.666 -38.171 1.00 24.65 330 TYR B CA 1
ATOM 4756 C C . TYR B 1 330 ? 52.722 -22.068 -38.735 1.00 26.66 330 TYR B C 1
ATOM 4757 O O . TYR B 1 330 ? 53.811 -22.259 -38.195 1.00 26.36 330 TYR B O 1
ATOM 4766 N N . GLU B 1 331 ? 52.582 -21.352 -39.846 1.00 28.26 331 GLU B N 1
ATOM 4767 C CA . GLU B 1 331 ? 53.727 -20.727 -40.487 1.00 30.01 331 GLU B CA 1
ATOM 4768 C C . GLU B 1 331 ? 54.422 -19.761 -39.516 1.00 27.89 331 GLU B C 1
ATOM 4769 O O . GLU B 1 331 ? 55.648 -19.717 -39.440 1.00 27.15 331 GLU B O 1
ATOM 4775 N N . ASN B 1 332 ? 53.644 -18.998 -38.758 1.00 27.26 332 ASN B N 1
ATOM 4776 C CA . ASN B 1 332 ? 54.240 -18.057 -37.819 1.00 27.64 332 ASN B CA 1
ATOM 4777 C C . ASN B 1 332 ? 54.948 -18.754 -36.659 1.00 28.36 332 ASN B C 1
ATOM 4778 O O . ASN B 1 332 ? 55.972 -18.273 -36.172 1.00 27.96 332 ASN B O 1
ATOM 4783 N N . ALA B 1 333 ? 54.402 -19.872 -36.197 1.00 25.72 333 ALA B N 1
ATOM 4784 C CA . ALA B 1 333 ? 55.047 -20.572 -35.096 1.00 28.03 333 ALA B CA 1
ATOM 4785 C C . ALA B 1 333 ? 56.422 -21.075 -35.562 1.00 27.80 333 ALA B C 1
ATOM 4786 O O . ALA B 1 333 ? 57.359 -21.218 -34.776 1.00 26.32 333 ALA B O 1
ATOM 4788 N N . LEU B 1 334 ? 56.535 -21.334 -36.856 1.00 27.93 334 LEU B N 1
ATOM 4789 C CA . LEU B 1 334 ? 57.776 -21.828 -37.425 1.00 29.49 334 LEU B CA 1
ATOM 4790 C C . LEU B 1 334 ? 58.790 -20.690 -37.560 1.00 30.54 334 LEU B C 1
ATOM 4791 O O . LEU B 1 334 ? 59.980 -20.884 -37.322 1.00 28.96 334 LEU B O 1
ATOM 4796 N N . LYS B 1 335 ? 58.319 -19.497 -37.924 1.00 33.22 335 LYS B N 1
ATOM 4797 C CA . LYS B 1 335 ? 59.219 -18.356 -38.070 1.00 35.46 335 LYS B CA 1
ATOM 4798 C C . LYS B 1 335 ? 59.789 -17.875 -36.746 1.00 36.09 335 LYS B C 1
ATOM 4799 O O . LYS B 1 335 ? 60.901 -17.356 -36.714 1.00 37.14 335 LYS B O 1
ATOM 4805 N N . LEU B 1 336 ? 59.042 -18.030 -35.655 1.00 35.52 336 LEU B N 1
ATOM 4806 C CA . LEU B 1 336 ? 59.548 -17.593 -34.353 1.00 36.29 336 LEU B CA 1
ATOM 4807 C C . LEU B 1 336 ? 60.653 -18.513 -33.863 1.00 36.86 336 LEU B C 1
ATOM 4808 O O . LEU B 1 336 ? 61.604 -18.056 -33.235 1.00 37.27 336 LEU B O 1
ATOM 4813 N N . GLU B 1 337 ? 60.524 -19.808 -34.144 1.00 37.56 337 GLU B N 1
ATOM 4814 C CA . GLU B 1 337 ? 61.535 -20.765 -33.720 1.00 39.85 337 GLU B CA 1
ATOM 4815 C C . GLU B 1 337 ? 62.809 -20.674 -34.571 1.00 40.50 337 GLU B C 1
ATOM 4816 O O . GLU B 1 337 ? 63.921 -20.802 -34.050 1.00 39.35 337 GLU B O 1
ATOM 4822 N N . ASP B 1 338 ? 62.659 -20.449 -35.874 1.00 41.28 338 ASP B N 1
ATOM 4823 C CA . ASP B 1 338 ? 63.835 -20.356 -36.737 1.00 44.14 338 ASP B CA 1
ATOM 4824 C C . ASP B 1 338 ? 64.681 -19.115 -36.465 1.00 45.33 338 ASP B C 1
ATOM 4825 O O . ASP B 1 338 ? 65.898 -19.141 -36.630 1.00 46.11 338 ASP B O 1
ATOM 4830 N N . GLY B 1 339 ? 64.038 -18.031 -36.051 1.00 47.37 339 GLY B N 1
ATOM 4831 C CA . GLY B 1 339 ? 64.773 -16.811 -35.762 1.00 50.76 339 GLY B CA 1
ATOM 4832 C C . GLY B 1 339 ? 65.161 -15.970 -36.973 1.00 52.73 339 GLY B C 1
ATOM 4833 O O . GLY B 1 339 ? 64.655 -16.231 -38.087 1.00 52.56 339 GLY B O 1
#

Radius of gyration: 33.41 Å; Cα contacts (8 Å, |Δi|>4): 867; chains: 2; bounding box: 65×83×85 Å

InterPro domains:
  IPR011989 Armadillo-like helical [G3DSA:1.25.10.10] (1-339)
  IPR014768 Rho GTPase-binding/formin homology 3 (GBD/FH3) domain [PS51232] (53-458)
  IPR015425 Formin, FH2 domain [PF02181] (618-987)
  IPR015425 Formin, FH2 domain [PS51444] (616-1013)
  IPR015425 Formin, FH2 domain [SM00498] (616-1068)
  IPR016024 Armadillo-type fold [SSF48371] (124-343)
  IPR041387 FHOD1, N-terminal GTPase-binding domain [PF18382] (17-101)
  IPR042201 Formin, FH2 domain superfamily [G3DSA:1.20.58.2220] (612-1000)
  IPR056771 FHOD1/3-like, FH3 domain [PF24959] (174-308)

Foldseek 3Di:
DKFKAWEFEAECLALLDDHDDRHDDVTDMDIGGQADAQLVVVVVVCVVHVHPDDSVFKWKAWPPPRDTDPNGGGCVVVVVVCQCVQVVVVHHTYMYIYGHLLSNLVNLLVQCVPDDDPSNLSSLLCLQVSCVVRVVNLLNCLVVVNLVSLCVSQVPDDPSSVLSSLSNLQSSCVDPSSLVSVLPVLVNLLVLLVQLLPPDPSSNLSSLVSLQSNLVVDLVRLVSNVVSQVVNCVVVVHQRCCSLVVVLVPPVHDDLSSLLSSLSSLLSSLVSDDDPVVNCVVVVSCVVVPNVVSLCVLCVDPVHDPSNVVSSVSVVVVVVVSVD/DFAKAWEFEFECQALLDDGDGTPDPPTHMGTHDQQDQQLVVVVVVCVVHVPPDDSVFKFKAADPVSDTDDSGGGNVVPPNYIYIYGDLLSNLVNLLVQCVPDDDPSNLSSLLCLLVSCVVPVVNLLSCLVVPVLVSLCVRLVPDDDSSVLSSLSSLLSLCVDPSSLVSVLPPLVNLLVLLVQLQPPDPSSNLSSLVSLCSNLVVDLVCLVSNQVSQVVNCVVVVNQRPPSLVVVLVCPPDDDLSSLLSSLSSLLSSLVSDPDPVVSCVVVVSSVVVCLVVSLCVQCVDPPRPPSNVVSSVSVVVVVVVSVD

Sequence (635 aa):
SVVTVRVQYLEDTDPFASANFPEPRRAPTCSLDGALPLGAQIPAVHRLLGAPLKLEDSALQVSPSGYYLDTELSLEEQREMGFYEEISKGRKPTLILRTQLSVRVNAILEKLYSSSGPELRRSLFSLKQIFQEDKDLVPEFVHSEGLSCLIRVGAAADHNYQSYILRALGQLMLFVDGMLGVVAHSDTIQWLYTLCASLSRLVVKTALKLLLVFVEYSENNAPLFIRAVNSVASTTGAPPWANLVSILEEKNGADPELLVYTVTLINKTLAALPDQDSFYDVTDALEQQGMEALVQRHLGTAGTDVDLRTQLVLYENALKLEDGSVVTVRVQYLEDTDPFASANFPEPRRAPTCSLDGALPLGAQIPAVHRLLGAPLKLEDSALQVSPSGYYLDTELSLEEQRPTLILRTQLSVRVNAILEKLYSSSGPELRRSLFSLKQIFQEDKDLVPEFVHSEGLSCLIRVGAAADHNYQSYILRALGQLMLFVDGMLGVVAHSDTIQWLYTLCASLSRLVVKTALKLLLVFVEYSENNAPLFIRAVNSVASTTGAPPWANLVSILEEKNGADPELLVYTVTLINKTLAALPDQDSFYDVTDALEQQGMEALVQRHLGTAGTDVDLRTQLVLYENALKLEDG

Organism: Homo sapiens (NCBI:txid9606)

Solvent-accessible surface area: 30018 Å² total; per-residue (Å²): 103,119,16,61,0,88,0,35,7,35,66,14,74,62,23,35,52,87,97,81,185,40,56,16,109,72,18,49,78,13,69,2,28,0,68,29,44,0,36,34,1,10,4,7,0,8,21,77,35,56,6,91,20,39,37,113,32,4,10,2,19,10,58,88,83,23,64,36,15,68,43,144,66,3,4,23,108,17,141,152,115,85,20,60,82,39,36,95,154,88,159,20,4,28,0,13,1,29,2,56,31,44,43,6,0,80,20,0,18,115,46,3,109,96,16,74,34,85,81,17,95,123,3,0,102,31,0,63,101,14,0,102,122,18,111,50,3,0,56,54,0,36,159,35,118,0,4,17,0,0,25,157,24,0,62,108,21,99,80,88,38,12,6,42,0,1,92,0,1,18,11,0,10,131,38,91,72,0,5,88,6,0,42,89,35,33,80,0,4,37,15,0,4,63,9,2,64,28,170,17,109,98,0,7,40,25,0,0,81,16,0,19,66,0,6,97,100,33,122,106,3,0,62,35,0,22,128,1,0,68,39,18,10,92,116,90,69,43,71,42,3,24,24,0,6,30,24,6,73,41,152,155,39,95,29,55,70,14,1,32,42,0,0,20,0,1,19,83,0,9,84,21,22,117,72,88,113,36,14,57,103,2,1,77,20,0,81,152,42,30,2,113,62,14,4,85,122,16,34,75,62,105,75,20,55,115,87,6,79,68,31,6,73,91,6,54,67,34,29,127,134,64,94,116,99,105,56,86,11,27,2,53,7,35,59,26,72,81,27,40,51,102,93,94,78,80,59,20,106,87,24,44,95,17,63,9,42,0,58,93,55,0,36,79,26,12,30,52,2,39,180,82,32,63,10,106,14,60,84,158,38,5,10,2,19,33,70,114,80,24,103,36,15,64,40,135,72,4,38,109,113,42,138,127,53,15,22,1,27,1,56,35,42,46,7,0,74,30,0,18,114,56,4,109,94,18,73,34,73,66,20,86,134,3,0,103,29,0,64,94,13,0,98,115,21,120,54,4,0,52,45,0,38,151,40,120,0,7,20,0,2,27,160,25,0,57,106,19,92,74,63,32,14,11,44,0,1,96,0,4,18,15,0,9,139,30,95,66,1,4,86,4,0,43,90,34,50,79,1,3,38,17,0,5,61,7,3,65,27,159,18,105,108,0,8,48,25,0,0,82,16,0,14,65,0,6,96,94,24,47,102,3,0,59,38,0,21,142,2,0,71,38,17,10,93,118,92,68,43,72,40,3,25,25,0,3,45,25,6,86,56,158,138,42,93,31,55,61,15,3,31,50,0,1,22,0,1,20,78,1,4,32,13,2,73,61,74,105,35,0,55,102,3,0,78,21,0,69,90,44,27,0,131,59,14,5,134,115,21,27,68,67,105,83,21,55,119,92,5,103,68,29,3,41,28,4,69,15,20,29,133,27,16,99,116

B-factor: mean 43.06, std 15.66, range [11.93, 103.99]